Protein AF-A0A0R2V700-F1 (afdb_monomer_lite)

Structure (mmCIF, N/CA/C/O backbone):
data_AF-A0A0R2V700-F1
#
_entry.id   AF-A0A0R2V700-F1
#
loop_
_atom_site.group_PDB
_atom_site.id
_atom_site.type_symbol
_atom_site.label_atom_id
_atom_site.label_alt_id
_atom_site.label_comp_id
_atom_site.label_asym_id
_atom_site.label_entity_id
_atom_site.label_seq_id
_atom_site.pdbx_PDB_ins_code
_atom_site.Cartn_x
_atom_site.Cartn_y
_atom_site.Cartn_z
_atom_site.occupancy
_atom_site.B_iso_or_equiv
_atom_site.auth_seq_id
_atom_site.auth_comp_id
_atom_site.auth_asym_id
_atom_site.auth_atom_id
_atom_site.pdbx_PDB_model_num
ATOM 1 N N . THR A 1 1 ? 21.005 -11.831 -43.000 1.00 79.00 1 THR A N 1
ATOM 2 C CA . THR A 1 1 ? 21.998 -12.868 -43.363 1.00 79.00 1 THR A CA 1
ATOM 3 C C . THR A 1 1 ? 22.544 -12.669 -44.767 1.00 79.00 1 THR A C 1
ATOM 5 O O . THR A 1 1 ? 23.718 -12.933 -44.969 1.00 79.00 1 THR A O 1
ATOM 8 N N . ASP A 1 2 ? 21.766 -12.113 -45.702 1.00 84.81 2 ASP A N 1
ATOM 9 C CA . ASP A 1 2 ? 22.173 -11.941 -47.113 1.00 84.81 2 ASP A CA 1
ATOM 10 C C . ASP A 1 2 ? 22.951 -10.638 -47.400 1.00 84.81 2 ASP A C 1
ATOM 12 O O . ASP A 1 2 ? 23.130 -10.240 -48.546 1.00 84.81 2 ASP A O 1
ATOM 16 N N . GLY A 1 3 ? 23.401 -9.939 -46.351 1.00 86.69 3 GLY A N 1
ATOM 17 C CA . GLY A 1 3 ? 24.156 -8.683 -46.454 1.00 86.69 3 GLY A CA 1
ATOM 18 C C . GLY A 1 3 ? 23.327 -7.430 -46.769 1.00 86.69 3 GLY A C 1
ATOM 19 O O . GLY A 1 3 ? 23.886 -6.335 -46.804 1.00 86.69 3 GLY A O 1
ATOM 20 N N . GLU A 1 4 ? 22.013 -7.554 -46.966 1.00 93.00 4 GLU A N 1
ATOM 21 C CA . GLU A 1 4 ? 21.132 -6.405 -47.193 1.00 93.00 4 GLU A CA 1
ATOM 22 C C . GLU A 1 4 ? 20.973 -5.529 -45.940 1.00 93.00 4 GLU A C 1
ATOM 24 O O . GLU A 1 4 ? 20.929 -6.015 -44.806 1.00 93.00 4 GLU A O 1
ATOM 29 N N . SER A 1 5 ? 20.856 -4.214 -46.145 1.00 93.44 5 SER A N 1
ATOM 30 C CA . SER A 1 5 ? 20.614 -3.266 -45.060 1.00 93.44 5 SER A CA 1
ATOM 31 C C . SER A 1 5 ? 19.181 -3.381 -44.539 1.00 93.44 5 SER A C 1
ATOM 33 O O . SER A 1 5 ? 18.227 -3.490 -45.310 1.00 93.44 5 SER A O 1
ATOM 35 N N . VAL A 1 6 ? 19.027 -3.318 -43.216 1.00 94.62 6 VAL A N 1
ATOM 36 C CA . VAL A 1 6 ? 17.725 -3.343 -42.541 1.00 94.62 6 VAL A CA 1
ATOM 37 C C . VAL A 1 6 ? 17.505 -2.006 -41.845 1.00 94.62 6 VAL A C 1
ATOM 39 O O . VAL A 1 6 ? 18.309 -1.587 -41.015 1.00 94.62 6 VAL A O 1
ATOM 42 N N . GLN A 1 7 ? 16.400 -1.337 -42.164 1.00 96.00 7 GLN A N 1
ATOM 43 C CA . GLN A 1 7 ? 15.974 -0.103 -41.512 1.00 96.00 7 GLN A CA 1
ATOM 44 C C . GLN A 1 7 ? 14.576 -0.283 -40.917 1.00 96.00 7 GLN A C 1
ATOM 46 O O . GLN A 1 7 ? 13.593 -0.487 -41.633 1.00 96.00 7 GLN A O 1
ATOM 51 N N . VAL A 1 8 ? 14.478 -0.151 -39.594 1.00 95.88 8 VAL A N 1
ATOM 52 C CA . VAL A 1 8 ? 13.201 -0.176 -38.874 1.00 95.88 8 VAL A CA 1
ATOM 53 C C . VAL A 1 8 ? 12.552 1.204 -38.974 1.00 95.88 8 VAL A C 1
ATOM 55 O O . VAL A 1 8 ? 13.029 2.160 -38.370 1.00 95.88 8 VAL A O 1
ATOM 58 N N . LEU A 1 9 ? 11.469 1.319 -39.748 1.00 96.12 9 LEU A N 1
ATOM 59 C CA . LEU A 1 9 ? 10.673 2.553 -39.828 1.00 96.12 9 LEU A CA 1
ATOM 60 C C . LEU A 1 9 ? 9.601 2.589 -38.736 1.00 96.12 9 LEU A C 1
ATOM 62 O O . LEU A 1 9 ? 9.273 3.647 -38.209 1.00 96.12 9 LEU A O 1
ATOM 66 N N . HIS A 1 10 ? 9.043 1.424 -38.409 1.00 96.12 10 HIS A N 1
ATOM 67 C CA . HIS A 1 10 ? 8.127 1.224 -37.295 1.00 96.12 10 HIS A CA 1
ATOM 68 C C . HIS A 1 10 ? 8.328 -0.201 -36.755 1.00 96.12 10 HIS A C 1
ATOM 70 O O . HIS A 1 10 ? 8.122 -1.141 -37.524 1.00 96.12 10 HIS A O 1
ATOM 76 N N . PRO A 1 11 ? 8.711 -0.397 -35.480 1.00 93.00 11 PRO A N 1
ATOM 77 C CA . PRO A 1 11 ? 8.979 -1.732 -34.931 1.00 93.00 11 PRO A CA 1
ATOM 78 C C . PRO A 1 11 ? 7.722 -2.606 -34.819 1.00 93.00 11 PRO A C 1
ATOM 80 O O . PRO A 1 11 ? 7.831 -3.817 -34.683 1.00 93.00 11 PRO A O 1
ATOM 83 N N . GLY A 1 12 ? 6.534 -2.001 -34.907 1.00 95.06 12 GLY A N 1
ATOM 84 C CA . GLY A 1 12 ? 5.262 -2.679 -34.681 1.00 95.06 12 GLY A CA 1
ATOM 85 C C . GLY A 1 12 ? 4.775 -2.522 -33.243 1.00 95.06 12 GLY A C 1
ATOM 86 O O . GLY A 1 12 ? 5.344 -1.768 -32.452 1.00 95.06 12 GLY A O 1
ATOM 87 N N . THR A 1 13 ? 3.694 -3.221 -32.918 1.00 95.38 13 THR A N 1
ATOM 88 C CA . THR A 1 13 ? 3.133 -3.316 -31.568 1.00 95.38 13 THR A CA 1
ATOM 89 C C . THR A 1 13 ? 3.546 -4.651 -30.963 1.00 95.38 13 THR A C 1
ATOM 91 O O . THR A 1 13 ? 3.248 -5.696 -31.543 1.00 95.38 13 THR A O 1
ATOM 94 N N . HIS A 1 14 ? 4.225 -4.604 -29.813 1.00 94.19 14 HIS A N 1
ATOM 95 C CA . HIS A 1 14 ? 4.628 -5.794 -29.063 1.00 94.19 14 HIS A CA 1
ATOM 96 C C . HIS A 1 14 ? 3.387 -6.588 -28.639 1.00 94.19 14 HIS A C 1
ATOM 98 O O . HIS A 1 14 ? 2.453 -6.040 -28.046 1.00 94.19 14 HIS A O 1
ATOM 104 N N . ASN A 1 15 ? 3.370 -7.864 -28.989 1.00 92.00 15 ASN A N 1
ATOM 105 C CA . ASN A 1 15 ? 2.307 -8.799 -28.699 1.00 92.00 15 ASN A CA 1
ATOM 106 C C . ASN A 1 15 ? 2.615 -9.521 -27.384 1.00 92.00 15 ASN A C 1
ATOM 108 O O . ASN A 1 15 ? 3.657 -10.144 -27.228 1.00 92.00 15 ASN A O 1
ATOM 112 N N . HIS A 1 16 ? 1.691 -9.446 -26.431 1.00 86.62 16 HIS A N 1
ATOM 113 C CA . HIS A 1 16 ? 1.786 -10.156 -25.150 1.00 86.62 16 HIS A CA 1
ATOM 114 C C . HIS A 1 16 ? 0.879 -11.397 -25.101 1.00 86.62 16 HIS A C 1
ATOM 116 O O . HIS A 1 16 ? 0.616 -11.951 -24.031 1.00 86.62 16 HIS A O 1
ATOM 122 N N . HIS A 1 17 ? 0.354 -11.799 -26.257 1.00 88.06 17 HIS A N 1
ATOM 123 C CA . HIS A 1 17 ? -0.567 -12.913 -26.437 1.00 88.06 17 HIS A CA 1
ATOM 124 C C . HIS A 1 17 ? -0.015 -13.892 -27.483 1.00 88.06 17 HIS A C 1
ATOM 126 O O . HIS A 1 17 ? 1.157 -13.842 -27.837 1.00 88.06 17 HIS A O 1
ATOM 132 N N . SER A 1 18 ? -0.845 -14.825 -27.950 1.00 87.88 18 SER A N 1
ATOM 133 C CA . SER A 1 18 ? -0.465 -15.786 -28.990 1.00 87.88 18 SER A CA 1
ATOM 134 C C . SER A 1 18 ? -0.117 -15.106 -30.319 1.00 87.88 18 SER A C 1
ATOM 136 O O . SER A 1 18 ? -0.730 -14.095 -30.676 1.00 87.88 18 SER A O 1
ATOM 138 N N . GLY A 1 19 ? 0.782 -15.723 -31.087 1.00 93.50 19 GLY A N 1
ATOM 139 C CA . GLY A 1 19 ? 1.225 -15.255 -32.400 1.00 93.50 19 GLY A CA 1
ATOM 140 C C . GLY A 1 19 ? 2.601 -14.584 -32.351 1.00 93.50 19 GLY A C 1
ATOM 141 O O . GLY A 1 19 ? 3.287 -14.693 -31.336 1.00 93.50 19 GLY A O 1
ATOM 142 N N . PRO A 1 20 ? 3.004 -13.897 -33.435 1.00 95.44 20 PRO A N 1
ATOM 143 C CA . PRO A 1 20 ? 4.329 -13.297 -33.517 1.00 95.44 20 PRO A CA 1
ATOM 144 C C . PRO A 1 20 ? 4.587 -12.218 -32.465 1.00 95.44 20 PRO A C 1
ATOM 146 O O . PRO A 1 20 ? 3.648 -11.509 -32.082 1.00 95.44 20 PRO A O 1
ATOM 149 N N . ASP A 1 21 ? 5.850 -12.043 -32.071 1.00 96.06 21 ASP A N 1
ATOM 150 C CA . ASP A 1 21 ? 6.264 -11.089 -31.029 1.00 96.06 21 ASP A CA 1
ATOM 151 C C . ASP A 1 21 ? 5.874 -9.636 -31.331 1.00 96.06 21 ASP A C 1
ATOM 153 O O . ASP A 1 21 ? 5.480 -8.898 -30.432 1.00 96.06 21 ASP A O 1
ATOM 157 N N . PHE A 1 22 ? 5.953 -9.188 -32.586 1.00 97.25 22 PHE A N 1
ATOM 158 C CA . PHE A 1 22 ? 5.507 -7.850 -32.981 1.00 97.25 22 PHE A CA 1
ATOM 159 C C . PHE A 1 22 ? 4.571 -7.911 -34.179 1.00 97.25 22 PHE A C 1
ATOM 161 O O . PHE A 1 22 ? 4.836 -8.587 -35.172 1.00 97.25 22 PHE A O 1
ATOM 168 N N . SER A 1 23 ? 3.497 -7.127 -34.114 1.00 96.00 23 SER A N 1
ATOM 169 C CA . SER A 1 23 ? 2.521 -6.983 -35.197 1.00 96.00 23 SER A CA 1
ATOM 170 C C . SER A 1 23 ? 2.624 -5.621 -35.885 1.00 96.00 23 SER A C 1
ATOM 172 O O . SER A 1 23 ? 2.985 -4.625 -35.258 1.00 96.00 23 SER A O 1
ATOM 174 N N . ASN A 1 24 ? 2.269 -5.552 -37.172 1.00 95.31 24 ASN A N 1
ATOM 175 C CA . ASN A 1 24 ? 2.197 -4.298 -37.943 1.00 95.31 24 ASN A CA 1
ATOM 176 C C . ASN A 1 24 ? 3.508 -3.479 -37.950 1.00 95.31 24 ASN A C 1
ATOM 178 O O . ASN A 1 24 ? 3.513 -2.243 -37.868 1.00 95.31 24 ASN A O 1
ATOM 182 N N . ALA A 1 25 ? 4.643 -4.165 -38.040 1.00 97.31 25 ALA A N 1
ATOM 183 C CA . ALA A 1 25 ? 5.935 -3.548 -38.282 1.00 97.31 25 ALA A CA 1
ATOM 184 C C . ALA A 1 25 ? 6.030 -3.023 -39.723 1.00 97.31 25 ALA A C 1
ATOM 186 O O . ALA A 1 25 ? 5.420 -3.562 -40.649 1.00 97.31 25 ALA A O 1
ATOM 187 N N . ARG A 1 26 ? 6.823 -1.965 -39.914 1.00 98.00 26 ARG A N 1
ATOM 188 C CA . ARG A 1 26 ? 7.218 -1.440 -41.227 1.00 98.00 26 ARG A CA 1
ATOM 189 C C . ARG A 1 26 ? 8.732 -1.393 -41.287 1.00 98.00 26 ARG A C 1
ATOM 191 O O . ARG A 1 26 ? 9.361 -0.602 -40.577 1.00 98.00 26 ARG A O 1
ATOM 198 N N . ILE A 1 27 ? 9.308 -2.250 -42.118 1.00 97.75 27 ILE A N 1
ATOM 199 C CA . ILE A 1 27 ? 10.751 -2.483 -42.174 1.00 97.75 27 ILE A CA 1
ATOM 200 C C . ILE A 1 27 ? 11.190 -2.407 -43.627 1.00 97.75 27 ILE A C 1
ATOM 202 O O . ILE A 1 27 ? 10.585 -3.017 -44.503 1.00 97.75 27 ILE A O 1
ATOM 206 N N . ARG A 1 28 ? 12.241 -1.638 -43.892 1.00 97.62 28 ARG A N 1
ATOM 207 C CA . ARG A 1 28 ? 12.896 -1.614 -45.196 1.00 97.62 28 ARG A CA 1
ATOM 208 C C . ARG A 1 28 ? 14.061 -2.598 -45.175 1.00 97.62 28 ARG A C 1
ATOM 210 O O . ARG A 1 28 ? 14.919 -2.484 -44.303 1.00 97.62 28 ARG A O 1
ATOM 217 N N . ILE A 1 29 ? 14.068 -3.538 -46.115 1.00 96.12 29 ILE A N 1
ATOM 218 C CA . ILE A 1 29 ? 15.145 -4.514 -46.324 1.00 96.12 29 ILE A CA 1
ATOM 219 C C . ILE A 1 29 ? 15.664 -4.288 -47.745 1.00 96.12 29 ILE A C 1
ATOM 221 O O . ILE A 1 29 ? 14.897 -4.398 -48.706 1.00 96.12 29 ILE A O 1
ATOM 225 N N . GLY A 1 30 ? 16.917 -3.846 -47.867 1.00 95.00 30 GLY A N 1
ATOM 226 C CA . GLY A 1 30 ? 17.451 -3.328 -49.126 1.00 95.00 30 GLY A CA 1
ATOM 227 C C . GLY A 1 30 ? 16.594 -2.167 -49.653 1.00 95.00 30 GLY A C 1
ATOM 228 O O . GLY A 1 30 ? 16.406 -1.154 -48.975 1.00 95.00 30 GLY A O 1
ATOM 229 N N . ASN A 1 31 ? 16.028 -2.327 -50.852 1.00 94.38 31 ASN A N 1
ATOM 230 C CA . ASN A 1 31 ? 15.152 -1.328 -51.483 1.00 94.38 31 ASN A CA 1
ATOM 231 C C . ASN A 1 31 ? 13.650 -1.581 -51.261 1.00 94.38 31 ASN A C 1
ATOM 233 O O . ASN A 1 31 ? 12.826 -0.751 -51.649 1.00 94.38 31 ASN A O 1
ATOM 237 N N . THR A 1 32 ? 13.280 -2.699 -50.634 1.00 96.00 32 THR A N 1
ATOM 238 C CA . THR A 1 32 ? 11.881 -3.111 -50.483 1.00 96.00 32 THR A CA 1
ATOM 239 C C . THR A 1 32 ? 11.339 -2.704 -49.119 1.00 96.00 32 THR A C 1
ATOM 241 O O . THR A 1 32 ? 11.951 -2.968 -48.084 1.00 96.00 32 THR A O 1
ATOM 244 N N . LEU A 1 33 ? 10.167 -2.063 -49.107 1.00 97.19 33 LEU A N 1
ATOM 245 C CA . LEU A 1 33 ? 9.419 -1.779 -47.886 1.00 97.19 33 LEU A CA 1
ATOM 246 C C . LEU A 1 33 ? 8.438 -2.919 -47.599 1.00 97.19 33 LEU A C 1
ATOM 248 O O . LEU A 1 33 ? 7.516 -3.153 -48.376 1.00 97.19 33 LEU A O 1
ATOM 252 N N . TRP A 1 34 ? 8.615 -3.568 -46.456 1.00 97.31 34 TRP A N 1
ATOM 253 C CA . TRP A 1 34 ? 7.760 -4.639 -45.965 1.00 97.31 34 TRP A CA 1
ATOM 254 C C . TRP A 1 34 ? 6.817 -4.129 -44.875 1.00 97.31 34 TRP A C 1
ATOM 256 O O . TRP A 1 34 ? 7.194 -3.282 -44.057 1.00 97.31 34 TRP A O 1
ATOM 266 N N . ALA A 1 35 ? 5.598 -4.668 -44.849 1.00 97.38 35 ALA A N 1
ATOM 267 C CA . ALA A 1 35 ? 4.616 -4.445 -43.795 1.00 97.38 35 ALA A CA 1
ATOM 268 C C . ALA A 1 35 ? 4.073 -5.795 -43.312 1.00 97.38 35 ALA A C 1
ATOM 270 O O . ALA A 1 35 ? 3.534 -6.557 -44.110 1.00 97.38 35 ALA A O 1
ATOM 271 N N . GLY A 1 36 ? 4.229 -6.094 -42.024 1.00 97.00 36 GLY A N 1
ATOM 272 C CA . GLY A 1 36 ? 3.847 -7.387 -41.459 1.00 97.00 36 GLY A CA 1
ATOM 273 C C . GLY A 1 36 ? 4.367 -7.590 -40.043 1.00 97.00 36 GLY A C 1
ATOM 274 O O . GLY A 1 36 ? 4.546 -6.624 -39.304 1.00 97.00 36 GLY A O 1
ATOM 275 N N . ASN A 1 37 ? 4.584 -8.840 -39.654 1.00 97.88 37 ASN A N 1
ATOM 276 C CA . ASN A 1 37 ? 4.948 -9.225 -38.294 1.00 97.88 37 ASN A CA 1
ATOM 277 C C . ASN A 1 37 ? 6.458 -9.469 -38.145 1.00 97.88 37 ASN A C 1
ATOM 279 O O . ASN A 1 37 ? 7.149 -9.752 -39.124 1.00 97.88 37 ASN A O 1
ATOM 283 N N . VAL A 1 38 ? 6.971 -9.388 -36.921 1.00 98.00 38 VAL A N 1
ATOM 284 C CA . VAL A 1 38 ? 8.363 -9.720 -36.582 1.00 98.00 38 VAL A CA 1
ATOM 285 C C . VAL A 1 38 ? 8.350 -10.762 -35.479 1.00 98.00 38 VAL A C 1
ATOM 287 O O . VAL A 1 38 ? 7.591 -10.622 -34.523 1.00 98.00 38 VAL A O 1
ATOM 290 N N . GLU A 1 39 ? 9.196 -11.776 -35.619 1.00 97.75 39 GLU A N 1
ATOM 291 C CA . GLU A 1 39 ? 9.391 -12.822 -34.612 1.00 97.75 39 GLU A CA 1
ATOM 292 C C . GLU A 1 39 ? 10.815 -12.768 -34.066 1.00 97.75 39 GLU A C 1
ATOM 294 O O . GLU A 1 39 ? 11.748 -12.487 -34.824 1.00 97.75 39 GLU A O 1
ATOM 299 N N . LEU A 1 40 ? 10.995 -13.039 -32.776 1.00 97.06 40 LEU A N 1
ATOM 300 C CA . LEU A 1 40 ? 12.280 -13.066 -32.093 1.00 97.06 40 LEU A CA 1
ATOM 301 C C . LEU A 1 40 ? 12.576 -14.468 -31.554 1.00 97.06 40 LEU A C 1
ATOM 303 O O . LEU A 1 40 ? 11.784 -15.073 -30.845 1.00 97.06 40 LEU A O 1
ATOM 307 N N . HIS A 1 41 ? 13.784 -14.970 -31.802 1.00 97.12 41 HIS A N 1
ATOM 308 C CA . HIS A 1 41 ? 14.275 -16.192 -31.156 1.00 97.12 41 HIS A CA 1
ATOM 309 C C . HIS A 1 41 ? 15.736 -16.059 -30.716 1.00 97.12 41 HIS A C 1
ATOM 311 O O . HIS A 1 41 ? 16.469 -15.172 -31.148 1.00 97.12 41 HIS A O 1
ATOM 317 N N . VAL A 1 42 ? 16.213 -16.970 -29.865 1.00 95.31 42 VAL A N 1
ATOM 318 C CA . VAL A 1 42 ? 17.654 -17.065 -29.581 1.00 95.31 42 VAL A CA 1
ATOM 319 C C . VAL A 1 42 ? 18.376 -17.649 -30.793 1.00 95.31 42 VAL A C 1
ATOM 321 O O . VAL A 1 42 ? 19.443 -17.165 -31.165 1.00 95.31 42 VAL A O 1
ATOM 324 N N . THR A 1 43 ? 17.791 -18.658 -31.442 1.00 97.06 43 THR A N 1
ATOM 325 C CA . THR A 1 43 ? 18.351 -19.245 -32.664 1.00 97.06 43 THR A CA 1
ATOM 326 C C . THR A 1 43 ? 17.320 -19.434 -33.767 1.00 97.06 43 THR A C 1
ATOM 328 O O . THR A 1 43 ? 16.137 -19.620 -33.484 1.00 97.06 43 THR A O 1
ATOM 331 N N . SER A 1 44 ? 17.755 -19.438 -35.032 1.00 96.06 44 SER A N 1
ATOM 332 C CA . SER A 1 44 ? 16.835 -19.622 -36.165 1.00 96.06 44 SER A CA 1
ATOM 333 C C . SER A 1 44 ? 16.147 -20.991 -36.181 1.00 96.06 44 SER A C 1
ATOM 335 O O . SER A 1 44 ? 14.992 -21.090 -36.591 1.00 96.06 44 SER A O 1
ATOM 337 N N . ARG A 1 45 ? 16.787 -22.036 -35.637 1.00 96.44 45 ARG A N 1
ATOM 338 C CA . ARG A 1 45 ? 16.182 -23.368 -35.459 1.00 96.44 45 ARG A CA 1
ATOM 339 C C . ARG A 1 45 ? 14.891 -23.359 -34.633 1.00 96.44 45 ARG A C 1
ATOM 341 O O . ARG A 1 45 ? 13.998 -24.149 -34.937 1.00 96.44 45 ARG A O 1
ATOM 348 N N . GLN A 1 46 ? 14.763 -22.458 -33.656 1.00 97.00 46 GLN A N 1
ATOM 349 C CA . GLN A 1 46 ? 13.592 -22.412 -32.769 1.00 97.00 46 GLN A CA 1
ATOM 350 C C . GLN A 1 46 ? 12.282 -22.136 -33.509 1.00 97.00 46 GLN A C 1
ATOM 352 O O . GLN A 1 46 ? 11.227 -22.533 -33.032 1.00 97.00 46 GLN A O 1
ATOM 357 N N . TRP A 1 47 ? 12.345 -21.550 -34.709 1.00 96.38 47 TRP A N 1
ATOM 358 C CA . TRP A 1 47 ? 11.185 -21.433 -35.591 1.00 96.38 47 TRP A CA 1
ATOM 359 C C . TRP A 1 47 ? 10.488 -22.780 -35.821 1.00 96.38 47 TRP A C 1
ATOM 361 O O . TRP A 1 47 ? 9.269 -22.880 -35.725 1.00 96.38 47 TRP A O 1
ATOM 371 N N . TYR A 1 48 ? 11.274 -23.827 -36.081 1.00 96.06 48 TYR A N 1
ATOM 372 C CA . TYR A 1 48 ? 10.754 -25.168 -36.335 1.00 96.06 48 TYR A CA 1
ATOM 373 C C . TYR A 1 48 ? 10.414 -25.919 -35.050 1.00 96.06 48 TYR A C 1
ATOM 375 O O . TYR A 1 48 ? 9.450 -26.679 -35.023 1.00 96.06 48 TYR A O 1
ATOM 383 N N . GLU A 1 49 ? 11.195 -25.703 -33.988 1.00 96.00 49 GLU A N 1
ATOM 384 C CA . GLU A 1 49 ? 10.967 -26.323 -32.676 1.00 96.00 49 GLU A CA 1
ATOM 385 C C . GLU A 1 49 ? 9.651 -25.848 -32.048 1.00 96.00 49 GLU A C 1
ATOM 387 O O . GLU A 1 49 ? 8.979 -26.630 -31.380 1.00 96.00 49 GLU A O 1
ATOM 392 N N . HIS A 1 50 ? 9.262 -24.595 -32.298 1.00 94.19 50 HIS A N 1
ATOM 393 C CA . HIS A 1 50 ? 7.987 -24.034 -31.854 1.00 94.19 50 HIS A CA 1
ATOM 394 C C . HIS A 1 50 ? 6.818 -24.322 -32.816 1.00 94.19 50 HIS A C 1
ATOM 396 O O . HIS A 1 50 ? 5.670 -24.074 -32.460 1.00 94.19 50 HIS A O 1
ATOM 402 N N . GLY A 1 51 ? 7.072 -24.893 -34.001 1.00 95.12 51 GLY A N 1
ATOM 403 C CA . GLY A 1 51 ? 6.022 -25.270 -34.957 1.00 95.12 51 GLY A CA 1
ATOM 404 C C . GLY A 1 51 ? 5.475 -24.120 -35.812 1.00 95.12 51 GLY A C 1
ATOM 405 O O . GLY A 1 51 ? 4.486 -24.312 -36.528 1.00 95.12 51 GLY A O 1
ATOM 406 N N . HIS A 1 52 ? 6.127 -22.953 -35.794 1.00 95.62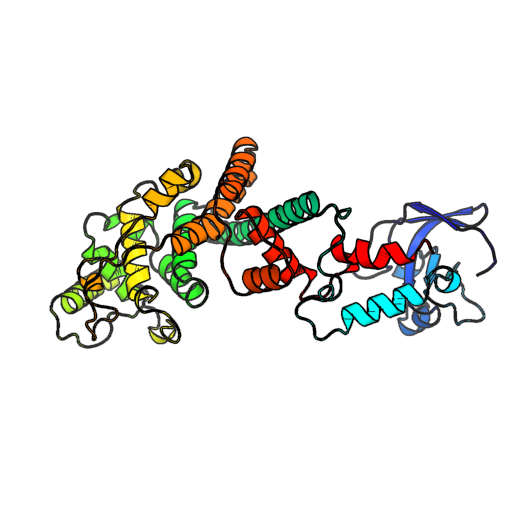 52 HIS A N 1
ATOM 407 C CA . HIS A 1 52 ? 5.679 -21.736 -36.485 1.00 95.62 52 HIS A CA 1
ATOM 408 C C . HIS A 1 52 ? 5.539 -21.920 -37.998 1.00 95.62 52 HIS A C 1
ATOM 410 O O . HIS A 1 52 ? 4.685 -21.306 -38.624 1.00 95.62 52 HIS A O 1
ATOM 416 N N . GLN A 1 53 ? 6.312 -22.827 -38.603 1.00 94.81 53 GLN A N 1
ATOM 417 C CA . GLN A 1 53 ? 6.216 -23.179 -40.026 1.00 94.81 53 GLN A CA 1
ATOM 418 C C . GLN A 1 53 ? 4.866 -23.790 -40.432 1.00 94.81 53 GLN A C 1
ATOM 420 O O . GLN A 1 53 ? 4.554 -23.843 -41.619 1.00 94.81 53 GLN A O 1
ATOM 425 N N . THR A 1 54 ? 4.103 -24.307 -39.468 1.00 95.50 54 THR A N 1
ATOM 426 C CA . THR A 1 54 ? 2.777 -24.902 -39.699 1.00 95.50 54 THR A CA 1
ATOM 427 C C . THR A 1 54 ? 1.633 -24.053 -39.158 1.00 95.50 54 THR A C 1
ATOM 429 O O . THR A 1 54 ? 0.471 -24.393 -39.373 1.00 95.50 54 THR A O 1
ATOM 432 N N . ASP A 1 55 ? 1.944 -22.952 -38.475 1.00 95.88 55 ASP A N 1
ATOM 433 C CA . ASP A 1 55 ? 0.951 -22.081 -37.868 1.00 95.88 55 ASP A CA 1
ATOM 434 C C . ASP A 1 55 ? 0.668 -20.877 -38.776 1.00 95.88 55 ASP A C 1
ATOM 436 O O . ASP A 1 55 ? 1.525 -20.034 -39.049 1.00 95.88 55 ASP A O 1
ATOM 440 N N . ALA A 1 56 ? -0.585 -20.777 -39.223 1.00 95.62 56 ALA A N 1
ATOM 441 C CA . ALA A 1 56 ? -1.034 -19.717 -40.112 1.00 95.62 56 ALA A CA 1
ATOM 442 C C . ALA A 1 56 ? -0.876 -18.303 -39.520 1.00 95.62 56 ALA A C 1
ATOM 444 O O . ALA A 1 56 ? -0.780 -17.343 -40.287 1.00 95.62 56 ALA A O 1
ATOM 445 N N . ALA A 1 57 ? -0.807 -18.156 -38.190 1.00 94.69 57 ALA A N 1
ATOM 446 C CA . ALA A 1 57 ? -0.553 -16.874 -37.531 1.00 94.69 57 ALA A CA 1
ATOM 447 C C . ALA A 1 57 ? 0.829 -16.284 -37.880 1.00 94.69 57 ALA A C 1
ATOM 449 O O . ALA A 1 57 ? 1.015 -15.064 -37.839 1.00 94.69 57 ALA A O 1
ATOM 450 N N . TYR A 1 58 ? 1.779 -17.134 -38.276 1.00 96.31 58 TYR A N 1
ATOM 451 C CA . TYR A 1 58 ? 3.162 -16.764 -38.576 1.00 96.31 58 TYR A CA 1
ATOM 452 C C . TYR A 1 58 ? 3.427 -16.559 -40.076 1.00 96.31 58 TYR A C 1
ATOM 454 O O . TYR A 1 58 ? 4.499 -16.091 -40.455 1.00 96.31 58 TYR A O 1
ATOM 462 N N . ASN A 1 59 ? 2.434 -16.805 -40.939 1.00 94.12 59 ASN A N 1
ATOM 463 C CA . ASN A 1 59 ? 2.564 -16.651 -42.394 1.00 94.12 59 ASN A CA 1
ATOM 464 C C . ASN A 1 59 ? 2.916 -15.223 -42.839 1.00 94.12 59 ASN A C 1
ATOM 466 O O . ASN A 1 59 ? 3.462 -15.039 -43.923 1.00 94.12 59 ASN A O 1
ATOM 470 N N . ASN A 1 60 ? 2.588 -14.213 -42.026 1.00 95.00 60 ASN A N 1
ATOM 471 C CA . ASN A 1 60 ? 2.872 -12.807 -42.319 1.00 95.00 60 ASN A CA 1
ATOM 472 C C . ASN A 1 60 ? 4.096 -12.266 -41.558 1.00 95.00 60 ASN A C 1
ATOM 474 O O . ASN A 1 60 ? 4.206 -11.058 -41.346 1.00 95.00 60 ASN A O 1
ATOM 478 N N . VAL A 1 61 ? 4.996 -13.135 -41.085 1.00 97.44 61 VAL A N 1
ATOM 479 C CA . VAL A 1 61 ? 6.278 -12.699 -40.517 1.00 97.44 61 VAL A CA 1
ATOM 480 C C . VAL A 1 61 ? 7.191 -12.236 -41.652 1.00 97.44 61 VAL A C 1
ATOM 482 O O . VAL A 1 61 ? 7.574 -13.012 -42.521 1.00 97.44 61 VAL A O 1
ATOM 485 N N . ILE A 1 62 ? 7.532 -10.949 -41.637 1.00 97.12 62 ILE A N 1
ATOM 486 C CA . ILE A 1 62 ? 8.353 -10.283 -42.661 1.00 97.12 62 ILE A CA 1
ATOM 487 C C . ILE A 1 62 ? 9.834 -10.208 -42.280 1.00 97.12 62 ILE A C 1
ATOM 489 O O . ILE A 1 62 ? 10.679 -9.955 -43.136 1.00 97.12 62 ILE A O 1
ATOM 493 N N . LEU A 1 63 ? 10.152 -10.398 -40.999 1.00 97.38 63 LEU A N 1
ATOM 494 C CA . LEU A 1 63 ? 11.515 -10.425 -40.489 1.00 97.38 63 LEU A CA 1
ATOM 495 C C . LEU A 1 63 ? 11.587 -11.376 -39.293 1.00 97.38 63 LEU A C 1
ATOM 497 O O . LEU A 1 63 ? 10.823 -11.237 -38.338 1.00 97.38 63 LEU A O 1
ATOM 501 N N . HIS A 1 64 ? 12.536 -12.307 -39.326 1.00 97.38 64 HIS A N 1
ATOM 502 C CA . HIS A 1 64 ? 12.918 -13.099 -38.162 1.00 97.38 64 HIS A CA 1
ATOM 503 C C . HIS A 1 64 ? 14.171 -12.488 -37.538 1.00 97.38 64 HIS A C 1
ATOM 505 O O . HIS A 1 64 ? 15.199 -12.349 -38.196 1.00 97.38 64 HIS A O 1
ATOM 511 N N . VAL A 1 65 ? 14.103 -12.078 -36.280 1.00 97.12 65 VAL A N 1
ATOM 512 C CA . VAL A 1 65 ? 15.246 -11.530 -35.550 1.00 97.12 65 VAL A CA 1
ATOM 513 C C . VAL A 1 65 ? 15.770 -12.612 -34.619 1.00 97.12 65 VAL A C 1
ATOM 515 O O . VAL A 1 65 ? 15.032 -13.167 -33.810 1.00 97.12 65 VAL A O 1
ATOM 518 N N . VAL A 1 66 ? 17.051 -12.939 -34.726 1.00 97.12 66 VAL A N 1
ATOM 519 C CA . VAL A 1 66 ? 17.669 -13.976 -33.899 1.00 97.12 66 VAL A CA 1
ATOM 520 C C . VAL A 1 66 ? 18.904 -13.455 -33.200 1.00 97.12 66 VAL A C 1
ATOM 522 O O . VAL A 1 66 ? 19.623 -12.625 -33.750 1.00 97.12 66 VAL A O 1
ATOM 525 N N . TYR A 1 67 ? 19.194 -13.971 -32.005 1.00 95.19 67 TYR A N 1
ATOM 526 C CA . TYR A 1 67 ? 20.517 -13.755 -31.423 1.00 95.19 67 TYR A CA 1
ATOM 527 C C . TYR A 1 67 ? 21.586 -14.393 -32.321 1.00 95.19 67 TYR A C 1
ATOM 529 O O . TYR A 1 67 ? 22.452 -13.678 -32.806 1.00 95.19 67 TYR A O 1
ATOM 537 N N . ARG A 1 68 ? 21.470 -15.689 -32.640 1.00 95.50 68 ARG A N 1
ATOM 538 C CA . ARG A 1 68 ? 22.401 -16.411 -33.526 1.00 95.50 68 ARG A CA 1
ATOM 539 C C . ARG A 1 68 ? 21.678 -17.125 -34.665 1.00 95.50 68 ARG A C 1
ATOM 541 O O . ARG A 1 68 ? 20.728 -17.873 -34.430 1.00 95.50 68 ARG A O 1
ATOM 548 N N . HIS A 1 69 ? 22.161 -16.986 -35.893 1.00 95.44 69 HIS A N 1
ATOM 549 C CA . HIS A 1 69 ? 21.645 -17.747 -37.029 1.00 95.44 69 HIS A CA 1
ATOM 550 C C . HIS A 1 69 ? 22.360 -19.106 -37.137 1.00 95.44 69 HIS A C 1
ATOM 552 O O . HIS A 1 69 ? 23.580 -19.169 -37.235 1.00 95.44 69 HIS A O 1
ATOM 558 N N . ASN A 1 70 ? 21.618 -20.220 -37.094 1.00 94.75 70 ASN A N 1
ATOM 559 C CA . ASN A 1 70 ? 22.187 -21.578 -37.051 1.00 94.75 70 ASN A CA 1
ATOM 560 C C . ASN A 1 70 ? 21.567 -22.557 -38.066 1.00 94.75 70 ASN A C 1
ATOM 562 O O . ASN A 1 70 ? 21.603 -23.775 -37.862 1.00 94.75 70 ASN A O 1
ATOM 566 N N . LEU A 1 71 ? 21.008 -22.035 -39.158 1.00 92.81 71 LEU A N 1
ATOM 567 C CA . LEU A 1 71 ? 20.462 -22.813 -40.269 1.00 92.81 71 LEU A CA 1
ATOM 568 C C . LEU A 1 71 ? 21.161 -22.418 -41.571 1.00 92.81 71 LEU A C 1
ATOM 570 O O . LEU A 1 71 ? 21.564 -21.276 -41.734 1.00 92.81 71 LEU A O 1
ATOM 574 N N . ALA A 1 72 ? 21.315 -23.368 -42.494 1.00 86.12 72 ALA A N 1
ATOM 575 C CA . ALA A 1 72 ? 21.948 -23.099 -43.788 1.00 86.12 72 ALA A CA 1
ATOM 576 C C . ALA A 1 72 ? 21.012 -22.358 -44.758 1.00 86.12 72 ALA A C 1
ATOM 578 O O . ALA A 1 72 ? 21.468 -21.588 -45.594 1.00 86.12 72 ALA A O 1
ATOM 579 N N . ALA A 1 73 ? 19.707 -22.610 -44.649 1.00 85.50 73 ALA A N 1
ATOM 580 C CA . ALA A 1 73 ? 18.669 -21.957 -45.430 1.00 85.50 73 ALA A CA 1
ATOM 581 C C . ALA A 1 73 ? 17.457 -21.697 -44.533 1.00 85.50 73 ALA A C 1
ATOM 583 O O . ALA A 1 73 ? 17.074 -22.554 -43.729 1.00 85.50 73 ALA A O 1
ATOM 584 N N . PHE A 1 74 ? 16.855 -20.520 -44.675 1.00 90.50 74 PHE A N 1
ATOM 585 C CA . PHE A 1 74 ? 15.676 -20.125 -43.918 1.00 90.50 74 PHE A CA 1
ATOM 586 C C . PHE A 1 74 ? 14.746 -19.289 -44.811 1.00 90.50 74 PHE A C 1
ATOM 588 O O . PHE A 1 74 ? 15.241 -18.438 -45.547 1.00 90.50 74 PHE A O 1
ATOM 595 N N . PRO A 1 75 ? 13.424 -19.539 -44.804 1.00 89.94 75 PRO A N 1
ATOM 596 C CA . PRO A 1 75 ? 12.514 -18.979 -45.808 1.00 89.94 75 PRO A CA 1
ATOM 597 C C . PRO A 1 75 ? 12.154 -17.504 -45.582 1.00 89.94 75 PRO A C 1
ATOM 599 O O . PRO A 1 75 ? 11.525 -16.897 -46.444 1.00 89.94 75 PRO A O 1
ATOM 602 N N . ILE A 1 76 ? 12.519 -16.935 -44.431 1.00 94.38 76 ILE A N 1
ATOM 603 C CA . ILE A 1 76 ? 12.159 -15.574 -44.022 1.00 94.38 76 ILE A CA 1
ATOM 604 C C . ILE A 1 76 ? 13.445 -14.747 -43.887 1.00 94.38 76 ILE A C 1
ATOM 606 O O . ILE A 1 76 ? 14.424 -15.250 -43.319 1.00 94.38 76 ILE A O 1
ATOM 610 N N . PRO A 1 77 ? 13.469 -13.478 -44.342 1.00 94.88 77 PRO A N 1
ATOM 611 C CA . PRO A 1 77 ? 14.589 -12.579 -44.083 1.00 94.88 77 PRO A CA 1
ATOM 612 C C . PRO A 1 77 ? 14.979 -12.598 -42.603 1.00 94.88 77 PRO A C 1
ATOM 614 O O . PRO A 1 77 ? 14.129 -12.423 -41.730 1.00 94.88 77 PRO A O 1
ATOM 617 N N . THR A 1 78 ? 16.259 -12.846 -42.316 1.00 96.12 78 THR A N 1
ATOM 618 C CA . THR A 1 78 ? 16.740 -13.016 -40.939 1.00 96.12 78 THR A CA 1
ATOM 619 C C . THR A 1 78 ? 17.790 -11.978 -40.566 1.00 96.12 78 THR A C 1
ATOM 621 O O . THR A 1 78 ? 18.818 -11.842 -41.242 1.00 96.12 78 THR A O 1
ATOM 624 N N . LEU A 1 79 ? 17.555 -11.271 -39.461 1.00 95.38 79 LEU A N 1
ATOM 625 C CA . LEU A 1 79 ? 18.523 -10.380 -38.827 1.00 95.38 79 LEU A CA 1
ATOM 626 C C . LEU A 1 79 ? 19.183 -11.103 -37.652 1.00 95.38 79 LEU A C 1
ATOM 628 O O . LEU A 1 79 ? 18.512 -11.487 -36.699 1.00 95.38 79 LEU A O 1
ATOM 632 N N . GLU A 1 80 ? 20.499 -11.268 -37.718 1.00 95.38 80 GLU A N 1
ATOM 633 C CA . GLU A 1 80 ? 21.299 -11.843 -36.638 1.00 95.38 80 GLU A CA 1
ATOM 634 C C . GLU A 1 80 ? 21.880 -10.726 -35.766 1.00 95.38 80 GLU A C 1
ATOM 636 O O . GLU A 1 80 ? 22.499 -9.800 -36.289 1.00 95.38 80 GLU A O 1
ATOM 641 N N . LEU A 1 81 ? 21.672 -10.801 -34.450 1.00 94.25 81 LEU A N 1
ATOM 642 C CA . LEU A 1 81 ? 22.073 -9.758 -33.504 1.00 94.25 81 LEU A CA 1
ATOM 643 C C . LEU A 1 81 ? 23.402 -10.030 -32.791 1.00 94.25 81 LEU A C 1
ATOM 645 O O . LEU A 1 81 ? 24.008 -9.080 -32.308 1.00 94.25 81 LEU A O 1
ATOM 649 N N . GLU A 1 82 ? 23.876 -11.277 -32.719 1.00 93.31 82 GLU A N 1
ATOM 650 C CA . GLU A 1 82 ? 25.116 -11.640 -32.014 1.00 93.31 82 GLU A CA 1
ATOM 651 C C . GLU A 1 82 ? 26.328 -10.788 -32.436 1.00 93.31 82 GLU A C 1
ATOM 653 O O . GLU A 1 82 ? 27.006 -10.282 -31.543 1.00 93.31 82 GLU A O 1
ATOM 658 N N . PRO A 1 83 ? 26.574 -10.506 -33.733 1.00 91.25 83 PRO A N 1
ATOM 659 C CA . PRO A 1 83 ? 27.674 -9.629 -34.146 1.00 91.25 83 PRO A CA 1
ATOM 660 C C . PRO A 1 83 ? 27.556 -8.176 -33.656 1.00 91.25 83 PRO A C 1
ATOM 662 O O . PRO A 1 83 ? 28.548 -7.451 -33.648 1.00 91.25 83 PRO A O 1
ATOM 665 N N . TYR A 1 84 ? 26.353 -7.738 -33.276 1.00 89.06 84 TYR A N 1
ATOM 666 C CA . TYR A 1 84 ? 26.049 -6.367 -32.855 1.00 89.06 84 TYR A CA 1
ATOM 667 C C . TYR A 1 84 ? 25.910 -6.218 -31.336 1.00 89.06 84 TYR A C 1
ATOM 669 O O . TYR A 1 84 ? 25.753 -5.101 -30.842 1.00 89.06 84 TYR A O 1
ATOM 677 N N . ILE A 1 85 ? 25.948 -7.322 -30.585 1.00 87.44 85 ILE A N 1
ATOM 678 C CA . ILE A 1 85 ? 25.823 -7.322 -29.128 1.00 87.44 85 ILE A CA 1
ATOM 679 C C . ILE A 1 85 ? 27.190 -7.624 -28.523 1.00 87.44 85 ILE A C 1
ATOM 681 O O . ILE A 1 85 ? 27.743 -8.707 -28.696 1.00 87.44 85 ILE A O 1
ATOM 685 N N . ASP A 1 86 ? 27.720 -6.682 -27.744 1.00 86.69 86 ASP A N 1
ATOM 686 C CA . ASP A 1 86 ? 28.961 -6.903 -27.007 1.00 86.69 86 ASP A CA 1
ATOM 687 C C . ASP A 1 86 ? 28.784 -8.041 -25.985 1.00 86.69 86 ASP A C 1
ATOM 689 O O . ASP A 1 86 ? 27.982 -7.959 -25.052 1.00 86.69 86 ASP A O 1
ATOM 693 N N . HIS A 1 87 ? 29.570 -9.109 -26.114 1.00 86.38 87 HIS A N 1
ATOM 694 C CA . HIS A 1 87 ? 29.524 -10.243 -25.192 1.00 86.38 87 HIS A CA 1
ATOM 695 C C . HIS A 1 87 ? 29.855 -9.840 -23.737 1.00 86.38 87 HIS A C 1
ATOM 697 O O . HIS A 1 87 ? 29.395 -10.485 -22.788 1.00 86.38 87 HIS A O 1
ATOM 703 N N . ARG A 1 88 ? 30.608 -8.751 -23.519 1.00 87.31 88 ARG A N 1
ATOM 704 C CA . ARG A 1 88 ? 30.853 -8.181 -22.181 1.00 87.31 88 ARG A CA 1
ATOM 705 C C . ARG A 1 88 ? 29.549 -7.723 -21.523 1.00 87.31 88 ARG A C 1
ATOM 707 O O . ARG A 1 88 ? 29.369 -7.945 -20.327 1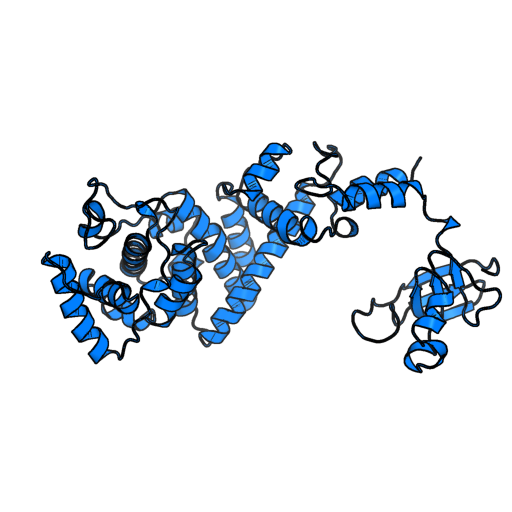.00 87.31 88 ARG A O 1
ATOM 714 N N . LEU A 1 89 ? 28.612 -7.169 -22.297 1.00 86.25 89 LEU A N 1
ATOM 715 C CA . LEU A 1 89 ? 27.288 -6.767 -21.813 1.00 86.25 89 LEU A CA 1
ATOM 716 C C . LEU A 1 89 ? 26.496 -7.974 -21.298 1.00 86.25 89 LEU A C 1
ATOM 718 O O . LEU A 1 89 ? 25.931 -7.920 -20.206 1.00 86.25 89 LEU A O 1
ATOM 722 N N . LEU A 1 90 ? 26.494 -9.078 -22.052 1.00 87.00 90 LEU A N 1
ATOM 723 C CA . LEU A 1 90 ? 25.803 -10.313 -21.666 1.00 87.00 90 LEU A CA 1
ATOM 724 C C . LEU A 1 90 ? 26.395 -10.922 -20.392 1.00 87.00 90 LEU A C 1
ATOM 726 O O . LEU A 1 90 ? 25.651 -11.351 -19.507 1.00 87.00 90 LEU A O 1
ATOM 730 N N . LEU A 1 91 ? 27.727 -10.929 -20.274 1.00 88.25 91 LEU A N 1
ATOM 731 C CA . LEU A 1 91 ? 28.417 -11.399 -19.073 1.00 88.25 91 LEU A CA 1
ATOM 732 C C . LEU A 1 91 ? 28.085 -10.533 -17.856 1.00 88.25 91 LEU A C 1
ATOM 734 O O . LEU A 1 91 ? 27.751 -11.078 -16.807 1.00 88.25 91 LEU A O 1
ATOM 738 N N . HIS A 1 92 ? 28.125 -9.207 -17.988 1.00 87.31 92 HIS A N 1
ATOM 739 C CA . HIS A 1 92 ? 27.794 -8.295 -16.891 1.00 87.31 92 HIS A CA 1
ATOM 740 C C . HIS A 1 92 ? 26.324 -8.400 -16.483 1.00 87.31 92 HIS A C 1
ATOM 742 O O . HIS A 1 92 ? 26.021 -8.471 -15.292 1.00 87.31 92 HIS A O 1
ATOM 748 N N . PHE A 1 93 ? 25.409 -8.487 -17.453 1.00 90.56 93 PHE A N 1
ATOM 749 C CA . PHE A 1 93 ? 23.999 -8.734 -17.171 1.00 90.56 93 PHE A CA 1
ATOM 750 C C . PHE A 1 93 ? 23.822 -10.036 -16.388 1.00 90.56 93 PHE A C 1
ATOM 752 O O . PHE A 1 93 ? 23.201 -10.030 -15.324 1.00 90.56 93 PHE A O 1
ATOM 759 N N . ARG A 1 94 ? 24.430 -11.135 -16.854 1.00 91.00 94 ARG A N 1
ATOM 760 C CA . ARG A 1 94 ? 24.381 -12.427 -16.160 1.00 91.00 94 ARG A CA 1
ATOM 761 C C . ARG A 1 94 ? 24.923 -12.319 -14.735 1.00 91.00 94 ARG A C 1
ATOM 763 O O . ARG A 1 94 ? 24.237 -12.729 -13.805 1.00 91.00 94 ARG A O 1
ATOM 770 N N . GLN A 1 95 ? 26.089 -11.700 -14.550 1.00 90.25 95 GLN A N 1
ATOM 771 C CA . GLN A 1 95 ? 26.684 -11.485 -13.229 1.00 90.25 95 GLN A CA 1
ATOM 772 C C . GLN A 1 95 ? 25.736 -10.724 -12.297 1.00 90.25 95 GLN A C 1
ATOM 774 O O . GLN A 1 95 ? 25.513 -11.178 -11.180 1.00 90.25 95 GLN A O 1
ATOM 779 N N . MET A 1 96 ? 25.125 -9.624 -12.754 1.00 90.94 96 MET A N 1
ATOM 780 C CA . MET A 1 96 ? 24.144 -8.864 -11.966 1.00 90.94 96 MET A CA 1
ATOM 781 C C . MET A 1 96 ? 22.907 -9.701 -11.613 1.00 90.94 96 MET A C 1
ATOM 783 O O . MET A 1 96 ? 22.375 -9.592 -10.504 1.00 90.94 96 MET A O 1
ATOM 787 N N . MET A 1 97 ? 22.424 -10.528 -12.543 1.00 91.81 97 MET A N 1
ATOM 788 C CA . MET A 1 97 ? 21.230 -11.346 -12.327 1.00 91.81 97 MET A CA 1
ATOM 789 C C . MET A 1 97 ? 21.505 -12.539 -11.414 1.00 91.81 97 MET A C 1
ATOM 791 O O . MET A 1 97 ? 20.611 -12.955 -10.684 1.00 91.81 97 MET A O 1
ATOM 795 N N . GLU A 1 98 ? 22.717 -13.080 -11.412 1.00 92.62 98 GLU A N 1
ATOM 796 C CA . GLU A 1 98 ? 23.092 -14.266 -10.637 1.00 92.62 98 GLU A CA 1
ATOM 797 C C . GLU A 1 98 ? 23.664 -13.935 -9.250 1.00 92.62 98 GLU A C 1
ATOM 799 O O . GLU A 1 98 ? 23.929 -14.845 -8.465 1.00 92.62 98 GLU A O 1
ATOM 804 N N . THR A 1 99 ? 23.809 -12.651 -8.889 1.00 87.25 99 THR A N 1
ATOM 805 C CA . THR A 1 99 ? 24.290 -12.292 -7.545 1.00 87.25 99 THR A CA 1
ATOM 806 C C . THR A 1 99 ? 23.357 -12.812 -6.441 1.00 87.25 99 THR A C 1
ATOM 808 O O . THR A 1 99 ? 22.131 -12.759 -6.550 1.00 87.25 99 THR A O 1
ATOM 811 N N . GLY A 1 100 ? 23.944 -13.222 -5.312 1.00 88.31 100 GLY A N 1
ATOM 812 C CA . GLY A 1 100 ? 23.225 -13.461 -4.052 1.00 88.31 100 GLY A CA 1
ATOM 813 C C . GLY A 1 100 ? 22.982 -12.188 -3.228 1.00 88.31 100 GLY A C 1
ATOM 814 O O . GLY A 1 100 ? 22.685 -12.272 -2.036 1.00 88.31 100 GLY A O 1
ATOM 815 N N . SER A 1 101 ? 23.172 -11.006 -3.823 1.00 93.44 101 SER A N 1
ATOM 816 C CA . SER A 1 101 ? 23.041 -9.728 -3.120 1.00 93.44 101 SER A CA 1
ATOM 817 C C . SER A 1 101 ? 21.579 -9.374 -2.849 1.00 93.44 101 SER A C 1
ATOM 819 O O . SER A 1 101 ? 20.655 -9.919 -3.445 1.00 93.44 101 SER A O 1
ATOM 821 N N . TRP A 1 102 ? 21.352 -8.421 -1.939 1.00 95.25 102 TRP A N 1
ATOM 822 C CA . TRP A 1 102 ? 19.995 -8.009 -1.561 1.00 95.25 102 TRP A CA 1
ATOM 823 C C . TRP A 1 102 ? 19.182 -7.417 -2.730 1.00 95.25 102 TRP A C 1
ATOM 825 O O . TRP A 1 102 ? 17.968 -7.613 -2.784 1.00 95.25 102 TRP A O 1
ATOM 835 N N . ILE A 1 103 ? 19.852 -6.721 -3.656 1.00 96.06 103 ILE A N 1
ATOM 836 C CA . ILE A 1 103 ? 19.324 -6.290 -4.957 1.00 96.06 103 ILE A CA 1
ATOM 837 C C . ILE A 1 103 ? 20.390 -6.538 -6.042 1.00 96.06 103 ILE A C 1
ATOM 839 O O . ILE A 1 103 ? 21.579 -6.488 -5.713 1.00 96.06 103 ILE A O 1
ATOM 843 N N . PRO A 1 104 ? 20.010 -6.738 -7.319 1.00 94.88 104 PRO A N 1
ATOM 844 C CA . PRO A 1 104 ? 20.963 -7.068 -8.388 1.00 94.88 104 PRO A CA 1
ATOM 845 C C . PRO A 1 104 ? 22.084 -6.038 -8.581 1.00 94.88 104 PRO A C 1
ATOM 847 O O . PRO A 1 104 ? 23.241 -6.396 -8.772 1.00 94.88 104 PRO A O 1
ATOM 850 N N . CYS A 1 105 ? 21.762 -4.745 -8.487 1.00 93.25 105 CYS A N 1
ATOM 851 C CA . CYS A 1 105 ? 22.724 -3.664 -8.706 1.00 93.25 105 CYS A CA 1
ATOM 852 C C . CYS A 1 105 ? 23.547 -3.285 -7.465 1.00 93.25 105 CYS A C 1
ATOM 854 O O . CYS A 1 105 ? 24.292 -2.314 -7.531 1.00 93.25 105 CYS A O 1
ATOM 856 N N . ALA A 1 106 ? 23.441 -4.016 -6.345 1.00 94.00 106 ALA A N 1
ATOM 857 C CA . ALA A 1 106 ? 24.029 -3.625 -5.056 1.00 94.00 106 ALA A CA 1
ATOM 858 C C . ALA A 1 106 ? 25.539 -3.326 -5.124 1.00 94.00 106 ALA A C 1
ATOM 860 O O . ALA A 1 106 ? 25.995 -2.378 -4.493 1.00 94.00 106 ALA A O 1
ATOM 861 N N . ALA A 1 107 ? 26.294 -4.097 -5.913 1.00 91.25 107 ALA A N 1
ATOM 862 C CA . ALA A 1 107 ? 27.741 -3.934 -6.074 1.00 91.25 107 ALA A CA 1
ATOM 863 C C . ALA A 1 107 ? 28.149 -2.631 -6.790 1.00 91.25 107 ALA A C 1
ATOM 865 O O . ALA A 1 107 ? 29.304 -2.228 -6.711 1.00 91.25 107 ALA A O 1
ATOM 866 N N . HIS A 1 108 ? 27.208 -1.964 -7.462 1.00 89.62 108 HIS A N 1
ATOM 867 C CA . HIS A 1 108 ? 27.433 -0.702 -8.168 1.00 89.62 108 HIS A CA 1
ATOM 868 C C . HIS A 1 108 ? 27.061 0.525 -7.322 1.00 89.62 108 HIS A C 1
ATOM 870 O O . HIS A 1 108 ? 26.998 1.631 -7.853 1.00 89.62 108 HIS A O 1
ATOM 876 N N . HIS A 1 109 ? 26.772 0.344 -6.027 1.00 90.19 109 HIS A N 1
ATOM 877 C CA . HIS A 1 109 ? 26.520 1.452 -5.107 1.00 90.19 109 HIS A CA 1
ATOM 878 C C . HIS A 1 109 ? 27.821 1.938 -4.435 1.00 90.19 109 HIS A C 1
ATOM 880 O O . HIS A 1 109 ? 28.659 1.106 -4.082 1.00 90.19 109 HIS A O 1
ATOM 886 N N . PRO A 1 110 ? 27.974 3.257 -4.187 1.00 87.12 110 PRO A N 1
ATOM 887 C CA . PRO A 1 110 ? 27.016 4.326 -4.489 1.00 87.12 110 PRO A CA 1
ATOM 888 C C . PRO A 1 110 ? 26.884 4.572 -5.997 1.00 87.12 110 PRO A C 1
ATOM 890 O O . PRO A 1 110 ? 27.843 4.414 -6.747 1.00 87.12 110 PRO A O 1
ATOM 893 N N . LEU A 1 111 ? 25.674 4.928 -6.437 1.00 85.25 111 LEU A N 1
ATOM 894 C CA . LEU A 1 111 ? 25.410 5.137 -7.860 1.00 85.25 111 LEU A CA 1
ATOM 895 C C . LEU A 1 111 ? 26.112 6.404 -8.375 1.00 85.25 111 LEU A C 1
ATOM 897 O O . LEU A 1 111 ? 26.299 7.350 -7.604 1.00 85.25 111 LEU A O 1
ATOM 901 N N . PRO A 1 112 ? 26.461 6.450 -9.674 1.00 80.00 112 PRO A N 1
ATOM 902 C CA . PRO A 1 112 ? 27.052 7.630 -10.296 1.00 80.00 112 PRO A CA 1
ATOM 903 C C . PRO A 1 112 ? 26.178 8.897 -10.151 1.00 80.00 112 PRO A C 1
ATOM 905 O O . PRO A 1 112 ? 24.957 8.795 -10.302 1.00 80.00 112 PRO A O 1
ATOM 908 N N . PRO A 1 113 ? 26.766 10.091 -9.919 1.00 78.44 113 PRO A N 1
ATOM 909 C CA . PRO A 1 113 ? 26.010 11.340 -9.749 1.00 78.44 113 PRO A CA 1
ATOM 910 C C . PRO A 1 113 ? 25.237 11.803 -10.991 1.00 78.44 113 PRO A C 1
ATOM 912 O O . PRO A 1 113 ? 24.289 12.569 -10.868 1.00 78.44 113 PRO A O 1
ATOM 915 N N . ASP A 1 114 ? 25.649 11.363 -12.183 1.00 79.81 114 ASP A N 1
ATOM 916 C CA . ASP A 1 114 ? 25.036 11.708 -13.473 1.00 79.81 114 ASP A CA 1
ATOM 917 C C . ASP A 1 114 ? 23.732 10.944 -13.750 1.00 79.81 114 ASP A C 1
ATOM 919 O O . ASP A 1 114 ? 23.031 11.237 -14.717 1.00 79.81 114 ASP A O 1
ATOM 923 N N . LEU A 1 115 ? 23.394 9.957 -12.917 1.00 82.44 115 LEU A N 1
ATOM 924 C CA . LEU A 1 115 ? 22.172 9.183 -13.065 1.00 82.44 115 LEU A CA 1
ATOM 925 C C . LEU A 1 115 ? 20.947 10.039 -12.672 1.00 82.44 115 LEU A C 1
ATOM 927 O O . LEU A 1 115 ? 20.896 10.522 -11.538 1.00 82.44 115 LEU A O 1
ATOM 931 N N . PRO A 1 116 ? 19.921 10.184 -13.538 1.00 81.31 116 PRO A N 1
ATOM 932 C CA . PRO A 1 116 ? 18.725 10.979 -13.251 1.00 81.31 116 PRO A CA 1
ATOM 933 C C . PRO A 1 116 ? 17.793 10.255 -12.262 1.00 81.31 116 PRO A C 1
ATOM 935 O O . PRO A 1 116 ? 16.708 9.787 -12.601 1.00 81.31 116 PRO A O 1
ATOM 938 N N . LEU A 1 117 ? 18.224 10.146 -11.006 1.00 87.06 117 LEU A N 1
ATOM 939 C CA . LEU A 1 117 ? 17.521 9.397 -9.968 1.00 87.06 117 LEU A CA 1
ATOM 940 C C . LEU A 1 117 ? 16.219 10.055 -9.527 1.00 87.06 117 LEU A C 1
ATOM 942 O O . LEU A 1 117 ? 15.250 9.344 -9.269 1.00 87.06 117 LEU A O 1
ATOM 946 N N . THR A 1 118 ? 16.178 11.385 -9.448 1.00 88.88 118 THR A N 1
ATOM 947 C CA . THR A 1 118 ? 14.991 12.107 -8.971 1.00 88.88 118 THR A CA 1
ATOM 948 C C . THR A 1 118 ? 13.771 11.854 -9.864 1.00 88.88 118 THR A C 1
ATOM 950 O O . THR A 1 118 ? 12.790 11.325 -9.339 1.00 88.88 118 THR A O 1
ATOM 953 N N . PRO A 1 119 ? 13.830 12.066 -11.199 1.00 91.25 119 PRO A N 1
ATOM 954 C CA . PRO A 1 119 ? 12.694 11.763 -12.074 1.00 91.25 119 PRO A CA 1
ATOM 955 C C . PRO A 1 119 ? 12.292 10.283 -12.043 1.00 91.25 119 PRO A C 1
ATOM 957 O O . PRO A 1 119 ? 11.112 9.941 -12.151 1.00 91.25 119 PRO A O 1
ATOM 960 N N . TRP A 1 120 ? 13.264 9.379 -11.871 1.00 92.62 120 TRP A N 1
ATOM 961 C CA . TRP A 1 120 ? 12.972 7.953 -11.758 1.00 92.62 120 TRP A CA 1
ATOM 962 C C . TRP A 1 120 ? 12.184 7.623 -10.491 1.00 92.62 120 TRP A C 1
ATOM 964 O O . TRP A 1 120 ? 11.176 6.918 -10.553 1.00 92.62 120 TRP A O 1
ATOM 974 N N . LEU A 1 121 ? 12.617 8.143 -9.341 1.00 93.44 121 LEU A N 1
ATOM 975 C CA . LEU A 1 121 ? 11.918 7.941 -8.077 1.00 93.44 121 LEU A CA 1
ATOM 976 C C . LEU A 1 121 ? 10.526 8.580 -8.087 1.00 93.44 121 LEU A C 1
ATOM 978 O O . LEU A 1 121 ? 9.584 7.963 -7.597 1.00 93.44 121 LEU A O 1
ATOM 982 N N . GLU A 1 122 ? 10.367 9.763 -8.678 1.00 91.75 122 GLU A N 1
ATOM 983 C CA . GLU A 1 122 ? 9.056 10.399 -8.846 1.00 91.75 122 GLU A CA 1
ATOM 984 C C . GLU A 1 122 ? 8.106 9.484 -9.626 1.00 91.75 122 GLU A C 1
ATOM 986 O O . GLU A 1 122 ? 7.039 9.124 -9.118 1.00 91.75 122 GLU A O 1
ATOM 991 N N . ARG A 1 123 ? 8.539 8.980 -10.790 1.00 93.31 123 ARG A N 1
ATOM 992 C CA . ARG A 1 123 ? 7.758 8.022 -11.588 1.00 93.31 123 ARG A CA 1
ATOM 993 C C . ARG A 1 123 ? 7.396 6.763 -10.799 1.00 93.31 123 ARG A C 1
ATOM 995 O O . ARG A 1 123 ? 6.247 6.330 -10.822 1.00 93.31 123 ARG A O 1
ATOM 1002 N N . LEU A 1 124 ? 8.352 6.174 -10.084 1.00 96.31 124 LEU A N 1
ATOM 1003 C CA . LEU A 1 124 ? 8.114 4.979 -9.268 1.00 96.31 124 LEU A CA 1
ATOM 1004 C C . LEU A 1 124 ? 7.128 5.230 -8.122 1.00 96.31 124 LEU A C 1
ATOM 1006 O O . LEU A 1 124 ? 6.377 4.329 -7.747 1.00 96.31 124 LEU A O 1
ATOM 1010 N N . SER A 1 125 ? 7.132 6.433 -7.547 1.00 94.69 125 SER A N 1
ATOM 1011 C CA . SER A 1 125 ? 6.183 6.796 -6.497 1.00 94.69 125 SER A CA 1
ATOM 1012 C C . SER A 1 125 ? 4.752 6.880 -7.039 1.00 94.69 125 SER A C 1
ATOM 1014 O O . SER A 1 125 ? 3.845 6.348 -6.399 1.00 94.69 125 SER A O 1
ATOM 1016 N N . VAL A 1 126 ? 4.565 7.441 -8.242 1.00 91.75 126 VAL A N 1
ATOM 1017 C CA . VAL A 1 126 ? 3.271 7.491 -8.940 1.00 91.75 126 VAL A CA 1
ATOM 1018 C C . VAL A 1 126 ? 2.771 6.083 -9.253 1.00 91.75 126 VAL A C 1
ATOM 1020 O O . VAL A 1 126 ? 1.676 5.732 -8.821 1.00 91.75 126 VAL A O 1
ATOM 1023 N N . LEU A 1 127 ? 3.600 5.233 -9.875 1.00 93.56 127 LEU A N 1
ATOM 1024 C CA . LEU A 1 127 ? 3.231 3.842 -10.188 1.00 93.56 127 LEU A CA 1
ATOM 1025 C C . LEU A 1 127 ? 2.763 3.072 -8.942 1.00 93.56 127 LEU A C 1
ATOM 1027 O O . LEU A 1 127 ? 1.790 2.317 -8.969 1.00 93.56 127 LEU A O 1
ATOM 1031 N N . ARG A 1 128 ? 3.424 3.299 -7.802 1.00 94.69 128 ARG A N 1
ATOM 1032 C CA . ARG A 1 128 ? 3.029 2.693 -6.527 1.00 94.69 128 ARG A CA 1
ATOM 1033 C C . ARG A 1 128 ? 1.685 3.195 -6.012 1.00 94.69 128 ARG A C 1
ATOM 1035 O O . ARG A 1 128 ? 0.942 2.431 -5.387 1.00 94.69 128 ARG A O 1
ATOM 1042 N N . LEU A 1 129 ? 1.411 4.485 -6.168 1.00 92.00 129 LEU A N 1
ATOM 1043 C CA . LEU A 1 129 ? 0.140 5.069 -5.763 1.00 92.00 129 LEU A CA 1
ATOM 1044 C C . LEU A 1 129 ? -1.001 4.552 -6.641 1.00 92.00 129 LEU A C 1
ATOM 1046 O O . LEU A 1 129 ? -2.033 4.174 -6.092 1.00 92.00 129 LEU A O 1
ATOM 1050 N N . GLU A 1 130 ? -0.789 4.429 -7.950 1.00 88.44 130 GLU A N 1
ATOM 1051 C CA . GLU A 1 130 ? -1.749 3.833 -8.888 1.00 88.44 130 GLU A CA 1
ATOM 1052 C C . GLU A 1 130 ? -2.063 2.375 -8.526 1.00 88.44 130 GLU A C 1
ATOM 1054 O O . GLU A 1 130 ? -3.227 2.002 -8.397 1.00 88.44 130 GLU A O 1
ATOM 1059 N N . GLU A 1 131 ? -1.046 1.557 -8.231 1.00 91.81 131 GLU A N 1
ATOM 1060 C CA . GLU A 1 131 ? -1.232 0.166 -7.786 1.00 91.81 131 GLU A CA 1
ATOM 1061 C C . GLU A 1 131 ? -2.093 0.078 -6.507 1.00 91.81 131 GLU A C 1
ATOM 1063 O O . GLU A 1 131 ? -2.909 -0.831 -6.316 1.00 91.81 131 GLU A O 1
ATOM 1068 N N . LYS A 1 132 ? -1.932 1.034 -5.585 1.00 92.56 132 LYS A N 1
ATOM 1069 C CA . LYS A 1 132 ? -2.786 1.138 -4.394 1.00 92.56 132 LYS A CA 1
ATOM 1070 C C . LYS A 1 132 ? -4.196 1.617 -4.737 1.00 92.56 132 LYS A C 1
ATOM 1072 O O . LYS A 1 132 ? -5.142 1.046 -4.195 1.00 92.56 132 LYS A O 1
ATOM 1077 N N . ALA A 1 133 ? -4.336 2.608 -5.612 1.00 89.25 133 ALA A N 1
ATOM 1078 C CA . ALA A 1 133 ? -5.624 3.134 -6.049 1.00 89.25 133 ALA A CA 1
ATOM 1079 C C . ALA A 1 133 ? -6.469 2.048 -6.735 1.00 89.25 133 ALA A C 1
ATOM 1081 O O . ALA A 1 133 ? -7.641 1.905 -6.406 1.00 89.25 133 ALA A O 1
ATOM 1082 N N . ILE A 1 134 ? -5.869 1.189 -7.568 1.00 88.69 134 ILE A N 1
ATOM 1083 C CA . ILE A 1 134 ? -6.555 0.055 -8.217 1.00 88.69 134 ILE A CA 1
ATOM 1084 C C . ILE A 1 134 ? -7.155 -0.914 -7.182 1.00 88.69 134 ILE A C 1
ATOM 1086 O O . ILE A 1 134 ? -8.320 -1.312 -7.283 1.00 88.69 134 ILE A O 1
ATOM 1090 N N . ARG A 1 135 ? -6.391 -1.268 -6.138 1.00 90.81 135 ARG A N 1
ATOM 1091 C CA . ARG A 1 135 ? -6.903 -2.110 -5.039 1.00 90.81 135 ARG A CA 1
ATOM 1092 C C . ARG A 1 135 ? -8.061 -1.441 -4.300 1.00 90.81 135 ARG A C 1
ATOM 1094 O O . ARG A 1 135 ? -9.041 -2.106 -3.969 1.00 90.81 135 ARG A O 1
ATOM 1101 N N . LEU A 1 136 ? -7.956 -0.138 -4.047 1.00 94.75 136 LEU A N 1
ATOM 1102 C CA . LEU A 1 136 ? -9.023 0.630 -3.407 1.00 94.75 136 LEU A CA 1
ATOM 1103 C C . LEU A 1 136 ? -10.266 0.743 -4.285 1.00 94.75 136 LEU A C 1
ATOM 1105 O O . LEU A 1 136 ? -11.371 0.656 -3.763 1.00 94.75 136 LEU A O 1
ATOM 1109 N N . HIS A 1 137 ? -10.101 0.860 -5.600 1.00 96.25 137 HIS A N 1
ATOM 1110 C CA . HIS A 1 137 ? -11.212 0.905 -6.539 1.00 96.25 137 HIS A CA 1
ATOM 1111 C C . HIS A 1 137 ? -12.024 -0.392 -6.496 1.00 96.25 137 HIS A C 1
ATOM 1113 O O . HIS A 1 137 ? -13.245 -0.353 -6.378 1.00 96.25 137 HIS A O 1
ATOM 1119 N N . THR A 1 138 ? -11.343 -1.542 -6.454 1.00 95.56 138 THR A N 1
ATOM 1120 C CA . THR A 1 138 ? -12.000 -2.851 -6.277 1.00 95.56 138 THR A CA 1
ATOM 1121 C C . THR A 1 138 ? -12.805 -2.900 -4.973 1.00 95.56 138 THR A C 1
ATOM 1123 O O . THR A 1 138 ? -13.926 -3.407 -4.932 1.00 95.56 138 THR A O 1
ATOM 1126 N N . ARG A 1 139 ? -12.257 -2.340 -3.887 1.00 95.44 139 ARG A N 1
ATOM 1127 C CA . ARG A 1 139 ? -12.951 -2.265 -2.597 1.00 95.44 139 ARG A CA 1
ATOM 1128 C C . ARG A 1 139 ? -14.163 -1.328 -2.642 1.00 95.44 139 ARG A C 1
ATOM 1130 O O . ARG A 1 139 ? -15.213 -1.688 -2.119 1.00 95.44 139 ARG A O 1
ATOM 1137 N N . LEU A 1 140 ? -14.041 -0.173 -3.290 1.00 97.94 140 LEU A N 1
ATOM 1138 C CA . LEU A 1 140 ? -15.142 0.768 -3.493 1.00 97.94 140 LEU A CA 1
ATOM 1139 C C . LEU A 1 140 ? -16.293 0.126 -4.277 1.00 97.94 140 LEU A C 1
ATOM 1141 O O . LEU A 1 140 ? -17.452 0.264 -3.890 1.00 97.94 140 LEU A O 1
ATOM 1145 N N . GLN A 1 141 ? -15.978 -0.630 -5.332 1.00 97.75 141 GLN A N 1
ATOM 1146 C CA . GLN A 1 141 ? -16.963 -1.395 -6.099 1.00 97.75 141 GLN A CA 1
ATOM 1147 C C . GLN A 1 141 ? -17.663 -2.451 -5.235 1.00 97.75 141 GLN A C 1
ATOM 1149 O O . GLN A 1 141 ? -18.886 -2.560 -5.275 1.00 97.75 141 GLN A O 1
ATOM 1154 N N . ALA A 1 142 ? -16.916 -3.179 -4.396 1.00 97.00 142 ALA A N 1
ATOM 1155 C CA . ALA A 1 142 ? -17.492 -4.132 -3.442 1.00 97.00 142 ALA A CA 1
ATOM 1156 C C . ALA A 1 142 ? -18.409 -3.463 -2.398 1.00 97.00 142 ALA A C 1
ATOM 1158 O O . ALA A 1 142 ? -19.341 -4.099 -1.913 1.00 97.00 142 ALA A O 1
ATOM 1159 N N . ASN A 1 143 ? -18.176 -2.185 -2.090 1.00 97.62 143 ASN A N 1
ATOM 1160 C CA . ASN A 1 143 ? -19.033 -1.356 -1.240 1.00 97.62 143 ASN A CA 1
ATOM 1161 C C . ASN A 1 143 ? -20.092 -0.577 -2.043 1.00 97.62 143 ASN A C 1
ATOM 1163 O O . ASN A 1 143 ? -20.663 0.389 -1.542 1.00 97.62 143 ASN A O 1
ATOM 1167 N N . THR A 1 144 ? -20.360 -0.956 -3.298 1.00 97.38 144 THR A N 1
ATOM 1168 C CA . THR A 1 144 ? -21.379 -0.333 -4.164 1.00 97.38 144 THR A CA 1
ATOM 1169 C C . THR A 1 144 ? -21.214 1.183 -4.345 1.00 97.38 144 THR A C 1
ATOM 1171 O O . THR A 1 144 ? -22.192 1.908 -4.493 1.00 97.38 144 THR A O 1
ATOM 1174 N N . GLY A 1 145 ? -19.973 1.677 -4.325 1.00 97.25 145 GLY A N 1
ATOM 1175 C CA . GLY A 1 145 ? -19.674 3.107 -4.444 1.00 97.25 145 GLY A CA 1
ATOM 1176 C C . GLY A 1 145 ? -19.748 3.896 -3.130 1.00 97.25 145 GLY A C 1
ATOM 1177 O O . GLY A 1 145 ? -19.595 5.116 -3.157 1.00 97.25 145 GLY A O 1
ATOM 1178 N N . ASP A 1 146 ? -19.947 3.244 -1.977 1.00 97.94 146 ASP A N 1
ATOM 1179 C CA . ASP A 1 146 ? -19.950 3.925 -0.678 1.00 97.94 146 ASP A CA 1
ATOM 1180 C C . ASP A 1 146 ? -18.522 4.275 -0.226 1.00 97.94 146 ASP A C 1
ATOM 1182 O O . ASP A 1 146 ? -17.739 3.447 0.262 1.00 97.94 146 ASP A O 1
ATOM 1186 N N . TRP A 1 147 ? -18.184 5.552 -0.376 1.00 97.81 147 TRP A N 1
ATOM 1187 C CA . TRP A 1 147 ? -16.900 6.113 0.022 1.00 97.81 147 TRP A CA 1
ATOM 1188 C C . TRP A 1 147 ? -16.677 6.150 1.536 1.00 97.81 147 TRP A C 1
ATOM 1190 O O . TRP A 1 147 ? -15.542 5.983 1.984 1.00 97.81 147 TRP A O 1
ATOM 1200 N N . ASN A 1 148 ? -17.727 6.351 2.338 1.00 97.62 148 ASN A N 1
ATOM 1201 C CA . ASN A 1 148 ? -17.603 6.370 3.796 1.00 97.62 148 ASN A CA 1
ATOM 1202 C C . ASN A 1 148 ? -17.297 4.966 4.322 1.00 97.62 148 ASN A C 1
ATOM 1204 O O . ASN A 1 148 ? -16.393 4.796 5.141 1.00 97.62 148 ASN A O 1
ATOM 1208 N N . GLU A 1 149 ? -18.007 3.963 3.814 1.00 98.19 149 GLU A N 1
ATOM 1209 C CA . GLU A 1 149 ? -17.775 2.560 4.156 1.00 98.19 149 GLU A CA 1
ATOM 1210 C C . GLU A 1 149 ? -16.384 2.097 3.687 1.00 98.19 149 GLU A C 1
ATOM 1212 O O . GLU A 1 149 ? -15.651 1.427 4.415 1.00 98.19 149 GLU A O 1
ATOM 1217 N N . THR A 1 150 ? -15.953 2.544 2.506 1.00 98.12 150 THR A N 1
ATOM 1218 C CA . THR A 1 150 ? -14.610 2.260 1.980 1.00 98.12 150 THR A CA 1
ATOM 1219 C C . THR A 1 150 ? -13.512 2.893 2.833 1.00 98.12 150 THR A C 1
ATOM 1221 O O . THR A 1 150 ? -12.522 2.231 3.152 1.00 98.12 150 THR A O 1
ATOM 1224 N N . ALA A 1 151 ? -13.690 4.145 3.263 1.00 98.00 151 ALA A N 1
ATOM 1225 C CA . ALA A 1 151 ? -12.767 4.819 4.169 1.00 98.00 151 ALA A CA 1
ATOM 1226 C C . ALA A 1 151 ? -12.670 4.107 5.528 1.00 98.00 151 ALA A C 1
ATOM 1228 O O . ALA A 1 151 ? -11.570 3.911 6.048 1.00 98.00 151 ALA A O 1
ATOM 1229 N N . TRP A 1 152 ? -13.808 3.671 6.076 1.00 97.94 152 TRP A N 1
ATOM 1230 C CA . TRP A 1 152 ? -13.879 2.891 7.312 1.00 97.94 152 TRP A CA 1
ATOM 1231 C C . TRP A 1 152 ? -13.071 1.595 7.224 1.00 97.94 152 TRP A C 1
ATOM 1233 O O . TRP A 1 152 ? -12.179 1.362 8.045 1.00 97.94 152 TRP A O 1
ATOM 1243 N N . GLN A 1 153 ? -13.326 0.788 6.194 1.00 98.00 153 GLN A N 1
ATOM 1244 C CA . GLN A 1 153 ? -12.650 -0.496 6.019 1.00 98.00 153 GLN A CA 1
ATOM 1245 C C . GLN A 1 153 ? -11.151 -0.325 5.748 1.00 98.00 153 GLN A C 1
ATOM 1247 O O . GLN A 1 153 ? -10.322 -1.093 6.246 1.00 98.00 153 GLN A O 1
ATOM 1252 N N . LEU A 1 154 ? -10.775 0.730 5.022 1.00 96.81 154 LEU A N 1
ATOM 1253 C CA . LEU A 1 154 ? -9.380 1.059 4.759 1.00 96.81 154 LEU A CA 1
ATOM 1254 C C . LEU A 1 154 ? -8.624 1.489 6.026 1.00 96.81 154 LEU A C 1
ATOM 1256 O O . LEU A 1 154 ? -7.493 1.043 6.246 1.00 96.81 154 LEU A O 1
ATOM 1260 N N . LEU A 1 155 ? -9.232 2.326 6.874 1.00 97.44 155 LEU A N 1
ATOM 1261 C CA . LEU A 1 155 ? -8.653 2.693 8.167 1.00 97.44 155 LEU A CA 1
ATOM 1262 C C . LEU A 1 155 ? -8.498 1.468 9.064 1.00 97.44 155 LEU A C 1
ATOM 1264 O O . LEU A 1 155 ? -7.427 1.269 9.641 1.00 97.44 155 LEU A O 1
ATOM 1268 N N . ALA A 1 156 ? -9.521 0.611 9.128 1.00 98.00 156 ALA A N 1
ATOM 1269 C CA . ALA A 1 156 ? -9.459 -0.628 9.888 1.00 98.00 156 ALA A CA 1
ATOM 1270 C C . ALA A 1 156 ? -8.298 -1.513 9.415 1.00 98.00 156 ALA A C 1
ATOM 1272 O O . ALA A 1 156 ? -7.437 -1.868 10.224 1.00 98.00 156 ALA A O 1
ATOM 1273 N N . ARG A 1 157 ? -8.190 -1.779 8.104 1.00 97.62 157 ARG A N 1
ATOM 1274 C CA . ARG A 1 157 ? -7.074 -2.541 7.518 1.00 97.62 157 ARG A CA 1
ATOM 1275 C C . ARG A 1 157 ? -5.721 -1.980 7.954 1.00 97.62 157 ARG A C 1
ATOM 1277 O O . ARG A 1 157 ? -4.840 -2.728 8.386 1.00 97.62 157 ARG A O 1
ATOM 1284 N N . SER A 1 158 ? -5.559 -0.661 7.881 1.00 95.88 158 SER A N 1
ATOM 1285 C CA . SER A 1 158 ? -4.309 -0.007 8.260 1.00 95.88 158 SER A CA 1
ATOM 1286 C C . SER A 1 158 ? -3.979 -0.130 9.738 1.00 95.88 158 SER A C 1
ATOM 1288 O O . SER A 1 158 ? -2.804 -0.240 10.074 1.00 95.88 158 SER A O 1
ATOM 1290 N N . MET A 1 159 ? -4.968 -0.211 10.626 1.00 96.00 159 MET A N 1
ATOM 1291 C CA . MET A 1 159 ? -4.735 -0.417 12.059 1.00 96.00 159 MET A CA 1
ATOM 1292 C C . MET A 1 159 ? -4.100 -1.781 12.392 1.00 96.00 159 MET A C 1
ATOM 1294 O O . MET A 1 159 ? -3.462 -1.916 13.437 1.00 96.00 159 MET A O 1
ATOM 1298 N N . GLY A 1 160 ? -4.196 -2.773 11.498 1.00 94.06 160 GLY A N 1
ATOM 1299 C CA . GLY A 1 160 ? -3.637 -4.121 11.681 1.00 94.06 160 GLY A CA 1
ATOM 1300 C C . GLY A 1 160 ? -2.200 -4.341 11.173 1.00 94.06 160 GLY A C 1
ATOM 1301 O O . GLY A 1 160 ? -1.695 -5.460 11.229 1.00 94.06 160 GLY A O 1
ATOM 1302 N N . ASN A 1 161 ? -1.540 -3.312 10.644 1.00 82.94 161 ASN A N 1
ATOM 1303 C CA . ASN A 1 161 ? -0.366 -3.397 9.762 1.00 82.94 161 ASN A CA 1
ATOM 1304 C C . ASN A 1 161 ? 0.812 -4.314 10.215 1.00 82.94 161 ASN A C 1
ATOM 1306 O O . ASN A 1 161 ? 1.277 -4.209 11.351 1.00 82.94 161 ASN A O 1
ATOM 1310 N N . PRO A 1 162 ? 1.426 -5.122 9.322 1.00 87.44 162 PRO A N 1
ATOM 1311 C CA . PRO A 1 162 ? 0.795 -5.873 8.233 1.00 87.44 162 PRO A CA 1
ATOM 1312 C C . PRO A 1 162 ? 0.139 -7.177 8.728 1.00 87.44 162 PRO A C 1
ATOM 1314 O O . PRO A 1 162 ? -0.616 -7.800 7.993 1.00 87.44 162 PRO A O 1
ATOM 1317 N N . VAL A 1 163 ? 0.442 -7.610 9.957 1.00 93.50 163 VAL A N 1
ATOM 1318 C CA . VAL A 1 163 ? 0.151 -8.967 10.451 1.00 93.50 163 VAL A CA 1
ATOM 1319 C C . VAL A 1 163 ? -1.349 -9.217 10.638 1.00 93.50 163 VAL A C 1
ATOM 1321 O O . VAL A 1 163 ? -1.830 -10.298 10.323 1.00 93.50 163 VAL A O 1
ATOM 1324 N N . ASN A 1 164 ? -2.086 -8.221 11.128 1.00 96.69 164 ASN A N 1
ATOM 1325 C CA . ASN A 1 164 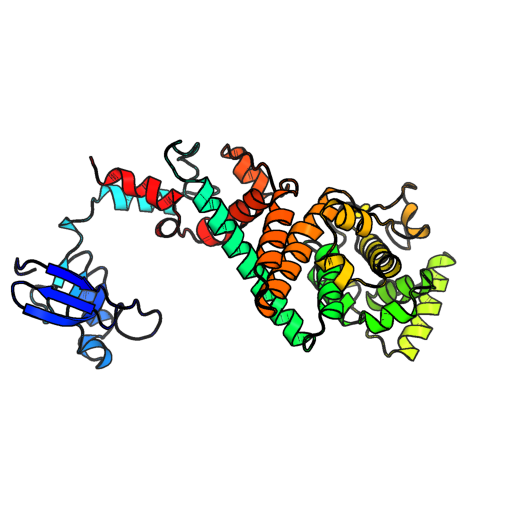? -3.524 -8.292 11.400 1.00 96.69 164 ASN A CA 1
ATOM 1326 C C . ASN A 1 164 ? -4.346 -7.422 10.432 1.00 96.69 164 ASN A C 1
ATOM 1328 O O . ASN A 1 164 ? -5.487 -7.086 10.739 1.00 96.69 164 ASN A O 1
ATOM 1332 N N . ALA A 1 165 ? -3.786 -7.031 9.282 1.00 96.38 165 ALA A N 1
ATOM 1333 C CA . ALA A 1 165 ? -4.475 -6.167 8.321 1.00 96.38 165 ALA A CA 1
ATOM 1334 C C . ALA A 1 165 ? -5.772 -6.807 7.792 1.00 96.38 165 ALA A C 1
ATOM 1336 O O . ALA A 1 165 ? -6.819 -6.166 7.801 1.00 96.38 165 ALA A O 1
ATOM 1337 N N . GLU A 1 166 ? -5.715 -8.085 7.402 1.00 96.81 166 GLU A N 1
ATOM 1338 C CA . GLU A 1 166 ? -6.884 -8.808 6.885 1.00 96.81 166 GLU A CA 1
ATOM 1339 C C . GLU A 1 166 ? -7.958 -9.055 7.964 1.00 96.81 166 GLU A C 1
ATOM 1341 O O . GLU A 1 166 ? -9.111 -8.704 7.714 1.00 96.81 166 GLU A O 1
ATOM 1346 N N . PRO A 1 167 ? -7.627 -9.538 9.186 1.00 98.00 167 PRO A N 1
ATOM 1347 C CA . PRO A 1 167 ? -8.593 -9.591 10.286 1.00 98.00 167 PRO A CA 1
ATOM 1348 C C . PRO A 1 167 ? -9.262 -8.248 10.602 1.00 98.00 167 PRO A C 1
ATOM 1350 O O . PRO A 1 167 ? -10.472 -8.207 10.802 1.00 98.00 167 PRO A O 1
ATOM 1353 N N . MET A 1 168 ? -8.518 -7.135 10.615 1.00 98.25 168 MET A N 1
ATOM 1354 C CA . MET A 1 168 ? -9.115 -5.818 10.874 1.00 98.25 168 MET A CA 1
ATOM 1355 C C . MET A 1 168 ? -10.067 -5.376 9.757 1.00 98.25 168 MET A C 1
ATOM 1357 O O . MET A 1 168 ? -11.136 -4.836 10.035 1.00 98.25 168 MET A O 1
ATOM 1361 N N . GLU A 1 169 ? -9.715 -5.624 8.495 1.00 97.75 169 GLU A N 1
ATOM 1362 C CA . GLU A 1 169 ? -10.609 -5.337 7.371 1.00 97.75 169 GLU A CA 1
ATOM 1363 C C . GLU A 1 169 ? -11.857 -6.228 7.403 1.00 97.75 169 GLU A C 1
ATOM 1365 O O . GLU A 1 169 ? -12.972 -5.759 7.189 1.00 97.75 169 GLU A O 1
ATOM 1370 N N . GLN A 1 170 ? -11.710 -7.514 7.724 1.00 97.88 170 GLN A N 1
ATOM 1371 C CA . GLN A 1 170 ? -12.850 -8.404 7.930 1.00 97.88 170 GLN A CA 1
ATOM 1372 C C . GLN A 1 170 ? -13.756 -7.923 9.069 1.00 97.88 170 GLN A C 1
ATOM 1374 O O . GLN A 1 170 ? -14.971 -7.891 8.894 1.00 97.88 170 GLN A O 1
ATOM 1379 N N . LEU A 1 171 ? -13.182 -7.475 10.188 1.00 98.62 171 LEU A N 1
ATOM 1380 C CA . LEU A 1 171 ? -13.943 -6.910 11.299 1.00 98.62 171 LEU A CA 1
ATOM 1381 C C . LEU A 1 171 ? -14.776 -5.703 10.855 1.00 98.62 171 LEU A C 1
ATOM 1383 O O . LEU A 1 171 ? -15.966 -5.644 11.150 1.00 98.62 171 LEU A O 1
ATOM 1387 N N . SER A 1 172 ? -14.177 -4.769 10.114 1.00 98.12 172 SER A N 1
ATOM 1388 C CA . SER A 1 172 ? -14.904 -3.601 9.598 1.00 98.12 172 SER A CA 1
ATOM 1389 C C . SER A 1 172 ? -16.014 -3.954 8.605 1.00 98.12 172 SER A C 1
ATOM 1391 O O . SER A 1 172 ? -17.049 -3.303 8.619 1.00 98.12 172 SER A O 1
ATOM 1393 N N . ARG A 1 173 ? -15.863 -5.022 7.811 1.00 97.31 173 ARG A N 1
ATOM 1394 C CA . ARG A 1 173 ? -16.948 -5.542 6.958 1.00 97.31 173 ARG A CA 1
ATOM 1395 C C . ARG A 1 173 ? -18.087 -6.162 7.770 1.00 97.31 173 ARG A C 1
ATOM 1397 O O . ARG A 1 173 ? -19.250 -5.986 7.427 1.00 97.31 173 ARG A O 1
ATOM 1404 N N . ASN A 1 174 ? -17.762 -6.870 8.853 1.00 97.81 174 ASN A N 1
ATOM 1405 C CA . ASN A 1 174 ? -18.763 -7.458 9.748 1.00 97.81 174 ASN A CA 1
ATOM 1406 C C . ASN A 1 174 ? -19.466 -6.406 10.624 1.00 97.81 174 ASN A C 1
ATOM 1408 O O . ASN A 1 174 ? -20.554 -6.665 11.137 1.00 97.81 174 ASN A O 1
ATOM 1412 N N . VAL A 1 175 ? -18.859 -5.228 10.794 1.00 98.31 175 VAL A N 1
ATOM 1413 C CA . VAL A 1 175 ? -19.419 -4.085 11.524 1.00 98.31 175 VAL A CA 1
ATOM 1414 C C . VAL A 1 175 ? -19.432 -2.856 10.606 1.00 98.31 175 VAL A C 1
ATOM 1416 O O . VAL A 1 175 ? -18.524 -2.025 10.699 1.00 98.31 175 VAL A O 1
ATOM 1419 N N . PRO A 1 176 ? -20.453 -2.714 9.734 1.00 97.38 176 PRO A N 1
ATOM 1420 C CA . PRO A 1 176 ? -20.555 -1.577 8.824 1.00 97.38 176 PRO A CA 1
ATOM 1421 C C . PRO A 1 176 ? -20.522 -0.241 9.569 1.00 97.38 176 PRO A C 1
ATOM 1423 O O . PRO A 1 176 ? -21.072 -0.114 10.672 1.00 97.38 176 PRO A O 1
ATOM 1426 N N . LEU A 1 177 ? -19.946 0.789 8.952 1.00 97.88 177 LEU A N 1
ATOM 1427 C CA . LEU A 1 177 ? -19.773 2.103 9.571 1.00 97.88 177 LEU A CA 1
ATOM 1428 C C . LEU A 1 177 ? -21.109 2.694 10.031 1.00 97.88 177 LEU A C 1
ATOM 1430 O O . LEU A 1 177 ? -21.201 3.266 11.118 1.00 97.88 177 LEU A O 1
ATOM 1434 N N . ALA A 1 178 ? -22.159 2.534 9.223 1.00 96.81 178 ALA A N 1
ATOM 1435 C CA . ALA A 1 178 ? -23.499 3.024 9.534 1.00 96.81 178 ALA A CA 1
ATOM 1436 C C . ALA A 1 178 ? -24.076 2.406 10.819 1.00 96.81 178 ALA A C 1
ATOM 1438 O O . ALA A 1 178 ? -24.802 3.082 11.548 1.00 96.81 178 ALA A O 1
ATOM 1439 N N . LEU A 1 179 ? -23.748 1.143 11.116 1.00 97.38 179 LEU A N 1
ATOM 1440 C CA . LEU A 1 179 ? -24.126 0.492 12.370 1.00 97.38 179 LEU A CA 1
ATOM 1441 C C . LEU A 1 179 ? -23.329 1.094 13.522 1.00 97.38 179 LEU A C 1
ATOM 1443 O O . LEU A 1 179 ? -23.920 1.537 14.505 1.00 97.38 179 LEU A O 1
ATOM 1447 N N . LEU A 1 180 ? -22.005 1.166 13.383 1.00 97.44 180 LEU A N 1
ATOM 1448 C CA . LEU A 1 180 ? -21.124 1.662 14.438 1.00 97.44 180 LEU A CA 1
ATOM 1449 C C . LEU A 1 180 ? -21.448 3.115 14.832 1.00 97.44 180 LEU A C 1
ATOM 1451 O O . LEU A 1 180 ? -21.478 3.441 16.019 1.00 97.44 180 LEU A O 1
ATOM 1455 N N . LYS A 1 181 ? -21.784 3.974 13.858 1.00 96.69 181 LYS A N 1
ATOM 1456 C CA . LYS A 1 181 ? -22.178 5.375 14.095 1.00 96.69 181 LYS A CA 1
ATOM 1457 C C . LYS A 1 181 ? -23.438 5.530 14.957 1.00 96.69 181 LYS A C 1
ATOM 1459 O O . LYS A 1 181 ? -23.577 6.554 15.618 1.00 96.69 181 LYS A O 1
ATOM 1464 N N . ARG A 1 182 ? -24.322 4.524 15.035 1.00 97.12 182 ARG A N 1
ATOM 1465 C CA . ARG A 1 182 ? -25.497 4.552 15.938 1.00 97.12 182 ARG A CA 1
ATOM 1466 C C . ARG A 1 182 ? -25.107 4.556 17.417 1.00 97.12 182 ARG A C 1
ATOM 1468 O O . ARG A 1 182 ? -25.914 4.943 18.253 1.00 97.12 182 ARG A O 1
ATOM 1475 N N . HIS A 1 183 ? -23.876 4.150 17.721 1.00 96.94 183 HIS A N 1
ATOM 1476 C CA . HIS A 1 183 ? -23.343 4.010 19.074 1.00 96.94 183 HIS A CA 1
ATOM 1477 C C . HIS A 1 183 ? -22.290 5.072 19.407 1.00 96.94 183 HIS A C 1
ATOM 1479 O O . HIS A 1 183 ? -21.620 4.969 20.428 1.00 96.94 183 HIS A O 1
ATOM 1485 N N . VAL A 1 184 ? -22.142 6.116 18.582 1.00 94.69 184 VAL A N 1
ATOM 1486 C CA . VAL A 1 184 ? -21.083 7.132 18.728 1.00 94.69 184 VAL A CA 1
ATOM 1487 C C . VAL A 1 184 ? -21.080 7.815 20.108 1.00 94.69 184 VAL A C 1
ATOM 1489 O O . VAL A 1 184 ? -20.023 8.129 20.649 1.00 94.69 184 VAL A O 1
ATOM 1492 N N . GLY A 1 185 ? -22.256 7.987 20.721 1.00 94.25 185 GLY A N 1
ATOM 1493 C CA . GLY A 1 185 ? -22.403 8.554 22.067 1.00 94.25 185 GLY A CA 1
ATOM 1494 C C . GLY A 1 185 ? -22.078 7.587 23.213 1.00 94.25 185 GLY A C 1
ATOM 1495 O O . GLY A 1 185 ? -22.022 8.016 24.360 1.00 94.25 185 GLY A O 1
ATOM 1496 N N . GLN A 1 186 ? -21.857 6.302 22.922 1.00 95.88 186 GLN A N 1
ATOM 1497 C CA . GLN A 1 186 ? -21.723 5.214 23.894 1.00 95.88 186 GLN A CA 1
ATOM 1498 C C . GLN A 1 186 ? -20.412 4.439 23.640 1.00 95.88 186 GLN A C 1
ATOM 1500 O O . GLN A 1 186 ? -20.420 3.378 23.010 1.00 95.88 186 GLN A O 1
ATOM 1505 N N . PRO A 1 187 ? -19.255 4.923 24.136 1.00 93.69 187 PRO A N 1
ATOM 1506 C CA . PRO A 1 187 ? -17.943 4.356 23.797 1.00 93.69 187 PRO A CA 1
ATOM 1507 C C . PRO A 1 187 ? -17.805 2.874 24.156 1.00 93.69 187 PRO A C 1
ATOM 1509 O O . PRO A 1 187 ? -17.229 2.096 23.399 1.00 93.69 187 PRO A O 1
ATOM 1512 N N . LEU A 1 188 ? -18.380 2.474 25.293 1.00 95.62 188 LEU A N 1
ATOM 1513 C CA . LEU A 1 188 ? -18.379 1.082 25.730 1.00 95.62 188 LEU A CA 1
ATOM 1514 C C . LEU A 1 188 ? -19.161 0.179 24.768 1.00 95.62 188 LEU A C 1
ATOM 1516 O O . LEU A 1 188 ? -18.726 -0.937 24.500 1.00 95.62 188 LEU A O 1
ATOM 1520 N N . GLU A 1 189 ? -20.284 0.650 24.221 1.00 97.06 189 GLU A N 1
ATOM 1521 C CA . GLU A 1 189 ? -21.084 -0.123 23.266 1.00 97.06 189 GLU A CA 1
ATOM 1522 C C . GLU A 1 189 ? -20.331 -0.311 21.946 1.00 97.06 189 GLU A C 1
ATOM 1524 O O . GLU A 1 189 ? -20.281 -1.429 21.436 1.00 97.06 189 GLU A O 1
ATOM 1529 N N . MET A 1 190 ? -19.680 0.742 21.430 1.00 97.62 190 MET A N 1
ATOM 1530 C CA . MET A 1 190 ? -18.841 0.649 20.226 1.00 97.62 190 MET A CA 1
ATOM 1531 C C . MET A 1 190 ? -17.743 -0.405 20.391 1.00 97.62 190 MET A C 1
ATOM 1533 O O . MET A 1 190 ? -17.563 -1.265 19.527 1.00 97.62 190 MET A O 1
ATOM 1537 N N . GLU A 1 191 ? -17.026 -0.363 21.516 1.00 97.25 191 GLU A N 1
ATOM 1538 C CA . GLU A 1 191 ? -15.974 -1.335 21.805 1.00 97.25 191 GLU A CA 1
ATOM 1539 C C . GLU A 1 191 ? -16.534 -2.745 22.008 1.00 97.25 191 GLU A C 1
ATOM 1541 O O . GLU A 1 191 ? -15.945 -3.703 21.512 1.00 97.25 191 GLU A O 1
ATOM 1546 N N . SER A 1 192 ? -17.687 -2.886 22.666 1.00 97.75 192 SER A N 1
ATOM 1547 C CA . SER A 1 192 ? -18.351 -4.181 22.862 1.00 97.75 192 SER A CA 1
ATOM 1548 C C . SER A 1 192 ? -18.758 -4.812 21.533 1.00 97.75 192 SER A C 1
ATOM 1550 O O . SER A 1 192 ? -18.527 -6.001 21.321 1.00 97.75 192 SER A O 1
ATOM 1552 N N . ILE A 1 193 ? -19.302 -4.014 20.608 1.00 98.50 193 ILE A N 1
ATOM 1553 C CA . ILE A 1 193 ? -19.650 -4.453 19.253 1.00 98.50 193 ILE A CA 1
ATOM 1554 C C . ILE A 1 193 ? -18.397 -4.922 18.512 1.00 98.50 193 ILE A C 1
ATOM 1556 O O . ILE A 1 193 ? -18.387 -6.032 17.982 1.00 98.50 193 ILE A O 1
ATOM 1560 N N . LEU A 1 194 ? -17.331 -4.120 18.491 1.00 98.44 194 LEU A N 1
ATOM 1561 C CA . LEU A 1 194 ? -16.128 -4.445 17.724 1.00 98.44 194 LEU A CA 1
ATOM 1562 C C . LEU A 1 194 ? -15.351 -5.627 18.321 1.00 98.44 194 LEU A C 1
ATOM 1564 O O . LEU A 1 194 ? -15.039 -6.579 17.610 1.00 98.44 194 LEU A O 1
ATOM 1568 N N . LEU A 1 195 ? -15.058 -5.613 19.622 1.00 98.00 195 LEU A N 1
ATOM 1569 C CA . LEU A 1 195 ? -14.287 -6.675 20.281 1.00 98.00 195 LEU A CA 1
ATOM 1570 C C . LEU A 1 195 ? -15.087 -7.974 20.408 1.00 98.00 195 LEU A C 1
ATOM 1572 O O . LEU A 1 195 ? -14.519 -9.063 20.311 1.00 98.00 195 LEU A O 1
ATOM 1576 N N . GLY A 1 196 ? -16.405 -7.871 20.575 1.00 97.75 196 GLY A N 1
ATOM 1577 C CA . GLY A 1 196 ? -17.300 -9.019 20.531 1.00 97.75 196 GLY A CA 1
ATOM 1578 C C . GLY A 1 196 ? -17.345 -9.653 19.147 1.00 97.75 196 GLY A C 1
ATOM 1579 O O . GLY A 1 196 ? -17.128 -10.858 19.027 1.00 97.75 196 GLY A O 1
ATOM 1580 N N . THR A 1 197 ? -17.515 -8.843 18.095 1.00 98.31 197 THR A N 1
ATOM 1581 C CA . THR A 1 197 ? -17.491 -9.320 16.701 1.00 98.31 197 THR A CA 1
ATOM 1582 C C . THR A 1 197 ? -16.130 -9.904 16.334 1.00 98.31 197 THR A C 1
ATOM 1584 O O . THR A 1 197 ? -16.066 -10.906 15.633 1.00 98.31 197 THR A O 1
ATOM 1587 N N . ALA A 1 198 ? -15.039 -9.365 16.879 1.00 98.06 198 ALA A N 1
ATOM 1588 C CA . ALA A 1 198 ? -13.694 -9.912 16.720 1.00 98.06 198 ALA A CA 1
ATOM 1589 C C . ALA A 1 198 ? -13.483 -11.274 17.418 1.00 98.06 198 ALA A C 1
ATOM 1591 O O . ALA A 1 198 ? -12.407 -11.855 17.282 1.00 98.06 198 ALA A O 1
ATOM 1592 N N . GLY A 1 199 ? -14.459 -11.778 18.180 1.00 96.69 199 GLY A N 1
ATOM 1593 C CA . GLY A 1 199 ? -14.346 -13.036 18.921 1.00 96.69 199 GLY A CA 1
ATOM 1594 C C . GLY A 1 199 ? -13.538 -12.925 20.216 1.00 96.69 199 GLY A C 1
ATOM 1595 O O . GLY A 1 199 ? -13.161 -13.943 20.788 1.00 96.69 199 GLY A O 1
ATOM 1596 N N . MET A 1 200 ? -13.269 -11.707 20.704 1.00 95.25 200 MET A N 1
ATOM 1597 C CA . MET A 1 200 ? -12.405 -11.468 21.872 1.00 95.25 200 MET A CA 1
ATOM 1598 C C . MET A 1 200 ? -13.161 -11.413 23.206 1.00 95.25 200 MET A C 1
ATOM 1600 O O . MET A 1 200 ? -12.529 -11.348 24.256 1.00 95.25 200 MET A O 1
ATOM 1604 N N . LEU A 1 201 ? -14.497 -11.456 23.178 1.00 94.19 201 LEU A N 1
ATOM 1605 C CA . LEU A 1 201 ? -15.357 -11.474 24.370 1.00 94.19 201 LEU A CA 1
ATOM 1606 C C . LEU A 1 201 ? -15.891 -12.881 24.701 1.00 94.19 201 LEU A C 1
ATOM 1608 O O . LEU A 1 201 ? -16.932 -13.017 25.344 1.00 94.19 201 LEU A O 1
ATOM 1612 N N . GLN A 1 202 ? -15.205 -13.932 24.247 1.00 86.62 202 GLN A N 1
ATOM 1613 C CA . GLN A 1 202 ? -15.537 -15.322 24.571 1.00 86.62 202 GLN A CA 1
ATOM 1614 C C . GLN A 1 202 ? -14.874 -15.748 25.890 1.00 86.62 202 GLN A C 1
ATOM 1616 O O . GLN A 1 202 ? -13.737 -15.368 26.162 1.00 86.62 202 GLN A O 1
ATOM 1621 N N . GLY A 1 203 ? -15.570 -16.562 26.690 1.00 84.75 203 GLY A N 1
ATOM 1622 C CA . GLY A 1 203 ? -15.070 -17.085 27.969 1.00 84.75 203 GLY A CA 1
ATOM 1623 C C . GLY A 1 203 ? -15.625 -16.377 29.210 1.00 84.75 203 GLY A C 1
ATOM 1624 O O . GLY A 1 203 ? -16.593 -15.617 29.136 1.00 84.75 203 GLY A O 1
ATOM 1625 N N . SER A 1 204 ? -15.035 -16.683 30.366 1.00 85.19 204 SER A N 1
ATOM 1626 C CA . SER A 1 204 ? -15.396 -16.124 31.672 1.00 85.19 204 SER A CA 1
ATOM 1627 C C . SER A 1 204 ? -14.438 -15.005 32.067 1.00 85.19 204 SER A C 1
ATOM 1629 O O . SER A 1 204 ? -13.228 -15.222 32.098 1.00 85.19 204 SER A O 1
ATOM 1631 N N . PHE A 1 205 ? -14.975 -13.846 32.438 1.00 88.75 205 PHE A N 1
ATOM 1632 C CA . PHE A 1 205 ? -14.188 -12.708 32.907 1.00 88.75 205 PHE A CA 1
ATOM 1633 C C . PHE A 1 205 ? -14.398 -12.488 34.404 1.00 88.75 205 PHE A C 1
ATOM 1635 O O . PHE A 1 205 ? -15.534 -12.509 34.872 1.00 88.75 205 PHE A O 1
ATOM 1642 N N . GLY A 1 206 ? -13.309 -12.268 35.146 1.00 81.56 206 GLY A N 1
ATOM 1643 C CA . GLY A 1 206 ? -13.369 -11.959 36.581 1.00 81.56 206 GLY A CA 1
ATOM 1644 C C . GLY A 1 206 ? -13.660 -10.485 36.885 1.00 81.56 206 GLY A C 1
ATOM 1645 O O . GLY A 1 206 ? -14.132 -10.162 37.969 1.00 81.56 206 GLY A O 1
ATOM 1646 N N . GLU A 1 207 ? -13.400 -9.589 35.931 1.00 87.19 207 GLU A N 1
ATOM 1647 C CA . GLU A 1 207 ? -13.572 -8.145 36.094 1.00 87.19 207 GLU A CA 1
ATOM 1648 C C . GLU A 1 207 ? -14.924 -7.645 35.562 1.00 87.19 207 GLU A C 1
ATOM 1650 O O . GLU A 1 207 ? -15.437 -8.119 34.543 1.00 87.19 207 GLU A O 1
ATOM 1655 N N . LEU A 1 208 ? -15.474 -6.611 36.210 1.00 88.81 208 LEU A N 1
ATOM 1656 C CA . LEU A 1 208 ? -16.772 -6.025 35.853 1.00 88.81 208 LEU A CA 1
ATOM 1657 C C . LEU A 1 208 ? -16.797 -5.431 34.439 1.00 88.81 208 LEU A C 1
ATOM 1659 O O . LEU A 1 208 ? -17.807 -5.545 33.746 1.00 88.81 208 LEU A O 1
ATOM 1663 N N . TYR A 1 209 ? -15.703 -4.799 34.008 1.00 91.00 209 TYR A N 1
ATOM 1664 C CA . TYR A 1 209 ? -15.629 -4.117 32.715 1.00 91.00 209 TYR A CA 1
ATOM 1665 C C . TYR A 1 209 ? -15.803 -5.083 31.523 1.00 91.00 209 TYR A C 1
ATOM 1667 O O . TYR A 1 209 ? -16.785 -4.936 30.790 1.00 91.00 209 TYR A O 1
ATOM 1675 N N . PRO A 1 210 ? -14.958 -6.120 31.341 1.00 92.50 210 PRO A N 1
ATOM 1676 C CA . PRO A 1 210 ? -15.153 -7.101 30.273 1.00 92.50 210 PRO A CA 1
ATOM 1677 C C . PRO A 1 210 ? -16.452 -7.907 30.407 1.00 92.50 210 PRO A C 1
ATOM 1679 O O . PRO A 1 210 ? -17.066 -8.238 29.392 1.00 92.50 210 PRO A O 1
ATOM 1682 N N . HIS A 1 211 ? -16.934 -8.166 31.629 1.00 92.88 211 HIS A N 1
ATOM 1683 C CA . HIS A 1 211 ? -18.237 -8.808 31.829 1.00 92.88 211 HIS A CA 1
ATOM 1684 C C . HIS A 1 211 ? -19.399 -7.941 31.307 1.00 92.88 211 HIS A C 1
ATOM 1686 O O . HIS A 1 211 ? -20.320 -8.440 30.649 1.00 92.88 211 HIS A O 1
ATOM 1692 N N . LYS A 1 212 ? -19.350 -6.626 31.554 1.00 94.50 212 LYS A N 1
ATOM 1693 C CA . LYS A 1 212 ? -20.320 -5.672 31.005 1.00 94.50 212 LYS A CA 1
ATOM 1694 C C . LYS A 1 212 ? -20.246 -5.637 29.479 1.00 94.50 212 LYS A C 1
ATOM 1696 O O . LYS A 1 212 ? -21.282 -5.786 28.842 1.00 94.50 212 LYS A O 1
ATOM 1701 N N . MET A 1 213 ? -19.044 -5.569 28.900 1.00 95.75 213 MET A N 1
ATOM 1702 C CA . MET A 1 213 ? -18.877 -5.604 27.440 1.00 95.75 213 MET A CA 1
ATOM 1703 C C . MET A 1 213 ? -19.447 -6.876 26.813 1.00 95.75 213 MET A C 1
ATOM 1705 O O . MET A 1 213 ? -20.107 -6.824 25.780 1.00 95.75 213 MET A O 1
ATOM 1709 N N . GLN A 1 214 ? -19.216 -8.032 27.440 1.00 95.75 214 GLN A N 1
ATOM 1710 C CA . GLN A 1 214 ? -19.761 -9.305 26.974 1.00 95.75 214 GLN A CA 1
ATOM 1711 C C . GLN A 1 214 ? -21.297 -9.306 27.014 1.00 95.75 214 GLN A C 1
ATOM 1713 O O . GLN A 1 214 ? -21.942 -9.794 26.083 1.00 95.75 214 GLN A O 1
ATOM 1718 N N . THR A 1 215 ? -21.888 -8.751 28.074 1.00 95.31 215 THR A N 1
ATOM 1719 C CA . THR A 1 215 ? -23.346 -8.636 28.223 1.00 95.31 215 THR A CA 1
ATOM 1720 C C . THR A 1 215 ? -23.937 -7.708 27.161 1.00 95.31 215 THR A C 1
ATOM 1722 O O . THR A 1 215 ? -24.873 -8.100 26.460 1.00 95.31 215 THR A O 1
ATOM 1725 N N . ASP A 1 216 ? -23.344 -6.526 26.984 1.00 95.75 216 ASP A N 1
ATOM 1726 C CA . ASP A 1 216 ? -23.756 -5.546 25.979 1.00 95.75 216 ASP A CA 1
ATOM 1727 C C . ASP A 1 216 ? -23.618 -6.143 24.567 1.00 95.75 216 ASP A C 1
ATOM 1729 O O . ASP A 1 216 ? -24.544 -6.068 23.757 1.00 95.75 216 ASP A O 1
ATOM 1733 N N . PHE A 1 217 ? -22.510 -6.834 24.277 1.00 97.75 217 PHE A N 1
ATOM 1734 C CA . PHE A 1 217 ? -22.311 -7.495 22.989 1.00 97.75 217 PHE A CA 1
ATOM 1735 C C . PHE A 1 217 ? -23.378 -8.551 22.696 1.00 97.75 217 PHE A C 1
ATOM 1737 O O . PHE A 1 217 ? -23.906 -8.555 21.591 1.00 97.75 217 PHE A O 1
ATOM 1744 N N . ARG A 1 218 ? -23.763 -9.408 23.655 1.00 96.69 218 ARG A N 1
ATOM 1745 C CA . ARG A 1 218 ? -24.838 -10.403 23.439 1.00 96.69 218 ARG A CA 1
ATOM 1746 C C . ARG A 1 218 ? -26.157 -9.741 23.032 1.00 96.69 218 ARG A C 1
ATOM 1748 O O . ARG A 1 218 ? -26.869 -10.265 22.173 1.00 96.69 218 ARG A O 1
ATOM 1755 N N . HIS A 1 219 ? -26.473 -8.585 23.617 1.00 97.31 219 HIS A N 1
ATOM 1756 C CA . HIS A 1 219 ? -27.640 -7.799 23.223 1.00 97.31 219 HIS A CA 1
ATOM 1757 C C . HIS A 1 219 ? -27.521 -7.305 21.772 1.00 97.31 219 HIS A C 1
ATOM 1759 O O . HIS A 1 219 ? -28.412 -7.559 20.955 1.00 97.31 219 HIS A O 1
ATOM 1765 N N . TRP A 1 220 ? -26.410 -6.647 21.426 1.00 97.38 220 TRP A N 1
ATOM 1766 C CA . TRP A 1 220 ? -26.197 -6.078 20.088 1.00 97.38 220 TRP A CA 1
ATOM 1767 C C . TRP A 1 220 ? -26.042 -7.139 18.998 1.00 97.38 220 TRP A C 1
ATOM 1769 O O . TRP A 1 220 ? -26.550 -6.958 17.892 1.00 97.38 220 TRP A O 1
ATOM 1779 N N . GLN A 1 221 ? -25.421 -8.272 19.322 1.00 97.38 221 GLN A N 1
ATOM 1780 C CA . GLN A 1 221 ? -25.286 -9.423 18.440 1.00 97.38 221 GLN A CA 1
ATOM 1781 C C . GLN A 1 221 ? -26.660 -9.923 17.998 1.00 97.38 221 GLN A C 1
ATOM 1783 O O . GLN A 1 221 ? -26.887 -10.089 16.803 1.00 97.38 221 GLN A O 1
ATOM 1788 N N . LYS A 1 222 ? -27.598 -10.090 18.940 1.00 97.12 222 LYS A N 1
ATOM 1789 C CA . LYS A 1 222 ? -28.974 -10.492 18.626 1.00 97.12 222 LYS A CA 1
ATOM 1790 C C . LYS A 1 222 ? -29.724 -9.407 17.851 1.00 97.12 222 LYS A C 1
ATOM 1792 O O . LYS A 1 222 ? -30.432 -9.724 16.902 1.00 97.12 222 LYS A O 1
ATOM 1797 N N . LYS A 1 223 ? -29.582 -8.137 18.244 1.00 97.56 223 LYS A N 1
ATOM 1798 C CA . LYS A 1 223 ? -30.313 -7.017 17.628 1.00 97.56 223 LYS A CA 1
ATOM 1799 C C . LYS A 1 223 ? -29.914 -6.763 16.172 1.00 97.56 223 LYS A C 1
ATOM 1801 O O . LYS A 1 223 ? -30.776 -6.420 15.370 1.00 97.56 223 LYS A O 1
ATOM 1806 N N . TYR A 1 224 ? -28.631 -6.901 15.844 1.00 97.25 224 TYR A N 1
ATOM 1807 C CA . TYR A 1 224 ? -28.100 -6.602 14.510 1.00 97.25 224 TYR A CA 1
ATOM 1808 C C . TYR A 1 224 ? -27.651 -7.838 13.724 1.00 97.25 224 TYR A C 1
ATOM 1810 O O . TYR A 1 224 ? -27.113 -7.686 12.632 1.00 97.25 224 TYR A O 1
ATOM 1818 N N . ASN A 1 225 ? -27.870 -9.042 14.260 1.00 96.38 225 ASN A N 1
ATOM 1819 C CA . ASN A 1 225 ? -27.433 -10.305 13.662 1.00 96.38 225 ASN A CA 1
ATOM 1820 C C . ASN A 1 225 ? -25.920 -10.324 13.349 1.00 96.38 225 ASN A C 1
ATOM 1822 O O . ASN A 1 225 ? -25.499 -10.686 12.251 1.00 96.38 225 ASN A O 1
ATOM 1826 N N . LEU A 1 226 ? -25.100 -9.876 14.308 1.00 96.31 226 LEU A N 1
ATOM 1827 C CA . LEU A 1 226 ? -23.649 -9.771 14.116 1.00 96.31 226 LEU A CA 1
ATOM 1828 C C . LEU A 1 226 ? -23.000 -11.156 14.041 1.00 96.31 226 LEU A C 1
ATOM 1830 O O . LEU A 1 226 ? -23.213 -12.010 14.908 1.00 96.31 226 LEU A O 1
ATOM 1834 N N . VAL A 1 227 ? -22.145 -11.343 13.036 1.00 93.75 227 VAL A N 1
ATOM 1835 C CA . VAL A 1 227 ? -21.376 -12.576 12.841 1.00 93.75 227 VAL A CA 1
ATOM 1836 C C . VAL A 1 227 ? -20.040 -12.469 13.563 1.00 93.75 227 VAL A C 1
ATOM 1838 O O . VAL A 1 227 ? -19.147 -11.723 13.154 1.00 93.75 227 VAL A O 1
ATOM 1841 N N . THR A 1 228 ? -19.897 -13.250 14.628 1.00 96.50 228 THR A N 1
ATOM 1842 C CA . THR A 1 228 ? -18.653 -13.339 15.392 1.00 96.50 228 THR A CA 1
ATOM 1843 C C . THR A 1 228 ? -17.572 -14.059 14.594 1.00 96.50 228 THR A C 1
ATOM 1845 O O . THR A 1 228 ? -17.801 -15.120 14.018 1.00 96.50 228 THR A O 1
ATOM 1848 N N . MET A 1 229 ? -16.380 -13.479 14.583 1.00 97.31 229 MET A N 1
ATOM 1849 C CA . MET A 1 229 ? -15.182 -14.037 13.969 1.00 97.31 229 MET A CA 1
ATOM 1850 C C . MET A 1 229 ? -14.528 -15.069 14.893 1.00 97.31 229 MET A C 1
ATOM 1852 O O . MET A 1 229 ? -14.680 -15.017 16.114 1.00 97.31 229 MET A O 1
ATOM 1856 N N . ASP A 1 230 ? -13.744 -15.979 14.318 1.00 95.62 230 ASP A N 1
ATOM 1857 C CA . ASP A 1 230 ? -12.875 -16.847 15.110 1.00 95.62 230 ASP A CA 1
ATOM 1858 C C . ASP A 1 230 ? -11.736 -16.020 15.733 1.00 95.62 230 ASP A C 1
ATOM 1860 O O . ASP A 1 230 ? -10.927 -15.415 15.028 1.00 95.62 230 ASP A O 1
ATOM 1864 N N . GLY A 1 231 ? -11.650 -16.015 17.066 1.00 94.00 231 GLY A N 1
ATOM 1865 C CA . GLY A 1 231 ? -10.608 -15.312 17.812 1.00 94.00 231 GLY A CA 1
ATOM 1866 C C . GLY A 1 231 ? -9.177 -15.774 17.482 1.00 94.00 231 GLY A C 1
ATOM 1867 O O . GLY A 1 231 ? -8.231 -15.005 17.661 1.00 94.00 231 GLY A O 1
ATOM 1868 N N . SER A 1 232 ? -8.996 -16.994 16.960 1.00 93.81 232 SER A N 1
ATOM 1869 C CA . SER A 1 232 ? -7.685 -17.588 16.647 1.00 93.81 232 SER A CA 1
ATOM 1870 C C . SER A 1 232 ? -6.960 -16.931 15.457 1.00 93.81 232 SER A C 1
ATOM 1872 O O . SER A 1 232 ? -5.731 -17.050 15.293 1.00 93.81 232 SER A O 1
ATOM 1874 N N . ILE A 1 233 ? -7.700 -16.196 14.619 1.00 96.06 233 ILE A N 1
ATOM 1875 C CA . ILE A 1 233 ? -7.129 -15.521 13.449 1.00 96.06 233 ILE A CA 1
ATOM 1876 C C . ILE A 1 233 ? -6.239 -14.342 13.859 1.00 96.06 233 ILE A C 1
ATOM 1878 O O . ILE A 1 233 ? -5.283 -14.018 13.153 1.00 96.06 233 ILE A O 1
ATOM 1882 N N . TRP A 1 234 ? -6.509 -13.739 15.021 1.00 96.31 234 TRP A N 1
ATOM 1883 C CA . TRP A 1 234 ? -5.768 -12.598 15.544 1.00 96.31 234 TRP A CA 1
ATOM 1884 C C . TRP A 1 234 ? -4.395 -13.021 16.053 1.00 96.31 234 TRP A C 1
ATOM 1886 O O . TRP A 1 234 ? -4.249 -13.898 16.905 1.00 96.31 234 TRP A O 1
ATOM 1896 N N . LYS A 1 235 ? -3.348 -12.374 15.545 1.00 94.56 235 LYS A N 1
ATOM 1897 C CA . LYS A 1 235 ? -1.966 -12.682 15.915 1.00 94.56 235 LYS A CA 1
ATOM 1898 C C . LYS A 1 235 ? -1.471 -11.688 16.949 1.00 94.56 235 LYS A C 1
ATOM 1900 O O . LYS A 1 235 ? -1.496 -10.488 16.708 1.00 94.56 235 LYS A O 1
ATOM 1905 N N . PHE A 1 236 ? -0.976 -12.201 18.073 1.00 91.69 236 PHE A N 1
ATOM 1906 C CA . PHE A 1 236 ? -0.364 -11.411 19.151 1.00 91.69 236 PHE A CA 1
ATOM 1907 C C . PHE A 1 236 ? 1.167 -11.577 19.219 1.00 91.69 236 PHE A C 1
ATOM 1909 O O . PHE A 1 236 ? 1.883 -10.702 19.705 1.00 91.69 236 PHE A O 1
ATOM 1916 N N . GLY A 1 237 ? 1.690 -12.698 18.708 1.00 87.88 237 GLY A N 1
ATOM 1917 C CA . GLY A 1 237 ? 3.104 -13.059 18.807 1.00 87.88 237 GLY A CA 1
ATOM 1918 C C . GLY A 1 237 ? 4.043 -12.113 18.053 1.00 87.88 237 GLY A C 1
ATOM 1919 O O . GLY A 1 237 ? 3.739 -11.663 16.951 1.00 87.88 237 GLY A O 1
ATOM 1920 N N . ARG A 1 238 ? 5.223 -11.856 18.641 1.00 83.50 238 ARG A N 1
ATOM 1921 C CA . ARG A 1 238 ? 6.295 -10.992 18.092 1.00 83.50 238 ARG A CA 1
ATOM 1922 C C . ARG A 1 238 ? 5.886 -9.528 17.868 1.00 83.50 238 ARG A C 1
ATOM 1924 O O . ARG A 1 238 ? 6.584 -8.795 17.168 1.00 83.50 238 ARG A O 1
ATOM 1931 N N . MET A 1 239 ? 4.790 -9.090 18.487 1.00 86.31 239 MET A N 1
ATOM 1932 C CA . MET A 1 23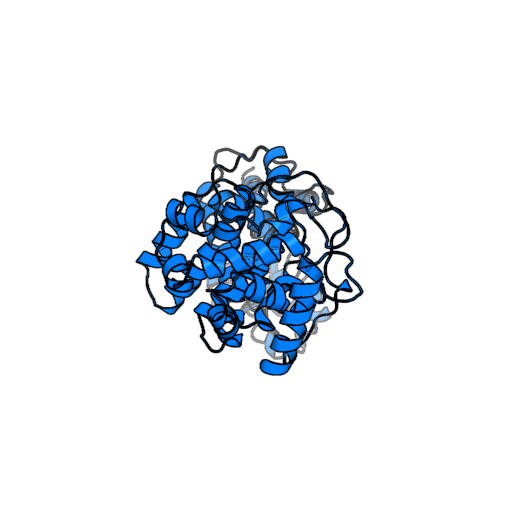9 ? 4.346 -7.698 18.483 1.00 86.31 239 MET A CA 1
ATOM 1933 C C . MET A 1 239 ? 4.607 -7.045 19.839 1.00 86.31 239 MET A C 1
ATOM 1935 O O . MET A 1 239 ? 4.646 -7.710 20.873 1.00 86.31 239 MET A O 1
ATOM 1939 N N . ARG A 1 240 ? 4.773 -5.721 19.839 1.00 84.75 240 ARG A N 1
ATOM 1940 C CA . ARG A 1 240 ? 4.811 -4.947 21.084 1.00 84.75 240 ARG A CA 1
ATOM 1941 C C . ARG A 1 240 ? 3.393 -4.864 21.665 1.00 84.75 240 ARG A C 1
ATOM 1943 O O . ARG A 1 240 ? 2.470 -4.674 20.875 1.00 84.75 240 ARG A O 1
ATOM 1950 N N . PRO A 1 241 ? 3.208 -4.919 22.994 1.00 83.25 241 PRO A N 1
ATOM 1951 C CA . PRO A 1 241 ? 1.878 -4.915 23.610 1.00 83.25 241 PRO A CA 1
ATOM 1952 C C . PRO A 1 241 ? 0.956 -3.761 23.176 1.00 83.25 241 PRO A C 1
ATOM 1954 O O . PRO A 1 241 ? -0.210 -3.978 22.868 1.00 83.25 241 PRO A O 1
ATOM 1957 N N . GLY A 1 242 ? 1.487 -2.545 23.007 1.00 83.00 242 GLY A N 1
ATOM 1958 C CA . GLY A 1 242 ? 0.713 -1.404 22.487 1.00 83.00 242 GLY A CA 1
ATOM 1959 C C . GLY A 1 242 ? 0.266 -1.520 21.017 1.00 83.00 242 GLY A C 1
ATOM 1960 O O . GLY A 1 242 ? -0.425 -0.638 20.518 1.00 83.00 242 GLY A O 1
ATOM 1961 N N . HIS A 1 243 ? 0.686 -2.562 20.293 1.00 87.81 243 HIS A N 1
ATOM 1962 C CA . HIS A 1 243 ? 0.278 -2.855 18.912 1.00 87.81 243 HIS A CA 1
ATOM 1963 C C . HIS A 1 243 ? -0.716 -4.021 18.835 1.00 87.81 243 HIS A C 1
ATOM 1965 O O . HIS A 1 243 ? -1.030 -4.483 17.738 1.00 87.81 243 HIS A O 1
ATOM 1971 N N . PHE A 1 244 ? -1.174 -4.541 19.975 1.00 92.81 244 PHE A N 1
ATOM 1972 C CA . PHE A 1 244 ? -2.108 -5.655 19.991 1.00 92.81 244 PHE A CA 1
ATOM 1973 C C . PHE A 1 244 ? -3.468 -5.273 19.386 1.00 92.81 244 PHE A C 1
ATOM 1975 O O . PHE A 1 244 ? -3.891 -4.119 19.509 1.00 92.81 244 PHE A O 1
ATOM 1982 N N . PRO A 1 245 ? -4.169 -6.230 18.746 1.00 95.12 245 PRO A N 1
ATOM 1983 C CA . PRO A 1 245 ? -5.476 -6.005 18.140 1.00 95.12 245 PRO A CA 1
ATOM 1984 C C . PRO A 1 245 ? -6.500 -5.386 19.086 1.00 95.12 245 PRO A C 1
ATOM 1986 O O . PRO A 1 245 ? -7.217 -4.487 18.677 1.00 95.12 245 PRO A O 1
ATOM 1989 N N . THR A 1 246 ? -6.518 -5.790 20.356 1.00 95.25 246 THR A N 1
ATOM 1990 C CA . THR A 1 246 ? -7.386 -5.220 21.402 1.00 95.25 246 THR A CA 1
ATOM 1991 C C . THR A 1 246 ? -7.245 -3.699 21.502 1.00 95.25 246 THR A C 1
ATOM 1993 O O . THR A 1 246 ? -8.222 -2.961 21.381 1.00 95.25 246 THR A O 1
ATOM 1996 N N . ILE A 1 247 ? -6.000 -3.228 21.611 1.00 94.94 247 ILE A N 1
ATOM 1997 C CA . ILE A 1 247 ? -5.653 -1.804 21.665 1.00 94.94 247 ILE A CA 1
ATOM 1998 C C . ILE A 1 247 ? -6.017 -1.106 20.352 1.00 94.94 247 ILE A C 1
ATOM 2000 O O . ILE A 1 247 ? -6.601 -0.024 20.360 1.00 94.94 247 ILE A O 1
ATOM 2004 N N . ARG A 1 248 ? -5.690 -1.727 19.212 1.00 96.25 248 ARG A N 1
ATOM 2005 C CA . ARG A 1 248 ? -5.955 -1.166 17.878 1.00 96.25 248 ARG A CA 1
ATOM 2006 C C . ARG A 1 248 ? -7.445 -1.033 17.581 1.00 96.25 248 ARG A C 1
ATOM 2008 O O . ARG A 1 248 ? -7.839 -0.043 16.976 1.00 96.25 248 ARG A O 1
ATOM 2015 N N . ILE A 1 249 ? -8.263 -1.983 18.023 1.00 97.75 249 ILE A N 1
ATOM 2016 C CA . ILE A 1 249 ? -9.720 -1.948 17.872 1.00 97.75 249 ILE A CA 1
ATOM 2017 C C . ILE A 1 249 ? -10.320 -0.823 18.724 1.00 97.75 249 ILE A C 1
ATOM 2019 O O . ILE A 1 249 ? -11.139 -0.058 18.219 1.00 97.75 249 ILE A O 1
ATOM 2023 N N . SER A 1 250 ? -9.871 -0.660 19.973 1.00 97.06 250 SER A N 1
ATOM 2024 C CA . SER A 1 250 ? -10.308 0.459 20.824 1.00 97.06 250 SER A CA 1
ATOM 2025 C C . SER A 1 250 ? -9.924 1.821 20.225 1.00 97.06 250 SER A C 1
ATOM 2027 O O . SER A 1 250 ? -10.764 2.711 20.102 1.00 97.06 250 SER A O 1
ATOM 2029 N N . GLN A 1 251 ? -8.687 1.970 19.741 1.00 97.12 251 GLN A N 1
ATOM 2030 C CA . GLN A 1 251 ? -8.249 3.183 19.038 1.00 97.12 251 GLN A CA 1
ATOM 2031 C C . GLN A 1 251 ? -9.072 3.449 17.768 1.00 97.12 251 GLN A C 1
ATOM 2033 O O . GLN A 1 251 ? -9.438 4.587 17.492 1.00 97.12 251 GLN A O 1
ATOM 2038 N N . LEU A 1 252 ? -9.400 2.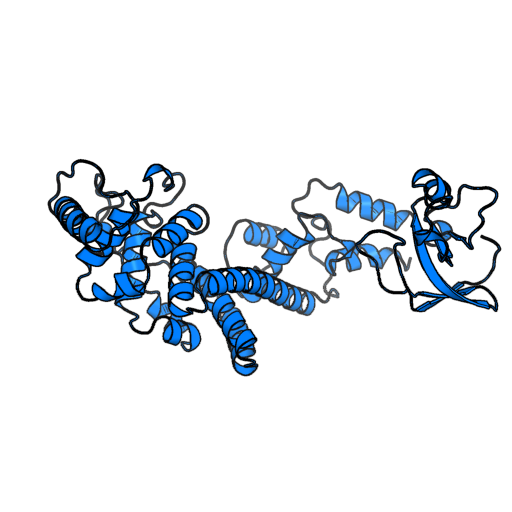409 16.998 1.00 97.62 252 LEU A N 1
ATOM 2039 C CA . LEU A 1 252 ? -10.228 2.531 15.799 1.00 97.62 252 LEU A CA 1
ATOM 2040 C C . LEU A 1 252 ? -11.645 3.035 16.133 1.00 97.62 252 LEU A C 1
ATOM 2042 O O . LEU A 1 252 ? -12.163 3.907 15.435 1.00 97.62 252 LEU A O 1
ATOM 2046 N N . ALA A 1 253 ? -12.245 2.545 17.224 1.00 97.44 253 ALA A N 1
ATOM 2047 C CA . ALA A 1 253 ? -13.524 3.051 17.724 1.00 97.44 253 ALA A CA 1
ATOM 2048 C C . ALA A 1 253 ? -13.436 4.542 18.095 1.00 97.44 253 ALA A C 1
ATOM 2050 O O . ALA A 1 253 ? -14.325 5.321 17.750 1.00 97.44 253 ALA A O 1
ATOM 2051 N N . ALA A 1 254 ? -12.339 4.951 18.743 1.00 96.94 254 ALA A N 1
ATOM 2052 C CA . ALA A 1 254 ? -12.099 6.343 19.111 1.00 96.94 254 ALA A CA 1
ATOM 2053 C C . ALA A 1 254 ? -11.992 7.271 17.887 1.00 96.94 254 ALA A C 1
ATOM 2055 O O . ALA A 1 254 ? -12.572 8.355 17.924 1.00 96.94 254 ALA A O 1
ATOM 2056 N N . ILE A 1 255 ? -11.343 6.832 16.796 1.00 97.06 255 ILE A N 1
ATOM 2057 C CA . ILE A 1 255 ? -11.276 7.589 15.529 1.00 97.06 255 ILE A CA 1
ATOM 2058 C C . ILE A 1 255 ? -12.686 7.848 14.990 1.00 97.06 255 ILE A C 1
ATOM 2060 O O . ILE A 1 255 ? -13.057 8.992 14.748 1.00 97.06 255 ILE A O 1
ATOM 2064 N N . VAL A 1 256 ? -13.510 6.804 14.853 1.00 96.62 256 VAL A N 1
ATOM 2065 C CA . VAL A 1 256 ? -14.887 6.963 14.344 1.00 96.62 256 VAL A CA 1
ATOM 2066 C C . VAL A 1 256 ? -15.710 7.872 15.249 1.00 96.62 256 VAL A C 1
ATOM 2068 O O . VAL A 1 256 ? -16.498 8.681 14.762 1.00 96.62 256 VAL A O 1
ATOM 2071 N N . ARG A 1 257 ? -15.507 7.769 16.566 1.00 95.94 257 ARG A N 1
ATOM 2072 C CA . ARG A 1 257 ? -16.210 8.596 17.543 1.00 95.94 257 ARG A CA 1
ATOM 2073 C C . ARG A 1 257 ? -15.901 10.081 17.395 1.00 95.94 257 ARG A C 1
ATOM 2075 O O . ARG A 1 257 ? -16.813 10.897 17.464 1.00 95.94 257 ARG A O 1
ATOM 2082 N N . GLN A 1 258 ? -14.631 10.430 17.220 1.00 94.44 258 GLN A N 1
ATOM 2083 C CA . GLN A 1 258 ? -14.209 11.828 17.148 1.00 94.44 258 GLN A CA 1
ATOM 2084 C C . GLN A 1 258 ? -14.327 12.441 15.753 1.00 94.44 258 GLN A C 1
ATOM 2086 O O . GLN A 1 258 ? -14.148 13.646 15.600 1.00 94.44 258 GLN A O 1
ATOM 2091 N N . THR A 1 259 ? -14.630 11.633 14.735 1.00 94.81 259 THR A N 1
ATOM 2092 C CA . THR A 1 259 ? -14.713 12.086 13.344 1.00 94.81 259 THR A CA 1
ATOM 2093 C C . THR A 1 259 ? -16.093 11.781 12.745 1.00 94.81 259 THR A C 1
ATOM 2095 O O . THR A 1 259 ? -16.242 10.834 11.966 1.00 94.81 259 THR A O 1
ATOM 2098 N N . PRO A 1 260 ? -17.128 12.594 13.057 1.00 88.81 260 PRO A N 1
ATOM 2099 C CA . PRO A 1 260 ? -18.488 12.390 12.547 1.00 88.81 260 PRO A CA 1
ATOM 2100 C C . PRO A 1 260 ? -18.560 12.323 11.012 1.00 88.81 260 PRO A C 1
ATOM 2102 O O . PRO A 1 260 ? -19.236 11.453 10.445 1.00 88.81 260 PRO A O 1
ATOM 2105 N N . HIS A 1 261 ? -17.804 13.198 10.341 1.00 94.25 261 HIS A N 1
ATOM 2106 C CA . HIS A 1 261 ? -17.724 13.320 8.883 1.00 94.25 261 HIS A CA 1
ATOM 2107 C C . HIS A 1 261 ? -16.447 12.676 8.331 1.00 94.25 261 HIS A C 1
ATOM 2109 O O . HIS A 1 261 ? -15.633 13.342 7.705 1.00 94.25 261 HIS A O 1
ATOM 2115 N N . LEU A 1 262 ? -16.270 11.374 8.586 1.00 95.00 262 LEU A N 1
ATOM 2116 C CA . LEU A 1 262 ? -15.048 10.621 8.274 1.00 95.00 262 LEU A CA 1
ATOM 2117 C C . LEU A 1 262 ? -14.464 10.896 6.879 1.00 95.00 262 LEU A C 1
ATOM 2119 O O . LEU A 1 262 ? -13.296 11.258 6.779 1.00 95.00 262 LEU A O 1
ATOM 2123 N N . LEU A 1 263 ? -15.262 10.736 5.818 1.00 96.50 263 LEU A N 1
ATOM 2124 C CA . LEU A 1 263 ? -14.782 10.928 4.449 1.00 96.50 263 LEU A CA 1
ATOM 2125 C C . LEU A 1 263 ? -14.336 12.370 4.180 1.00 96.50 263 LEU A C 1
ATOM 2127 O O . LEU A 1 263 ? -13.234 12.572 3.691 1.00 96.50 263 LEU A O 1
ATOM 2131 N N . ASP A 1 264 ? -15.165 13.354 4.522 1.00 96.62 264 ASP A N 1
ATOM 2132 C CA . ASP A 1 264 ? -14.881 14.782 4.323 1.00 96.62 264 ASP A CA 1
ATOM 2133 C C . ASP A 1 264 ? -13.567 15.190 5.008 1.00 96.62 264 ASP A C 1
ATOM 2135 O O . ASP A 1 264 ? -12.645 15.728 4.395 1.00 96.62 264 ASP A O 1
ATOM 2139 N N . SER A 1 265 ? -13.426 14.771 6.262 1.00 96.69 265 SER A N 1
ATOM 2140 C CA . SER A 1 265 ? -12.207 14.893 7.052 1.00 96.69 265 SER A CA 1
ATOM 2141 C C . SER A 1 265 ? -10.990 14.258 6.361 1.00 96.69 265 SER A C 1
ATOM 2143 O O . SER A 1 265 ? -9.907 14.848 6.311 1.00 96.69 265 SER A O 1
ATOM 2145 N N . ILE A 1 266 ? -11.156 13.060 5.793 1.00 97.12 266 ILE A N 1
ATOM 2146 C CA . ILE A 1 266 ? -10.099 12.371 5.050 1.00 97.12 266 ILE A CA 1
ATOM 2147 C C . ILE A 1 266 ? -9.769 13.079 3.742 1.00 97.12 266 ILE A C 1
ATOM 2149 O O . ILE A 1 266 ? -8.603 13.040 3.373 1.00 97.12 266 ILE A O 1
ATOM 2153 N N . LEU A 1 267 ? -10.713 13.714 3.051 1.00 96.56 267 LEU A N 1
ATOM 2154 C CA . LEU A 1 267 ? -10.473 14.372 1.765 1.00 96.56 267 LEU A CA 1
ATOM 2155 C C . LEU A 1 267 ? -9.846 15.762 1.923 1.00 96.56 267 LEU A C 1
ATOM 2157 O O . LEU A 1 267 ? -8.946 16.101 1.160 1.00 96.56 267 LEU A O 1
ATOM 2161 N N . HIS A 1 268 ? -10.249 16.532 2.936 1.00 94.75 268 HIS A N 1
ATOM 2162 C CA . HIS A 1 268 ? -9.992 17.977 2.950 1.00 94.75 268 HIS A CA 1
ATOM 2163 C C . HIS A 1 268 ? -8.995 18.469 4.004 1.00 94.75 268 HIS A C 1
ATOM 2165 O O . HIS A 1 268 ? -8.439 19.553 3.838 1.00 94.75 268 HIS A O 1
ATOM 2171 N N . LEU A 1 269 ? -8.707 17.705 5.064 1.00 96.56 269 LEU A N 1
ATOM 2172 C CA . LEU A 1 269 ? -7.729 18.152 6.065 1.00 96.56 269 LEU A CA 1
ATOM 2173 C C . LEU A 1 269 ? -6.296 18.175 5.512 1.00 96.56 269 LEU A C 1
ATOM 2175 O O . LEU A 1 269 ? -5.913 17.361 4.672 1.00 96.56 269 LEU A O 1
ATOM 2179 N N . ASP A 1 270 ? -5.464 19.078 6.013 1.00 95.38 270 ASP A N 1
ATOM 2180 C CA . ASP A 1 270 ? -4.032 19.072 5.717 1.00 95.38 270 ASP A CA 1
ATOM 2181 C C . ASP A 1 270 ? -3.290 18.013 6.561 1.00 95.38 270 ASP A C 1
ATOM 2183 O O . ASP A 1 270 ? -3.878 17.277 7.358 1.00 95.38 270 ASP A O 1
ATOM 2187 N N . SER A 1 271 ? -1.965 17.928 6.409 1.00 95.00 271 SER A N 1
ATOM 2188 C CA . SER A 1 271 ? -1.141 16.976 7.169 1.00 95.00 271 SER A CA 1
ATOM 2189 C C . SER A 1 271 ? -1.317 17.117 8.690 1.00 95.00 271 SER A C 1
ATOM 2191 O O . SER A 1 271 ? -1.359 16.110 9.398 1.00 95.00 271 SER A O 1
ATOM 2193 N N . LYS A 1 272 ? -1.461 18.346 9.208 1.00 96.06 272 LYS A N 1
ATOM 2194 C CA . LYS A 1 272 ? -1.638 18.599 10.647 1.00 96.06 272 LYS A CA 1
ATOM 2195 C C . LYS A 1 272 ? -3.034 18.199 11.119 1.00 96.06 272 LYS A C 1
ATOM 2197 O O . LYS A 1 272 ? -3.152 17.529 12.141 1.00 96.06 272 LYS A O 1
ATOM 2202 N N . GLY A 1 273 ? -4.072 18.548 10.364 1.00 96.88 273 GLY A N 1
ATOM 2203 C CA . GLY A 1 273 ? -5.452 18.168 10.644 1.00 96.88 273 GLY A CA 1
ATOM 2204 C C . GLY A 1 273 ? -5.642 16.653 10.627 1.00 96.88 273 GLY A C 1
ATOM 2205 O O . GLY A 1 273 ? -6.258 16.103 11.536 1.00 96.88 273 GLY A O 1
ATOM 2206 N N . LEU A 1 274 ? -5.037 15.952 9.663 1.00 97.69 274 LEU A N 1
ATOM 2207 C CA . LEU A 1 274 ? -5.039 14.487 9.624 1.00 97.69 274 LEU A CA 1
ATOM 2208 C C . LEU A 1 274 ? -4.305 13.868 10.821 1.00 97.69 274 LEU A C 1
ATOM 2210 O O . LEU A 1 274 ? -4.771 12.877 11.380 1.00 97.69 274 LEU A O 1
ATOM 2214 N N . GLN A 1 275 ? -3.169 14.441 11.231 1.00 96.88 275 GLN A N 1
ATOM 2215 C CA . GLN A 1 275 ? -2.457 13.985 12.427 1.00 96.88 275 GLN A CA 1
ATOM 2216 C C . GLN A 1 275 ? -3.314 14.150 13.681 1.00 96.88 275 GLN A C 1
ATOM 2218 O O . GLN A 1 275 ? -3.407 13.205 14.458 1.00 96.88 275 GLN A O 1
ATOM 2223 N N . HIS A 1 276 ? -3.986 15.292 13.834 1.00 96.44 276 HIS A N 1
ATOM 2224 C CA . HIS A 1 276 ? -4.896 15.545 14.949 1.00 96.44 276 HIS A CA 1
ATOM 2225 C C . HIS A 1 276 ? -6.110 14.600 14.933 1.00 96.44 276 HIS A C 1
ATOM 2227 O O . HIS A 1 276 ? -6.459 14.018 15.957 1.00 96.44 276 HIS A O 1
ATOM 2233 N N . MET A 1 277 ? -6.700 14.347 13.758 1.00 96.69 277 MET A N 1
ATOM 2234 C CA . MET A 1 277 ? -7.785 13.368 13.593 1.00 96.69 277 MET A CA 1
ATOM 2235 C C . MET A 1 277 ? -7.371 11.950 14.015 1.00 96.69 277 MET A C 1
ATOM 2237 O O . MET A 1 277 ? -8.202 11.178 14.484 1.00 96.69 277 MET A O 1
ATOM 2241 N N . LEU A 1 278 ? -6.101 11.584 13.847 1.00 97.12 278 LEU A N 1
ATOM 2242 C CA . LEU A 1 278 ? -5.581 10.264 14.209 1.00 97.12 278 LEU A CA 1
ATOM 2243 C C . LEU A 1 278 ? -4.928 10.238 15.601 1.00 97.12 278 LEU A C 1
ATOM 2245 O O . LEU A 1 278 ? -4.475 9.182 16.047 1.00 97.12 278 LEU A O 1
ATOM 2249 N N . GLU A 1 279 ? -4.877 11.366 16.306 1.00 95.94 279 GLU A N 1
ATOM 2250 C CA . GLU A 1 279 ? -4.310 11.477 17.648 1.00 95.94 279 GLU A CA 1
ATOM 2251 C C . GLU A 1 279 ? -5.312 10.972 18.695 1.00 95.94 279 GLU A C 1
ATOM 2253 O O . GLU A 1 279 ? -5.954 11.731 19.414 1.00 95.94 279 GLU A O 1
ATOM 2258 N N . VAL A 1 280 ? -5.462 9.647 18.760 1.00 94.94 280 VAL A N 1
ATOM 2259 C CA . VAL A 1 280 ? -6.420 8.973 19.647 1.00 94.94 280 VAL A CA 1
ATOM 2260 C C . VAL A 1 280 ? -5.747 8.095 20.691 1.00 94.94 280 VAL A C 1
ATOM 2262 O O . VAL A 1 280 ? -4.699 7.488 20.440 1.00 94.94 280 VAL A O 1
ATOM 2265 N N . ALA A 1 281 ? -6.406 7.967 21.843 1.00 94.50 281 ALA A N 1
ATOM 2266 C CA . ALA A 1 281 ? -6.099 6.982 22.873 1.00 94.50 281 ALA A CA 1
ATOM 2267 C C . ALA A 1 281 ? -7.104 5.823 22.842 1.00 94.50 281 ALA A C 1
ATOM 2269 O O . ALA A 1 281 ? -8.272 6.014 22.500 1.00 94.50 281 ALA A O 1
ATOM 2270 N N . ALA A 1 282 ? -6.667 4.636 23.265 1.00 93.75 282 ALA A N 1
ATOM 2271 C CA . ALA A 1 282 ? -7.595 3.580 23.668 1.00 93.75 282 ALA A CA 1
ATOM 2272 C C . ALA A 1 282 ? -8.376 3.986 24.938 1.00 93.75 282 ALA A C 1
ATOM 2274 O O . ALA A 1 282 ? -7.940 4.865 25.691 1.00 93.75 282 ALA A O 1
ATOM 2275 N N . SER A 1 283 ? -9.512 3.333 25.194 1.00 93.31 283 SER A N 1
ATOM 2276 C CA . SER A 1 283 ? -10.334 3.584 26.384 1.00 93.31 283 SER A CA 1
ATOM 2277 C C . SER A 1 283 ? -9.573 3.320 27.696 1.00 93.31 283 SER A C 1
ATOM 2279 O O . SER A 1 283 ? -8.562 2.609 27.691 1.00 93.31 283 SER A O 1
ATOM 2281 N N . PRO A 1 284 ? -10.028 3.885 28.838 1.00 91.25 284 PRO A N 1
ATOM 2282 C CA . PRO A 1 284 ? -9.309 3.807 30.113 1.00 91.25 284 PRO A CA 1
ATOM 2283 C C . PRO A 1 284 ? -8.884 2.394 30.526 1.00 91.25 284 PRO A C 1
ATOM 2285 O O . PRO A 1 284 ? -7.761 2.216 30.986 1.00 91.25 284 PRO A O 1
ATOM 2288 N N . TYR A 1 285 ? -9.718 1.379 30.272 1.00 90.38 285 TYR A N 1
ATOM 2289 C CA . TYR A 1 285 ? -9.399 -0.020 30.577 1.00 90.38 285 TYR A CA 1
ATOM 2290 C C . TYR A 1 285 ? -8.067 -0.473 29.953 1.00 90.38 285 TYR A C 1
ATOM 2292 O O . TYR A 1 285 ? -7.234 -1.097 30.609 1.00 90.38 285 TYR A O 1
ATOM 2300 N N . TRP A 1 286 ? -7.815 -0.088 28.701 1.00 90.62 286 TRP A N 1
ATOM 2301 C CA . TRP A 1 286 ? -6.624 -0.475 27.940 1.00 90.62 286 TRP A CA 1
ATOM 2302 C C . TRP A 1 286 ? -5.348 0.268 28.350 1.00 90.62 286 TRP A C 1
ATOM 2304 O O . TRP A 1 286 ? -4.247 -0.085 27.917 1.00 90.62 286 TRP A O 1
ATOM 2314 N N . GLN A 1 287 ? -5.453 1.298 29.189 1.00 86.75 287 GLN A N 1
ATOM 2315 C CA . GLN A 1 287 ? -4.269 1.959 29.742 1.00 86.75 287 GLN A CA 1
ATOM 2316 C C . GLN A 1 287 ? -3.509 1.012 30.671 1.00 86.75 287 GLN A C 1
ATOM 2318 O O . GLN A 1 287 ? -2.279 0.985 30.651 1.00 86.75 287 GLN A O 1
ATOM 2323 N N . GLU A 1 288 ? -4.245 0.160 31.380 1.00 86.38 288 GLU A N 1
ATOM 2324 C CA . GLU A 1 288 ? -3.724 -0.821 32.333 1.00 86.38 288 GLU A CA 1
ATOM 2325 C C . GLU A 1 288 ? -3.755 -2.253 31.787 1.00 86.38 288 GLU A C 1
ATOM 2327 O O . GLU A 1 288 ? -3.140 -3.137 32.367 1.00 86.38 288 GLU A O 1
ATOM 2332 N N . HIS A 1 289 ? -4.413 -2.503 30.650 1.00 87.06 289 HIS A N 1
ATOM 2333 C CA . HIS A 1 289 ? -4.582 -3.848 30.093 1.00 87.06 289 HIS A CA 1
ATOM 2334 C C . HIS A 1 289 ? -4.096 -3.932 28.649 1.00 87.06 289 HIS A C 1
ATOM 2336 O O . HIS A 1 289 ? -4.353 -3.055 27.831 1.00 87.06 289 HIS A O 1
ATOM 2342 N N . TYR A 1 290 ? -3.435 -5.038 28.308 1.00 82.56 290 TYR A N 1
ATOM 2343 C CA . TYR A 1 290 ? -3.169 -5.407 26.907 1.00 82.56 290 TYR A CA 1
ATOM 2344 C C . TYR A 1 290 ? -4.082 -6.543 26.432 1.00 82.56 290 TYR A C 1
ATOM 2346 O O . TYR A 1 290 ? -4.372 -6.670 25.241 1.00 82.56 290 TYR A O 1
ATOM 2354 N N . HIS A 1 291 ? -4.554 -7.351 27.380 1.00 83.56 291 HIS A N 1
ATOM 2355 C CA . HIS A 1 291 ? -5.512 -8.433 27.209 1.00 83.56 291 HIS A CA 1
ATOM 2356 C C . HIS A 1 291 ? -6.494 -8.407 28.379 1.00 83.56 291 HIS A C 1
ATOM 2358 O O . HIS A 1 291 ? -6.133 -7.962 29.464 1.00 83.56 291 HIS A O 1
ATOM 2364 N N . PHE A 1 292 ? -7.672 -9.002 28.198 1.00 82.75 292 PHE A N 1
ATOM 2365 C CA . PHE A 1 292 ? -8.710 -9.084 29.233 1.00 82.75 292 PHE A CA 1
ATOM 2366 C C . PHE A 1 292 ? -8.345 -9.891 30.495 1.00 82.75 292 PHE A C 1
ATOM 2368 O O . PHE A 1 292 ? -9.122 -9.920 31.438 1.00 82.75 292 PHE A O 1
ATOM 2375 N N . HIS A 1 293 ? -7.198 -10.577 30.510 1.00 72.19 293 HIS A N 1
ATOM 2376 C CA . HIS A 1 293 ? -6.768 -11.441 31.620 1.00 72.19 293 HIS A CA 1
ATOM 2377 C C . HIS A 1 293 ? -5.434 -11.010 32.244 1.00 72.19 293 HIS A C 1
ATOM 2379 O O . HIS A 1 293 ? -4.898 -11.718 33.094 1.00 72.19 293 HIS A O 1
ATOM 2385 N N . LYS A 1 294 ? -4.828 -9.913 31.768 1.00 71.44 294 LYS A N 1
ATOM 2386 C CA . LYS A 1 294 ? -3.496 -9.500 32.215 1.00 71.44 294 LYS A CA 1
ATOM 2387 C C . LYS A 1 294 ? -3.359 -7.985 32.235 1.00 71.44 294 LYS A C 1
ATOM 2389 O O . LYS A 1 294 ? -3.343 -7.346 31.177 1.00 71.44 294 LYS A O 1
ATOM 2394 N N . SER A 1 295 ? -3.169 -7.457 33.435 1.00 73.12 295 SER A N 1
ATOM 2395 C CA . SER A 1 295 ? -2.788 -6.069 33.662 1.00 73.12 295 SER A CA 1
ATOM 2396 C C . SER A 1 295 ? -1.301 -5.851 33.342 1.00 73.12 295 SER A C 1
ATOM 2398 O O . SER A 1 295 ? -0.483 -6.776 33.366 1.00 73.12 295 SER A O 1
ATOM 2400 N N . GLY A 1 296 ? -0.950 -4.621 33.001 1.00 72.06 296 GLY A N 1
ATOM 2401 C CA . GLY A 1 296 ? 0.401 -4.147 32.734 1.00 72.06 296 GLY A CA 1
ATOM 2402 C C . GLY A 1 296 ? 0.543 -2.681 33.141 1.00 72.06 296 GLY A C 1
ATOM 2403 O O . GLY A 1 296 ? -0.348 -2.114 33.764 1.00 72.06 296 GLY A O 1
ATOM 2404 N N . ASP A 1 297 ? 1.665 -2.062 32.779 1.00 71.38 297 ASP A N 1
ATOM 2405 C CA . ASP A 1 297 ? 1.986 -0.706 33.240 1.00 71.38 297 ASP A CA 1
ATOM 2406 C C . ASP A 1 297 ? 0.999 0.345 32.715 1.00 71.38 297 ASP A C 1
ATOM 2408 O O . ASP A 1 297 ? 0.786 0.454 31.498 1.00 71.38 297 ASP A O 1
ATOM 2412 N N . ALA A 1 298 ? 0.453 1.146 33.633 1.00 74.00 298 ALA A N 1
ATOM 2413 C CA . ALA A 1 298 ? -0.525 2.194 33.367 1.00 74.00 298 ALA A CA 1
ATOM 2414 C C . ALA A 1 298 ? 0.075 3.313 32.503 1.00 74.00 298 ALA A C 1
ATOM 2416 O O . ALA A 1 298 ? 0.827 4.162 32.980 1.00 74.00 298 ALA A O 1
ATOM 2417 N N . THR A 1 299 ? -0.248 3.322 31.210 1.00 80.06 299 THR A N 1
ATOM 2418 C CA . THR A 1 299 ? 0.152 4.402 30.294 1.00 80.06 299 THR A CA 1
ATOM 2419 C C . THR A 1 299 ? -0.918 4.637 29.228 1.00 80.06 299 THR A C 1
ATOM 2421 O O . THR A 1 299 ? -1.489 3.669 28.712 1.00 80.06 299 THR A O 1
ATOM 2424 N N . PRO A 1 300 ? -1.173 5.900 28.829 1.00 78.88 300 PRO A N 1
ATOM 2425 C CA . PRO A 1 300 ? -2.076 6.197 27.725 1.00 78.88 300 PRO A CA 1
ATOM 2426 C C . PRO A 1 300 ? -1.649 5.466 26.451 1.00 78.88 300 PRO A C 1
ATOM 2428 O O . PRO A 1 300 ? -0.534 5.633 25.948 1.00 78.88 300 PRO A O 1
ATOM 2431 N N . ARG A 1 301 ? -2.546 4.647 25.898 1.00 88.56 301 ARG A N 1
ATOM 2432 C CA . ARG A 1 301 ? -2.290 3.904 24.658 1.00 88.56 301 ARG A CA 1
ATOM 2433 C C . ARG A 1 301 ? -2.620 4.779 23.461 1.00 88.56 301 ARG A C 1
ATOM 2435 O O . ARG A 1 301 ? -3.639 4.581 22.804 1.00 88.56 301 ARG A O 1
ATOM 2442 N N . MET A 1 302 ? -1.766 5.763 23.205 1.00 92.81 302 MET A N 1
ATOM 2443 C CA . MET A 1 302 ? -1.884 6.653 22.050 1.00 92.81 302 MET A CA 1
ATOM 2444 C C . MET A 1 302 ? -1.497 5.950 20.745 1.00 92.81 302 MET A C 1
ATOM 2446 O O . MET A 1 302 ? -0.641 5.054 20.723 1.00 92.81 302 MET A O 1
ATOM 2450 N N . LEU A 1 303 ? -2.077 6.389 19.627 1.00 92.44 303 LEU A N 1
ATOM 2451 C CA . LEU A 1 303 ? -1.519 6.096 18.311 1.00 92.44 303 LEU A CA 1
ATOM 2452 C C . LEU A 1 303 ? -0.156 6.786 18.155 1.00 92.44 303 LEU A C 1
ATOM 2454 O O . LEU A 1 303 ? -0.027 8.002 18.239 1.00 92.44 303 LEU A O 1
ATOM 2458 N N . GLY A 1 304 ? 0.895 5.994 17.937 1.00 92.38 304 GLY A N 1
ATOM 2459 C CA . GLY A 1 304 ? 2.247 6.528 17.774 1.00 92.38 304 GLY A CA 1
ATOM 2460 C C . GLY A 1 304 ? 2.421 7.278 16.450 1.00 92.38 304 GLY A C 1
ATOM 2461 O O . GLY A 1 304 ? 1.877 6.868 15.426 1.00 92.38 304 GLY A O 1
ATOM 2462 N N . LYS A 1 305 ? 3.276 8.309 16.435 1.00 93.75 305 LYS A N 1
ATOM 2463 C CA . LYS A 1 305 ? 3.543 9.159 15.253 1.00 93.75 305 LYS A CA 1
ATOM 2464 C C . LYS A 1 305 ? 3.874 8.373 13.975 1.00 93.75 305 LYS A C 1
ATOM 2466 O O . LYS A 1 305 ? 3.398 8.713 12.900 1.00 93.75 305 LYS A O 1
ATOM 2471 N N . GLN A 1 306 ? 4.651 7.292 14.088 1.00 92.44 306 GLN A N 1
ATOM 2472 C CA . GLN A 1 306 ? 4.981 6.429 12.943 1.00 92.44 306 GLN A CA 1
ATOM 2473 C C . GLN A 1 306 ? 3.757 5.696 12.382 1.00 92.44 306 GLN A C 1
ATOM 2475 O O . GLN A 1 306 ? 3.661 5.504 11.174 1.00 92.44 306 GLN A O 1
ATOM 2480 N N . MET A 1 307 ? 2.826 5.288 13.248 1.00 93.25 307 MET A N 1
ATOM 2481 C CA . MET A 1 307 ? 1.584 4.640 12.834 1.00 93.25 307 MET A CA 1
ATOM 2482 C C . MET A 1 307 ? 0.665 5.641 12.136 1.00 93.25 307 MET A C 1
ATOM 2484 O O . MET A 1 307 ? 0.157 5.340 11.064 1.00 93.25 307 MET A O 1
ATOM 2488 N N . ILE A 1 308 ? 0.526 6.844 12.700 1.00 96.62 308 ILE A N 1
ATOM 2489 C CA . ILE A 1 308 ? -0.233 7.947 12.096 1.00 96.62 308 ILE A CA 1
ATOM 2490 C C . ILE A 1 308 ? 0.307 8.255 10.696 1.00 96.62 308 ILE A C 1
ATOM 2492 O O . ILE A 1 308 ? -0.441 8.192 9.725 1.00 96.62 308 ILE A O 1
ATOM 2496 N N . ALA A 1 309 ? 1.620 8.478 10.564 1.00 96.50 309 ALA A N 1
ATOM 2497 C CA . ALA A 1 309 ? 2.248 8.695 9.261 1.00 96.50 309 ALA A CA 1
ATOM 2498 C C . ALA A 1 309 ? 1.998 7.515 8.305 1.00 96.50 309 ALA A C 1
ATOM 2500 O O . ALA A 1 309 ? 1.657 7.723 7.146 1.00 96.50 309 ALA A O 1
ATOM 2501 N N . SER A 1 310 ? 2.096 6.272 8.790 1.00 95.25 310 SER A N 1
ATOM 2502 C CA . SER A 1 310 ? 1.833 5.082 7.975 1.00 95.25 310 SER A CA 1
ATOM 2503 C C . SER A 1 310 ? 0.391 5.016 7.467 1.00 95.25 310 SER A C 1
ATOM 2505 O O . SER A 1 310 ? 0.206 4.695 6.293 1.00 95.25 310 SER A O 1
ATOM 2507 N N . ILE A 1 311 ? -0.605 5.351 8.296 1.00 97.00 311 ILE A N 1
ATOM 2508 C CA . ILE A 1 311 ? -2.021 5.433 7.900 1.00 97.00 311 ILE A CA 1
ATOM 2509 C C . ILE A 1 311 ? -2.195 6.508 6.825 1.00 97.00 311 ILE A C 1
ATOM 2511 O O . ILE A 1 311 ? -2.810 6.250 5.791 1.00 97.00 311 ILE A O 1
ATOM 2515 N N . ILE A 1 312 ? -1.605 7.692 7.013 1.00 97.81 312 ILE A N 1
ATOM 2516 C CA . ILE A 1 312 ? -1.738 8.772 6.032 1.00 97.81 312 ILE A CA 1
ATOM 2517 C C . ILE A 1 312 ? -1.131 8.349 4.680 1.00 97.81 312 ILE A C 1
ATOM 2519 O O . ILE A 1 312 ? -1.803 8.411 3.653 1.00 97.81 312 ILE A O 1
ATOM 2523 N N . ILE A 1 313 ? 0.101 7.827 4.688 1.00 96.44 313 ILE A N 1
ATOM 2524 C CA . ILE A 1 313 ? 0.846 7.413 3.485 1.00 96.44 313 ILE A CA 1
ATOM 2525 C C . ILE A 1 313 ? 0.188 6.225 2.766 1.00 96.44 313 ILE A C 1
ATOM 2527 O O . ILE A 1 313 ? 0.172 6.152 1.536 1.00 96.44 313 ILE A O 1
ATOM 2531 N N . ASN A 1 314 ? -0.285 5.226 3.516 1.00 94.38 314 ASN A N 1
ATOM 2532 C CA . ASN A 1 314 ? -0.707 3.946 2.944 1.00 94.38 314 ASN A CA 1
ATOM 2533 C C . ASN A 1 314 ? -2.222 3.806 2.770 1.00 94.38 314 ASN A C 1
ATOM 2535 O O . ASN A 1 314 ? -2.635 2.902 2.046 1.00 94.38 314 ASN A O 1
ATOM 2539 N N . SER A 1 315 ? -3.018 4.702 3.356 1.00 95.06 315 SER A N 1
ATOM 2540 C CA . SER A 1 315 ? -4.478 4.693 3.242 1.00 95.06 315 SER A CA 1
ATOM 2541 C C . SER A 1 315 ? -5.054 6.011 2.754 1.00 95.06 315 SER A C 1
ATOM 2543 O O . SER A 1 315 ? -5.750 6.019 1.746 1.00 95.06 315 SER A O 1
ATOM 2545 N N . ILE A 1 316 ? -4.760 7.121 3.431 1.00 97.31 316 ILE A N 1
ATOM 2546 C CA . ILE A 1 316 ? -5.439 8.394 3.149 1.00 97.31 316 ILE A CA 1
ATOM 2547 C C . ILE A 1 316 ? -5.009 8.970 1.800 1.00 97.31 316 ILE A C 1
ATOM 2549 O O . ILE A 1 316 ? -5.869 9.284 0.984 1.00 97.31 316 ILE A O 1
ATOM 2553 N N . VAL A 1 317 ? -3.702 9.048 1.528 1.00 96.88 317 VAL A N 1
ATOM 2554 C CA . VAL A 1 317 ? -3.187 9.544 0.239 1.00 96.88 317 VAL A CA 1
ATOM 2555 C C . VAL A 1 317 ? -3.726 8.715 -0.942 1.00 96.88 317 VAL A C 1
ATOM 2557 O O . VAL A 1 317 ? -4.289 9.312 -1.857 1.00 96.88 317 VAL A O 1
ATOM 2560 N N . PRO A 1 318 ? -3.653 7.366 -0.936 1.00 96.12 318 PRO A N 1
ATOM 2561 C CA . PRO A 1 318 ? -4.252 6.559 -2.000 1.00 96.12 318 PRO A CA 1
ATOM 2562 C C . PRO A 1 318 ? -5.764 6.749 -2.167 1.00 96.12 318 PRO A C 1
ATOM 2564 O O . PRO A 1 318 ? -6.248 6.727 -3.296 1.00 96.12 318 PRO A O 1
ATOM 2567 N N . LEU A 1 319 ? -6.515 6.935 -1.073 1.00 96.75 319 LEU A N 1
ATOM 2568 C CA . LEU A 1 319 ? -7.959 7.163 -1.154 1.00 96.75 319 LEU A CA 1
ATOM 2569 C C . LEU A 1 319 ? -8.282 8.528 -1.773 1.00 96.75 319 LEU A C 1
ATOM 2571 O O . LEU A 1 319 ? -9.163 8.600 -2.625 1.00 96.75 319 LEU A O 1
ATOM 2575 N N . ARG A 1 320 ? -7.547 9.585 -1.393 1.00 96.38 320 ARG A N 1
ATOM 2576 C CA . ARG A 1 320 ? -7.664 10.912 -2.021 1.00 96.38 320 ARG A CA 1
ATOM 2577 C C . ARG A 1 320 ? -7.372 10.851 -3.509 1.00 96.38 320 ARG A C 1
ATOM 2579 O O . ARG A 1 320 ? -8.145 11.387 -4.291 1.00 96.38 320 ARG A O 1
ATOM 2586 N N . LEU A 1 321 ? -6.290 10.169 -3.887 1.00 95.12 321 LEU A N 1
ATOM 2587 C CA . LEU A 1 321 ? -5.907 10.032 -5.287 1.00 95.12 321 LEU A CA 1
ATOM 2588 C C . LEU A 1 321 ? -7.004 9.331 -6.093 1.00 95.12 321 LEU A C 1
ATOM 2590 O O . LEU A 1 321 ? -7.410 9.843 -7.130 1.00 95.12 321 LEU A O 1
ATOM 2594 N N . LEU A 1 322 ? -7.529 8.209 -5.591 1.00 96.31 322 LEU A N 1
ATOM 2595 C CA . LEU A 1 322 ? -8.620 7.498 -6.255 1.00 96.31 322 LEU A CA 1
ATOM 2596 C C . LEU A 1 322 ? -9.878 8.372 -6.382 1.00 96.31 322 LEU A C 1
ATOM 2598 O O . LEU A 1 322 ? -10.499 8.402 -7.441 1.00 96.31 322 LEU A O 1
ATOM 2602 N N . TYR A 1 323 ? -10.258 9.081 -5.316 1.00 96.56 323 TYR A N 1
ATOM 2603 C CA . TYR A 1 323 ? -11.406 9.989 -5.337 1.00 96.56 323 TYR A CA 1
ATOM 2604 C C . TYR A 1 323 ? -11.230 11.090 -6.388 1.00 96.56 323 TYR A C 1
ATOM 2606 O O . TYR A 1 323 ? -12.130 11.330 -7.190 1.00 96.56 323 TYR A O 1
ATOM 2614 N N . ALA A 1 324 ? -10.054 11.718 -6.424 1.00 95.06 324 ALA A N 1
ATOM 2615 C CA . ALA A 1 324 ? -9.726 12.773 -7.372 1.00 95.06 324 ALA A CA 1
ATOM 2616 C C . ALA A 1 324 ? -9.731 12.273 -8.827 1.00 95.06 324 ALA A C 1
ATOM 2618 O O . ALA A 1 324 ? -10.290 12.933 -9.694 1.00 95.06 324 ALA A O 1
ATOM 2619 N N . GLN A 1 325 ? -9.194 11.075 -9.082 1.00 94.25 325 GLN A N 1
ATOM 2620 C CA . GLN A 1 325 ? -9.210 10.443 -10.406 1.00 94.25 325 GLN A CA 1
ATOM 2621 C C . GLN A 1 325 ? -10.633 10.141 -10.894 1.00 94.25 325 GLN A C 1
ATOM 2623 O O . GLN A 1 325 ? -10.958 10.407 -12.045 1.00 94.25 325 GLN A O 1
ATOM 2628 N N . LEU A 1 326 ? -11.499 9.605 -10.027 1.00 95.56 326 LEU A N 1
ATOM 2629 C CA . LEU A 1 326 ? -12.881 9.273 -10.400 1.00 95.56 326 LEU A CA 1
ATOM 2630 C C . LEU A 1 326 ? -13.794 10.498 -10.533 1.00 95.56 326 LEU A C 1
ATOM 2632 O O . LEU A 1 326 ? -14.850 10.402 -11.152 1.00 95.56 326 LEU A O 1
ATOM 2636 N N . THR A 1 327 ? -13.406 11.630 -9.944 1.00 95.19 327 THR A N 1
ATOM 2637 C CA . THR A 1 327 ? -14.135 12.905 -10.038 1.00 95.19 327 THR A CA 1
ATOM 2638 C C . THR A 1 327 ? -13.509 13.882 -11.035 1.00 95.19 327 THR A C 1
ATOM 2640 O O . THR A 1 327 ? -13.971 15.016 -11.122 1.00 95.19 327 THR A O 1
ATOM 2643 N N . ASP A 1 328 ? -12.489 13.440 -11.778 1.00 94.69 328 ASP A N 1
ATOM 2644 C CA . ASP A 1 328 ? -11.736 14.227 -12.762 1.00 94.69 328 ASP A CA 1
ATOM 2645 C C . ASP A 1 328 ? -11.238 15.578 -12.206 1.00 94.69 328 ASP A C 1
ATOM 2647 O O . ASP A 1 328 ? -11.370 16.637 -12.817 1.00 94.69 328 ASP A O 1
ATOM 2651 N N . ASN A 1 329 ? -10.706 15.548 -10.978 1.00 94.38 329 ASN A N 1
ATOM 2652 C CA . ASN A 1 329 ? -10.275 16.734 -10.243 1.00 94.38 329 ASN A CA 1
ATOM 2653 C C . ASN A 1 329 ? -8.746 16.793 -10.113 1.00 94.38 329 ASN A C 1
ATOM 2655 O O . ASN A 1 329 ? -8.163 16.274 -9.156 1.00 94.38 329 ASN A O 1
ATOM 2659 N N . THR A 1 330 ? -8.099 17.456 -11.072 1.00 93.81 330 THR A N 1
ATOM 2660 C CA . THR A 1 330 ? -6.636 17.602 -11.139 1.00 93.81 330 THR A CA 1
ATOM 2661 C C . THR A 1 330 ? -6.045 18.288 -9.904 1.00 93.81 330 THR A C 1
ATOM 2663 O O . THR A 1 330 ? -5.046 17.807 -9.371 1.00 93.81 330 THR A O 1
ATOM 2666 N N . ASP A 1 331 ? -6.693 19.329 -9.374 1.00 94.88 331 ASP A N 1
ATOM 2667 C CA . ASP A 1 331 ? -6.214 20.046 -8.181 1.00 94.88 331 ASP A CA 1
ATOM 2668 C C . ASP A 1 331 ? -6.128 19.115 -6.959 1.00 94.88 331 ASP A C 1
ATOM 2670 O O . ASP A 1 331 ? -5.201 19.192 -6.150 1.00 94.88 331 ASP A O 1
ATOM 2674 N N . GLN A 1 332 ? -7.075 18.181 -6.823 1.00 92.62 332 GLN A N 1
ATOM 2675 C CA . GLN A 1 332 ? -7.072 17.192 -5.741 1.00 92.62 332 GLN A CA 1
ATOM 2676 C C . GLN A 1 332 ? -6.029 16.084 -5.949 1.00 92.62 332 GLN A C 1
ATOM 2678 O O . GLN A 1 332 ? -5.501 15.555 -4.965 1.00 92.62 332 GLN A O 1
ATOM 2683 N N . ILE A 1 333 ? -5.689 15.748 -7.200 1.00 92.69 333 ILE A N 1
ATOM 2684 C CA . ILE A 1 333 ? -4.557 14.858 -7.507 1.00 92.69 333 ILE A CA 1
ATOM 2685 C C . ILE A 1 333 ? -3.260 15.514 -7.025 1.00 92.69 333 ILE A C 1
ATOM 2687 O O . ILE A 1 333 ? -2.500 14.896 -6.272 1.00 92.69 333 ILE A O 1
ATOM 2691 N N . GLU A 1 334 ? -3.032 16.775 -7.392 1.00 93.06 334 GLU A N 1
ATOM 2692 C CA . GLU A 1 334 ? -1.852 17.533 -6.969 1.00 93.06 334 GLU A CA 1
ATOM 2693 C C . GLU A 1 334 ? -1.785 17.673 -5.445 1.00 93.06 334 GLU A C 1
ATOM 2695 O O . GLU A 1 334 ? -0.749 17.383 -4.842 1.00 93.06 334 GLU A O 1
ATOM 2700 N N . ALA A 1 335 ? -2.904 18.002 -4.791 1.00 94.12 335 ALA A N 1
ATOM 2701 C CA . ALA A 1 335 ? -2.977 18.100 -3.335 1.00 94.12 335 ALA A CA 1
ATOM 2702 C C . ALA A 1 335 ? -2.661 16.767 -2.628 1.00 94.12 335 ALA A C 1
ATOM 2704 O O . ALA A 1 335 ? -2.007 16.755 -1.580 1.00 94.12 335 ALA A O 1
ATOM 2705 N N . ALA A 1 336 ? -3.084 15.626 -3.185 1.00 93.75 336 ALA A N 1
ATOM 2706 C CA . ALA A 1 336 ? -2.760 14.307 -2.639 1.00 93.75 336 ALA A CA 1
ATOM 2707 C C . ALA A 1 336 ? -1.258 13.987 -2.751 1.00 93.75 336 ALA A C 1
ATOM 2709 O O . ALA A 1 336 ? -0.662 13.465 -1.800 1.00 93.75 336 ALA A O 1
ATOM 2710 N N . LEU A 1 337 ? -0.632 14.332 -3.881 1.00 92.69 337 LEU A N 1
ATOM 2711 C CA . LEU A 1 337 ? 0.810 14.175 -4.093 1.00 92.69 337 LEU A CA 1
ATOM 2712 C C . LEU A 1 337 ? 1.621 15.124 -3.199 1.00 92.69 337 LEU A C 1
ATOM 2714 O O . LEU A 1 337 ? 2.612 14.708 -2.593 1.00 92.69 337 LEU A O 1
ATOM 2718 N N . GLN A 1 338 ? 1.165 16.368 -3.038 1.00 94.50 338 GLN A N 1
ATOM 2719 C CA . GLN A 1 338 ? 1.768 17.337 -2.126 1.00 94.50 338 GLN A CA 1
ATOM 2720 C C . GLN A 1 338 ? 1.658 16.875 -0.669 1.00 94.50 338 GLN A C 1
ATOM 2722 O O . GLN A 1 338 ? 2.633 16.941 0.075 1.00 94.50 338 GLN A O 1
ATOM 2727 N N . LEU A 1 339 ? 0.512 16.334 -0.244 1.00 96.06 339 LEU A N 1
ATOM 2728 C CA . LEU A 1 339 ? 0.383 15.757 1.094 1.00 96.06 339 LEU A CA 1
ATOM 2729 C C . LEU A 1 339 ? 1.449 14.677 1.327 1.00 96.06 339 LEU A C 1
ATOM 2731 O O . LEU A 1 339 ? 2.098 14.681 2.374 1.00 96.06 339 LEU A O 1
ATOM 2735 N N . LEU A 1 340 ? 1.678 13.792 0.352 1.00 95.31 340 LEU A N 1
ATOM 2736 C CA . LEU A 1 340 ? 2.701 12.753 0.461 1.00 95.31 340 LEU A CA 1
ATOM 2737 C C . LEU A 1 340 ? 4.116 13.330 0.621 1.00 95.31 340 LEU A C 1
ATOM 2739 O O . LEU A 1 340 ? 4.893 12.799 1.415 1.00 95.31 340 LEU A O 1
ATOM 2743 N N . SER A 1 341 ? 4.455 14.416 -0.078 1.00 94.44 341 SER A N 1
ATOM 2744 C CA . SER A 1 341 ? 5.786 15.037 0.015 1.00 94.44 341 SER A CA 1
ATOM 2745 C C . SER A 1 341 ? 6.050 15.711 1.365 1.00 94.44 341 SER A C 1
ATOM 2747 O O . SER A 1 341 ? 7.199 15.759 1.800 1.00 94.44 341 SER A O 1
ATOM 2749 N N . THR A 1 342 ? 5.003 16.143 2.079 1.00 95.50 342 THR A N 1
ATOM 2750 C CA . THR A 1 342 ? 5.131 16.720 3.434 1.00 95.50 342 THR A CA 1
ATOM 2751 C C . THR A 1 342 ? 5.351 15.690 4.547 1.00 95.50 342 THR A C 1
ATOM 2753 O O . THR A 1 342 ? 5.649 16.063 5.684 1.00 95.50 342 THR A O 1
ATOM 2756 N N . LEU A 1 343 ? 5.169 14.396 4.266 1.00 96.00 343 LEU A N 1
ATOM 2757 C CA . LEU A 1 343 ? 5.230 13.344 5.281 1.00 96.00 343 LEU A CA 1
ATOM 2758 C C . LEU A 1 343 ? 6.656 12.805 5.455 1.00 96.00 343 LEU A C 1
ATOM 2760 O O . LEU A 1 343 ? 7.395 12.662 4.475 1.00 96.00 343 LEU A O 1
ATOM 2764 N N . PRO A 1 344 ? 7.048 12.450 6.695 1.00 96.12 344 PRO A N 1
ATOM 2765 C CA . PRO A 1 344 ? 8.382 11.938 6.966 1.00 96.12 344 PRO A CA 1
ATOM 2766 C C . PRO A 1 344 ? 8.613 10.581 6.283 1.00 96.12 344 PRO A C 1
ATOM 2768 O O . PRO A 1 344 ? 7.665 9.819 6.064 1.00 96.12 344 PRO A O 1
ATOM 2771 N N . PRO A 1 345 ? 9.879 10.227 6.008 1.00 96.81 345 PRO A N 1
ATOM 2772 C CA . PRO A 1 345 ? 10.220 8.958 5.388 1.00 96.81 345 PRO A CA 1
ATOM 2773 C C . PRO A 1 345 ? 9.852 7.787 6.305 1.00 96.81 345 PRO A C 1
ATOM 2775 O O . PRO A 1 345 ? 10.077 7.801 7.520 1.00 96.81 345 PRO A O 1
ATOM 2778 N N . GLU A 1 346 ? 9.321 6.721 5.714 1.00 95.94 346 GLU A N 1
ATOM 2779 C CA . GLU A 1 346 ? 9.004 5.494 6.441 1.00 95.94 346 GLU A CA 1
ATOM 2780 C C . GLU A 1 346 ? 10.260 4.754 6.929 1.00 95.94 346 GLU A C 1
ATOM 2782 O O . GLU A 1 346 ? 11.325 4.777 6.311 1.00 95.94 346 GLU A O 1
ATOM 2787 N N . ASN A 1 347 ? 10.123 4.001 8.025 1.00 93.00 347 ASN A N 1
ATOM 2788 C CA . ASN A 1 347 ? 11.199 3.173 8.570 1.00 93.00 347 ASN A CA 1
ATOM 2789 C C . ASN A 1 347 ? 10.792 1.696 8.647 1.00 93.00 347 ASN A C 1
ATOM 2791 O O . ASN A 1 347 ? 10.346 1.195 9.679 1.00 93.00 347 ASN A O 1
ATOM 2795 N N . ASN A 1 348 ? 10.997 0.970 7.550 1.00 93.56 348 ASN A N 1
ATOM 2796 C CA . ASN A 1 348 ? 10.770 -0.473 7.476 1.00 93.56 348 ASN A CA 1
ATOM 2797 C C . ASN A 1 348 ? 12.046 -1.224 7.043 1.00 93.56 348 ASN A C 1
ATOM 2799 O O . ASN A 1 348 ? 13.079 -0.617 6.760 1.00 93.56 348 ASN A O 1
ATOM 2803 N N . LYS A 1 349 ? 11.995 -2.565 7.033 1.00 95.56 349 LYS A N 1
ATOM 2804 C CA . LYS A 1 349 ? 13.158 -3.416 6.712 1.00 95.56 349 LYS A CA 1
ATOM 2805 C C . LYS A 1 349 ? 13.758 -3.090 5.338 1.00 95.56 349 LYS A C 1
ATOM 2807 O O . LYS A 1 349 ? 14.977 -3.091 5.220 1.00 95.56 349 LYS A O 1
ATOM 2812 N N . ILE A 1 350 ? 12.917 -2.787 4.347 1.00 97.25 350 ILE A N 1
ATOM 2813 C CA . ILE A 1 350 ? 13.345 -2.470 2.978 1.00 97.25 350 ILE A CA 1
ATOM 2814 C C . ILE A 1 350 ? 14.050 -1.112 2.956 1.00 97.25 350 ILE A C 1
ATOM 2816 O O . ILE A 1 350 ? 15.176 -1.023 2.483 1.00 97.25 350 ILE A O 1
ATOM 2820 N N . ILE A 1 351 ? 13.461 -0.075 3.562 1.00 97.44 351 ILE A N 1
ATOM 2821 C CA . ILE A 1 351 ? 14.097 1.253 3.633 1.00 97.44 351 ILE A CA 1
ATOM 2822 C C . ILE A 1 351 ? 15.427 1.211 4.396 1.00 97.44 351 ILE A C 1
ATOM 2824 O O . ILE A 1 351 ? 16.391 1.856 3.995 1.00 97.44 351 ILE A O 1
ATOM 2828 N N . ARG A 1 352 ? 15.535 0.405 5.460 1.00 97.31 352 ARG A N 1
ATOM 2829 C CA . ARG A 1 352 ? 16.824 0.188 6.140 1.00 97.31 352 ARG A CA 1
ATOM 2830 C C . ARG A 1 352 ? 17.851 -0.520 5.256 1.00 97.31 352 ARG A C 1
ATOM 2832 O O . ARG A 1 352 ? 19.036 -0.258 5.415 1.00 97.31 352 ARG A O 1
ATOM 2839 N N . GLY A 1 353 ? 17.420 -1.400 4.354 1.00 96.88 353 GLY A N 1
ATOM 2840 C CA . GLY A 1 353 ? 18.292 -1.988 3.339 1.00 96.88 353 GLY A CA 1
ATOM 2841 C C . GLY A 1 353 ? 18.825 -0.928 2.374 1.00 96.88 353 GLY A C 1
ATOM 2842 O O . GLY A 1 353 ? 20.031 -0.847 2.176 1.00 96.88 353 GLY A O 1
ATOM 2843 N N . TRP A 1 354 ? 17.956 -0.047 1.868 1.00 96.62 354 TRP A N 1
ATOM 2844 C CA . TRP A 1 354 ? 18.358 1.057 0.987 1.00 96.62 354 TRP A CA 1
ATOM 2845 C C . TRP A 1 354 ? 19.349 2.011 1.664 1.00 96.62 354 TRP A C 1
ATOM 2847 O O . TRP A 1 354 ? 20.362 2.364 1.066 1.00 96.62 354 TRP A O 1
ATOM 2857 N N . LYS A 1 355 ? 19.131 2.331 2.947 1.00 95.62 355 LYS A N 1
ATOM 2858 C CA . LYS A 1 355 ? 20.074 3.126 3.754 1.00 95.62 355 LYS A CA 1
ATOM 2859 C C . LYS A 1 355 ? 21.468 2.509 3.845 1.00 95.62 355 LYS A C 1
ATOM 2861 O O . LYS A 1 355 ? 22.452 3.235 3.792 1.00 95.62 355 LYS A O 1
ATOM 2866 N N . LYS A 1 356 ? 21.573 1.178 3.925 1.00 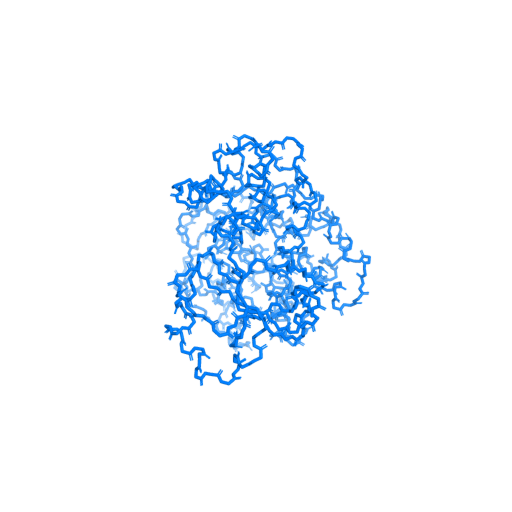95.31 356 LYS A N 1
ATOM 2867 C CA . LYS A 1 356 ? 22.875 0.483 3.912 1.00 95.31 356 LYS A CA 1
ATOM 2868 C C . LYS A 1 356 ? 23.605 0.605 2.573 1.00 95.31 356 LYS A C 1
ATOM 2870 O O . LYS A 1 356 ? 24.822 0.503 2.557 1.00 95.31 356 LYS A O 1
ATOM 2875 N N . LEU A 1 357 ? 22.874 0.830 1.481 1.00 93.75 357 LEU A N 1
ATOM 2876 C CA . LEU A 1 357 ? 23.424 1.089 0.147 1.00 93.75 357 LEU A CA 1
ATOM 2877 C C . LEU A 1 357 ? 23.682 2.587 -0.115 1.00 93.75 357 LEU A C 1
ATOM 2879 O O . LEU A 1 357 ? 23.911 2.973 -1.258 1.00 93.75 357 LEU A O 1
ATOM 2883 N N . GLY A 1 358 ? 23.606 3.436 0.918 1.00 92.25 358 GLY A N 1
ATOM 2884 C CA . GLY A 1 358 ? 23.888 4.872 0.823 1.00 92.25 358 GLY A CA 1
ATOM 2885 C C . GLY A 1 358 ? 22.687 5.762 0.488 1.00 92.25 358 GLY A C 1
ATOM 2886 O O . GLY A 1 358 ? 22.864 6.962 0.310 1.00 92.25 358 GLY A O 1
ATOM 2887 N N . TRP A 1 359 ? 21.465 5.223 0.422 1.00 92.94 359 TRP A N 1
ATOM 2888 C CA . TRP A 1 359 ? 20.270 6.028 0.144 1.00 92.94 359 TRP A CA 1
ATOM 2889 C C . TRP A 1 359 ? 19.655 6.608 1.414 1.00 92.94 359 TRP A C 1
ATOM 2891 O O . TRP A 1 359 ? 19.219 5.864 2.292 1.00 92.94 359 TRP A O 1
ATOM 2901 N N . SER A 1 360 ? 19.503 7.927 1.470 1.00 91.69 360 SER A N 1
ATOM 2902 C CA . SER A 1 360 ? 18.888 8.624 2.604 1.00 91.69 360 SER A CA 1
ATOM 2903 C C . SER A 1 360 ? 17.590 9.302 2.170 1.00 91.69 360 SER A C 1
ATOM 2905 O O . SER A 1 360 ? 17.630 10.468 1.800 1.00 91.69 360 SER A O 1
ATOM 2907 N N . PRO A 1 361 ? 16.442 8.594 2.184 1.00 94.62 361 PRO A N 1
ATOM 2908 C CA . PRO A 1 361 ? 15.187 9.196 1.765 1.00 94.62 361 PRO A CA 1
ATOM 2909 C C . PRO A 1 361 ? 14.756 10.311 2.726 1.00 94.62 361 PRO A C 1
ATOM 2911 O O . PRO A 1 361 ? 14.759 10.108 3.943 1.00 94.62 361 PRO A O 1
ATOM 2914 N N . GLU A 1 362 ? 14.356 11.449 2.169 1.00 94.62 362 GLU A N 1
ATOM 2915 C CA . GLU A 1 362 ? 14.012 12.683 2.887 1.00 94.62 362 GLU A CA 1
ATOM 2916 C C . GLU A 1 362 ? 12.526 12.773 3.247 1.00 94.62 362 GLU A C 1
ATOM 2918 O O . GLU A 1 362 ? 12.162 13.414 4.230 1.00 94.62 362 GLU A O 1
ATOM 2923 N N . ASN A 1 363 ? 11.663 12.108 2.476 1.00 95.88 363 ASN A N 1
ATOM 2924 C CA . ASN A 1 363 ? 10.211 12.154 2.637 1.00 95.88 363 ASN A CA 1
ATOM 2925 C C . ASN A 1 363 ? 9.538 10.834 2.220 1.00 95.88 363 ASN A C 1
ATOM 2927 O O . ASN A 1 363 ? 10.185 9.881 1.765 1.00 95.88 363 ASN A O 1
ATOM 2931 N N . ALA A 1 364 ? 8.217 10.772 2.392 1.00 96.56 364 ALA A N 1
ATOM 2932 C CA . ALA A 1 364 ? 7.431 9.590 2.068 1.00 96.56 364 ALA A CA 1
ATOM 2933 C C . ALA A 1 364 ? 7.354 9.287 0.561 1.00 96.56 364 ALA A C 1
ATOM 2935 O O . ALA A 1 364 ? 7.230 8.118 0.199 1.00 96.56 364 ALA A O 1
ATOM 2936 N N . VAL A 1 365 ? 7.476 10.288 -0.322 1.00 96.19 365 VAL A N 1
ATOM 2937 C CA . VAL A 1 365 ? 7.520 10.073 -1.785 1.00 96.19 365 VAL A CA 1
ATOM 2938 C C . VAL A 1 365 ? 8.691 9.157 -2.131 1.00 96.19 365 VAL A C 1
ATOM 2940 O O . VAL A 1 365 ? 8.511 8.117 -2.767 1.00 96.19 365 VAL A O 1
ATOM 2943 N N . GLN A 1 366 ? 9.880 9.475 -1.615 1.00 96.50 366 GLN A N 1
ATOM 2944 C CA . GLN A 1 366 ? 11.083 8.681 -1.857 1.00 96.50 366 GLN A CA 1
ATOM 2945 C C . GLN A 1 366 ? 10.992 7.287 -1.219 1.00 96.50 366 GLN A C 1
ATOM 2947 O O . GLN A 1 366 ? 11.406 6.305 -1.837 1.00 96.50 366 GLN A O 1
ATOM 2952 N N . THR A 1 367 ? 10.413 7.139 -0.018 1.00 97.44 367 THR A N 1
ATOM 2953 C CA . THR A 1 367 ? 10.235 5.791 0.554 1.00 97.44 367 THR A CA 1
ATOM 2954 C C . THR A 1 367 ? 9.218 4.958 -0.214 1.00 97.44 367 THR A C 1
ATOM 2956 O O . THR A 1 367 ? 9.443 3.763 -0.397 1.00 97.44 367 THR A O 1
ATOM 2959 N N . GLN A 1 368 ? 8.141 5.558 -0.723 1.00 97.50 368 GLN A N 1
ATOM 2960 C CA . GLN A 1 368 ? 7.196 4.870 -1.600 1.00 97.50 368 GLN A CA 1
ATOM 2961 C C . GLN A 1 368 ? 7.874 4.442 -2.912 1.00 97.50 368 GLN A C 1
ATOM 2963 O O . GLN A 1 368 ? 7.777 3.271 -3.281 1.00 97.50 368 GLN A O 1
ATOM 2968 N N . ALA A 1 369 ? 8.652 5.317 -3.551 1.00 97.69 369 ALA A N 1
ATOM 2969 C CA . ALA A 1 369 ? 9.423 4.986 -4.749 1.00 97.69 369 ALA A CA 1
ATOM 2970 C C . ALA A 1 369 ? 10.376 3.799 -4.532 1.00 97.69 369 ALA A C 1
ATOM 2972 O O . ALA A 1 369 ? 10.347 2.819 -5.273 1.00 97.69 369 ALA A O 1
ATOM 2973 N N . LEU A 1 370 ? 11.177 3.841 -3.464 1.00 97.69 370 LEU A N 1
ATOM 2974 C CA . LEU A 1 370 ? 12.142 2.791 -3.128 1.00 97.69 370 LEU A CA 1
ATOM 2975 C C . LEU A 1 370 ? 11.472 1.459 -2.754 1.00 97.69 370 LEU A C 1
ATOM 2977 O O . LEU A 1 370 ? 12.034 0.385 -2.988 1.00 97.69 370 LEU A O 1
ATOM 2981 N N . LEU A 1 371 ? 10.272 1.502 -2.169 1.00 97.75 371 LEU A N 1
ATOM 2982 C CA . LEU A 1 371 ? 9.477 0.302 -1.912 1.00 97.75 371 LEU A CA 1
ATOM 2983 C C . LEU A 1 371 ? 8.988 -0.342 -3.211 1.00 97.75 371 LEU A C 1
ATOM 2985 O O . LEU A 1 371 ? 9.022 -1.569 -3.300 1.00 97.75 371 LEU A O 1
ATOM 2989 N N . HIS A 1 372 ? 8.553 0.461 -4.185 1.00 97.75 372 HIS A N 1
ATOM 2990 C CA . HIS A 1 372 ? 8.144 -0.023 -5.505 1.00 97.75 372 HIS A CA 1
ATOM 2991 C C . HIS A 1 372 ? 9.335 -0.563 -6.291 1.00 97.75 372 HIS A C 1
ATOM 2993 O O . HIS A 1 372 ? 9.320 -1.711 -6.713 1.00 97.75 372 HIS A O 1
ATOM 2999 N N . LEU A 1 373 ? 10.428 0.204 -6.371 1.00 97.88 373 LEU A N 1
ATOM 3000 C CA . LEU A 1 373 ? 11.677 -0.227 -6.998 1.00 97.88 373 LEU A CA 1
ATOM 3001 C C . LEU A 1 373 ? 12.124 -1.590 -6.468 1.00 97.88 373 LEU A C 1
ATOM 3003 O O . LEU A 1 373 ? 12.430 -2.496 -7.236 1.00 97.88 373 LEU A O 1
ATOM 3007 N N . TYR A 1 374 ? 12.117 -1.763 -5.145 1.00 98.00 374 TYR A N 1
ATOM 3008 C CA . TYR A 1 374 ? 12.515 -3.028 -4.548 1.00 98.00 374 TYR A CA 1
ATOM 3009 C C . TYR A 1 374 ? 11.586 -4.184 -4.944 1.00 98.00 374 TYR A C 1
ATOM 3011 O O . TYR A 1 374 ? 12.064 -5.226 -5.388 1.00 98.00 374 TYR A O 1
ATOM 3019 N N . LYS A 1 375 ? 10.271 -4.020 -4.764 1.00 97.12 375 LYS A N 1
ATOM 3020 C CA . LYS A 1 375 ? 9.298 -5.112 -4.914 1.00 97.12 375 LYS A CA 1
ATOM 3021 C C . LYS A 1 375 ? 8.997 -5.456 -6.368 1.00 97.12 375 LYS A C 1
ATOM 3023 O O . LYS A 1 375 ? 8.900 -6.634 -6.686 1.00 97.12 375 LYS A O 1
ATOM 3028 N N . ASP A 1 376 ? 8.871 -4.444 -7.212 1.00 96.69 376 ASP A N 1
ATOM 3029 C CA . ASP A 1 376 ? 8.350 -4.564 -8.572 1.00 96.69 376 ASP A CA 1
ATOM 3030 C C . ASP A 1 376 ? 9.461 -4.600 -9.627 1.00 96.69 376 ASP A C 1
ATOM 3032 O O . ASP A 1 376 ? 9.206 -4.994 -10.763 1.00 96.69 376 ASP A O 1
ATOM 3036 N N . PHE A 1 377 ? 10.704 -4.257 -9.254 1.00 96.44 377 PHE A N 1
ATOM 3037 C CA . PHE A 1 377 ? 11.864 -4.332 -10.149 1.00 96.44 377 PHE A CA 1
ATOM 3038 C C . PHE A 1 377 ? 13.000 -5.189 -9.590 1.00 96.44 377 PHE A C 1
ATOM 3040 O O . PHE A 1 377 ? 13.406 -6.148 -10.241 1.00 96.44 377 PHE A O 1
ATOM 3047 N N . CYS A 1 378 ? 13.530 -4.887 -8.400 1.00 96.31 378 CYS A N 1
ATOM 3048 C CA . CYS A 1 378 ? 14.728 -5.568 -7.896 1.00 96.31 378 CYS A CA 1
ATOM 3049 C C . CYS A 1 378 ? 14.481 -7.047 -7.573 1.00 96.31 378 CYS A C 1
ATOM 3051 O O . CYS A 1 378 ? 15.274 -7.892 -7.979 1.00 96.31 378 CYS A O 1
ATOM 3053 N N . VAL A 1 379 ? 13.394 -7.363 -6.860 1.00 96.38 379 VAL A N 1
ATOM 3054 C CA . VAL A 1 379 ? 13.010 -8.744 -6.517 1.00 96.38 379 VAL A CA 1
ATOM 3055 C C . VAL A 1 379 ? 12.745 -9.598 -7.768 1.00 96.38 379 VAL A C 1
ATOM 3057 O O . VAL A 1 379 ? 13.350 -10.665 -7.865 1.00 96.38 379 VAL A O 1
ATOM 3060 N N . PRO A 1 380 ? 11.927 -9.160 -8.748 1.00 95.62 380 PRO A N 1
ATOM 3061 C CA . PRO A 1 380 ? 11.727 -9.901 -9.996 1.00 95.62 380 PRO A CA 1
ATOM 3062 C C . PRO A 1 380 ? 12.876 -9.736 -11.004 1.00 95.62 380 PRO A C 1
ATOM 3064 O O . PRO A 1 380 ? 12.771 -10.233 -12.120 1.00 95.62 380 PRO A O 1
ATOM 3067 N N . LYS A 1 381 ? 13.968 -9.045 -10.640 1.00 94.38 381 LYS A N 1
ATOM 3068 C CA . LYS A 1 381 ? 15.157 -8.825 -11.480 1.00 94.38 381 LYS A CA 1
ATOM 3069 C C . LYS A 1 381 ? 14.879 -8.121 -12.821 1.00 94.38 381 LYS A C 1
ATOM 3071 O O . LYS A 1 381 ? 15.565 -8.351 -13.812 1.00 94.38 381 LYS A O 1
ATOM 3076 N N . ARG A 1 382 ? 13.933 -7.178 -12.849 1.00 94.25 382 ARG A N 1
ATOM 3077 C CA . ARG A 1 382 ? 13.594 -6.359 -14.032 1.00 94.25 382 ARG A CA 1
ATOM 3078 C C . ARG A 1 382 ? 14.587 -5.212 -14.260 1.00 94.25 382 ARG A C 1
ATOM 3080 O O . ARG A 1 382 ? 14.210 -4.049 -14.370 1.00 94.25 382 ARG A O 1
ATOM 3087 N N . CYS A 1 383 ? 15.885 -5.515 -14.276 1.00 92.19 383 CYS A N 1
ATOM 3088 C CA . CYS A 1 383 ? 16.931 -4.496 -14.400 1.00 92.19 383 CYS A CA 1
ATOM 3089 C C . CYS A 1 383 ? 16.979 -3.828 -15.780 1.00 92.19 383 CYS A C 1
ATOM 3091 O O . CYS A 1 383 ? 17.383 -2.672 -15.847 1.00 92.19 383 CYS A O 1
ATOM 3093 N N . LEU A 1 384 ? 16.526 -4.503 -16.841 1.00 90.12 384 LEU A N 1
ATOM 3094 C CA . LEU A 1 384 ? 16.413 -3.913 -18.182 1.00 90.12 384 LEU A CA 1
ATOM 3095 C C . LEU A 1 384 ? 15.275 -2.880 -18.279 1.00 90.12 384 LEU A C 1
ATOM 3097 O O . LEU A 1 384 ? 15.381 -1.937 -19.052 1.00 90.12 384 LEU A O 1
ATOM 3101 N N . ASP A 1 385 ? 14.249 -2.997 -17.427 1.00 91.12 385 ASP A N 1
ATOM 3102 C CA . ASP A 1 385 ? 13.141 -2.032 -17.324 1.00 91.12 385 ASP A CA 1
ATOM 3103 C C . ASP A 1 385 ? 13.417 -0.909 -16.303 1.00 91.12 385 ASP A C 1
ATOM 3105 O O . ASP A 1 385 ? 12.602 -0.007 -16.107 1.00 91.12 385 ASP A O 1
ATOM 3109 N N . CYS A 1 386 ? 14.540 -0.981 -15.586 1.00 92.94 386 CYS A N 1
ATOM 3110 C CA . CYS A 1 386 ? 14.893 -0.060 -14.512 1.00 92.94 386 CYS A CA 1
ATOM 3111 C C . CYS A 1 386 ? 15.959 0.923 -14.991 1.00 92.94 386 CYS A C 1
ATOM 3113 O O . CYS A 1 386 ? 17.019 0.494 -15.437 1.00 92.94 386 CYS A O 1
ATOM 3115 N N . GLN A 1 387 ? 15.755 2.231 -14.799 1.00 91.12 387 GLN A N 1
ATOM 3116 C CA . GLN A 1 387 ? 16.737 3.240 -15.229 1.00 91.12 387 GLN A CA 1
ATOM 3117 C C . GLN A 1 387 ? 18.128 3.043 -14.600 1.00 91.12 387 GLN A C 1
ATOM 3119 O O . GLN A 1 387 ? 19.137 3.272 -15.260 1.00 91.12 387 GLN A O 1
ATOM 3124 N N . ILE A 1 388 ? 18.197 2.554 -13.355 1.00 92.44 388 ILE A N 1
ATOM 3125 C CA . ILE A 1 388 ? 19.471 2.221 -12.694 1.00 92.44 388 ILE A CA 1
ATOM 3126 C C . ILE A 1 388 ? 20.163 1.061 -13.421 1.00 92.44 388 ILE A C 1
ATOM 3128 O O . ILE A 1 388 ? 21.351 1.138 -13.721 1.00 92.44 388 ILE A O 1
ATOM 3132 N N . GLY A 1 389 ? 19.423 -0.017 -13.701 1.00 91.19 389 GLY A N 1
ATOM 3133 C CA . GLY A 1 389 ? 19.973 -1.191 -14.378 1.00 91.19 389 GLY A CA 1
ATOM 3134 C C . GLY A 1 389 ? 20.386 -0.870 -15.812 1.00 91.19 389 GLY A C 1
ATOM 3135 O O . GLY A 1 389 ? 21.504 -1.193 -16.203 1.00 91.19 389 GLY A O 1
ATOM 3136 N N . TYR A 1 390 ? 19.538 -0.149 -16.547 1.00 87.75 390 TYR A N 1
ATOM 3137 C CA . TYR A 1 390 ? 19.829 0.334 -17.893 1.00 87.75 390 TYR A CA 1
ATOM 3138 C C . TYR A 1 390 ? 21.094 1.195 -17.938 1.00 87.75 390 TYR A C 1
ATOM 3140 O O . TYR A 1 390 ? 21.933 0.985 -18.802 1.00 87.75 390 TYR A O 1
ATOM 3148 N N . HIS A 1 391 ? 21.289 2.120 -16.992 1.00 87.19 391 HIS A N 1
ATOM 3149 C CA . HIS A 1 391 ? 22.498 2.954 -16.954 1.00 87.19 391 HIS A CA 1
ATOM 3150 C C . HIS A 1 391 ? 23.768 2.155 -16.660 1.00 87.19 391 HIS A C 1
ATOM 3152 O O . HIS A 1 391 ? 24.794 2.371 -17.302 1.00 87.19 391 HIS A O 1
ATOM 3158 N N . ILE A 1 392 ? 23.704 1.218 -15.706 1.00 87.31 392 ILE A N 1
ATOM 3159 C CA . ILE A 1 392 ? 24.840 0.351 -15.357 1.00 87.31 392 ILE A CA 1
ATOM 3160 C C . ILE A 1 392 ? 25.252 -0.509 -16.559 1.00 87.31 392 ILE A C 1
ATOM 3162 O O . ILE A 1 392 ? 26.441 -0.656 -16.830 1.00 87.31 392 ILE A O 1
ATOM 3166 N N . LEU A 1 393 ? 24.274 -1.053 -17.286 1.00 85.44 393 LEU A N 1
ATOM 3167 C CA . LEU A 1 393 ? 24.504 -1.930 -18.434 1.00 85.44 393 LEU A CA 1
ATOM 3168 C C . LEU A 1 393 ? 24.860 -1.138 -19.707 1.00 85.44 393 LEU A C 1
ATOM 3170 O O . LEU A 1 393 ? 25.740 -1.535 -20.463 1.00 85.44 393 LEU A O 1
ATOM 3174 N N . GLY A 1 394 ? 24.234 0.017 -19.928 1.00 73.81 394 GLY A N 1
ATOM 3175 C CA . GLY A 1 394 ? 24.375 0.822 -21.143 1.00 73.81 394 GLY A CA 1
ATOM 3176 C C . GLY A 1 394 ? 25.745 1.482 -21.317 1.00 73.81 394 GLY A C 1
ATOM 3177 O O . GLY A 1 394 ? 26.190 1.648 -22.453 1.00 73.81 394 GLY A O 1
ATOM 3178 N N . LYS A 1 395 ? 26.461 1.795 -20.223 1.00 58.50 395 LYS A N 1
ATOM 3179 C CA . LYS A 1 395 ? 27.806 2.411 -20.269 1.00 58.50 395 LYS A CA 1
ATOM 3180 C C . LYS A 1 395 ? 28.897 1.523 -20.887 1.00 58.50 395 LYS A C 1
ATOM 3182 O O . LYS A 1 395 ? 29.978 2.025 -21.173 1.00 58.50 395 LYS A O 1
ATOM 3187 N N . ILE A 1 396 ? 28.633 0.239 -21.124 1.00 52.41 396 ILE A N 1
ATOM 3188 C CA . ILE A 1 396 ? 29.596 -0.682 -21.755 1.00 52.41 396 ILE A CA 1
ATOM 3189 C C . ILE A 1 396 ? 29.652 -0.474 -23.281 1.00 52.41 396 ILE A C 1
ATOM 3191 O O . ILE A 1 396 ? 30.654 -0.797 -23.905 1.00 52.41 396 ILE A O 1
ATOM 3195 N N . SER A 1 397 ? 28.625 0.139 -23.879 1.00 39.00 397 SER A N 1
ATOM 3196 C CA . SER A 1 397 ? 28.468 0.246 -25.342 1.00 39.00 397 SER A CA 1
ATOM 3197 C C . SER A 1 397 ? 29.337 1.325 -26.014 1.00 39.00 397 SER A C 1
ATOM 3199 O O . SER A 1 397 ? 29.233 1.516 -27.221 1.00 39.00 397 SER A O 1
ATOM 3201 N N . TYR A 1 398 ? 30.169 2.046 -25.253 1.00 34.06 398 TYR A N 1
ATOM 3202 C CA . TYR A 1 398 ? 31.004 3.153 -25.749 1.00 34.06 398 TYR A CA 1
ATOM 3203 C C . TYR A 1 398 ? 32.487 3.023 -25.354 1.00 34.06 398 TYR A C 1
ATOM 3205 O O . TYR A 1 398 ? 33.151 4.038 -25.132 1.00 34.06 398 TYR A O 1
ATOM 3213 N N . ILE A 1 399 ? 33.010 1.794 -25.248 1.00 31.48 399 ILE A N 1
ATOM 3214 C CA . ILE A 1 399 ? 34.459 1.536 -25.124 1.00 31.48 399 ILE A CA 1
ATOM 3215 C C . ILE A 1 399 ? 34.919 0.491 -26.131 1.00 31.48 399 ILE A C 1
ATOM 3217 O O . ILE A 1 399 ? 34.487 -0.685 -26.004 1.00 31.48 399 ILE A O 1
#

Sequence (399 aa):
TDGESVQVLHPGTHNHHSGPDFSNARIRIGNTLWAGNVELHVTSRQWYEHGHQTDAAYNNVILHVVYRHNLAAFPIPTLELEPYIDHRLLLHFRQMMETGSWIPCAAHHPLPPDLPLTPWLERLSVLRLEEKAIRLHTRLQANTGDWNETAWQLLARSMGNPVNAEPMEQLSRNVPLALLKRHVGQPLEMESILLGTAGMLQGSFGELYPHKMQTDFRHWQKKYNLVTMDGSIWKFGRMRPGHFPTIRISQLAAIVRQTPHLLDSILHLDSKGLQHMLEVAASPYWQEHYHFHKSGDATPRMLGKQMIASIIINSIVPLRLLYAQLTDNTDQIEAALQLLSTLPPENNKIIRGWKKLGWSPENAVQTQALLHLYKDFCVPKRCLDCQIGYHILGKISYI

pLDDT: mean 92.9, std 7.6, range [31.48, 98.62]

Secondary structure (DSSP, 8-state):
--S--EEEEE--EEPSSSS-SEEEEEEEETTEEEEEEEEEEEETTHHHHTTGGG-GGGTTEEEEEEEE---S--SS-EEE-GGGS-HHHHHHHHHHHH--SSSTTGGGPSPPTTS-HHHHHHHHHHHHHHHHHHHHHHHHHHTTT-HHHHHHHHHHHHHTTTTTHHHHHHHHHHS-HHHHHTTTT-HHHHHHHHHHHTTTT-S--SSHHHHHHHHHHHHHHHHHT--PPPGGGS--TTS-GGGSHHHHHHHHHHHHHH-TTHHHHHHH--HHHHHHHT--BPPHHHHHEEETTEE------BPPHHHHHHHIIIIIHHHHHHHHHHTT-HHHHHHHHHHHHTSPPP-SHHHHHHHHTT----SHHHHHHHHHIIIIIITTT-GGGSHHHHHHHHGGGG-

Foldseek 3Di:
DPPWDKDWPDQAPQDPDDAARHFQTWMDTHNDTATTGEHEDQEPCVCVVVPVVVDPSNVRHQEYEHCDYDDPDDPHHYHHCVVVDDVVLVVLLCCLLPDPDLFSCLVCPPPDPPQPVVVLLLVLLVVLLVVLLVVLVVVCVVVVNDLLQSLLLLLQLLLLPPLCSVLSSVLSVLQGLVNLLVCLVPLLLSLLCSCQLLVQLDDDAPDPSSVVSNVSNVVVCVVVVGHRDDNVSFDDPPDDLLSGPSFSSQLSSQLSSVCVPSSCQLQDDALVSLLVSSFGWGDQVVLQDSGSVDGDHRDTSTDDPLSSLSSLLNRSLSSQCSVCVVVVNPVSNVRSVVSQFPAADHDDPQVVVVVVSVDDDGTRSSNSSSVSCSPVDRVVPVLVVRSSSCVVSVVVSPD

Radius of gyration: 28.73 Å; chains: 1; bounding box: 65×46×88 Å